Protein AF-A0A395MZP5-F1 (afdb_monomer)

Mean predicted aligned error: 13.39 Å

Solvent-accessible surface area (backbone atoms only — not comparable to full-atom values): 29348 Å² total; per-residue (Å²): 134,84,88,87,83,84,89,89,80,88,79,83,89,80,89,84,84,89,87,86,85,85,82,85,90,83,86,82,88,82,94,79,85,78,81,79,85,79,78,83,83,76,86,78,83,79,83,77,91,77,88,78,84,91,83,86,83,80,81,81,80,80,82,82,82,85,80,83,83,78,87,79,92,83,88,83,79,94,76,93,81,82,88,76,82,87,74,82,82,78,84,84,75,79,80,68,86,82,68,91,78,80,88,74,83,79,63,72,38,36,80,49,95,63,84,80,79,55,23,48,43,59,51,50,49,50,42,53,50,40,28,37,55,47,52,63,55,52,74,66,58,50,52,50,52,53,49,53,51,53,61,78,30,61,95,56,20,80,42,67,57,62,90,62,75,83,36,82,44,82,83,26,87,39,40,18,44,39,34,38,34,42,35,39,21,63,87,76,69,48,59,45,68,34,40,37,37,47,75,83,34,60,90,41,64,68,42,33,44,53,43,50,53,51,49,57,63,52,49,54,77,48,93,63,75,44,28,60,53,61,56,65,61,38,40,76,81,58,62,54,98,80,60,66,38,90,55,48,56,37,38,36,41,50,85,82,44,39,30,42,33,33,36,32,25,22,77,32,70,92,37,11,65,59,47,48,45,51,41,30,46,64,69,66,37,54,74,55,39,58,61,50,51,50,45,33,74,76,54,78,28,44,54,64,32,39,34,35,34,32,29,56,81,80,75,28,36,41,29,42,28,28,36,38,69,56,36,25,40,48,57,50,20,41,67,72,18,74,78,78,45,72,92,81,52,89,67,75,32,42,69,47,43,37,50,46,49,28,49,58,52,71,47,92,58,53,76,46,51,37,55,60,64,41,39,34,41,34,42,36,35,33,62,42,97,85,66,45,70,46,81,40,51,34,41,35,40,56,41,45,66,46,39,44,22,36,43,60,50,52,53,32,52,48,52,54,51,64,64,39,65,90,82,39,54,71,70,45,37,52,53,48,50,52,46,50,54,42,30,48,62,38,62,53,90,62,68,40,73,78,15,16,48,47,48,49,35,44,30,48,30,57,34,97,88,70,41,51,30,41,32,47,27,34,37,63,46,73,44,14,37,31,58,57,42,95,60,71,77,69,78,63,79,116

Foldseek 3Di:
DDDDDDDDDDDDDDDDDDDDDDDDDDDDDDDDDDDDDDDDDDPPPDDDDDDDDDDDDDDDDDDDDDDDDDDDDDDDDDDDDDDDDDDDDPPPDDDDPDPPPDDPPLQAFDFDPDDPPFFQLVLVLQLVLLLCVLLVHDPVLNVLVNVVSCLLCPPGRRDDQDLDDQEQDPPASNSFQKKKKWKAQLAPRHIFIKMKGQDDAHHDQLRSLVRVVVSVVRVVPDPLQFACVLCVLLVDLQRDPQFDFPHAWMWMCGVSWIKIKGALCRVHQVRSLVSVCVSCVSLLNNVVSVLVVVCCVPQVWTFGIWMWTRHDSQWIKIKTKTFRAFAQQLVCLCSQDDPPHDPPDPCSHSVNSLVLCCLLLVHDDSRDTPLFGTKMKMWIWHADPVSHTDTWIKIKDFRQLRAQWQVSNLVSVLVSLCVCVVPDPPVSSVSVNSSVVSSCVSQDPDPRNQAHRQWGIWMWTADPVRGTMIMTMGRSCSNHHRGGDPDSPDPSPD

Sequence (494 aa):
MEDFGDNNTPHPPENRETDLMFFGPEDSGDNDVPDPPQKPERDLITFGPEDIDDNDTPAPPAPPEEDLIIFGPEDFGDNDTPNPPQKPEPDLIFFGPVEEGISNLTIAPSPSPEPKEGTFIKFVQKGISDLASAAGLTKSEKQSLDHAISVCMEGWGHEEIPETPKWQTQLGRNNSPFEYSVSFGLKTGKKQIRFAFELPAENTIQAMQQSALKLNENIKDTDLDVLLWGFGMIRYIFFLPNPIGKFTAWYGYDDPIWKIYLDPQAQGQDNAGRLISQALHHLDMTKAWHVIDDTMQFGSGLPIRLGIDLVDEKVARVEVVVDFWGHPIKNFAYFATDRYYPRNNKIVTEDEVVRLCKILLDVEDDDTAMNGEPPLVSYSFTRTENRDVELEMTLHIPVWPYMHDDAQFQERVEEWMGGLSHVLSQQQIDNLVEGYGDCLKAVARRPLEDGSGLHSWFSLRDSKKHGDMVTVHFSTEMYGALPVRESVSEEVNE

Structure (mmCIF, N/CA/C/O backbone):
data_AF-A0A395MZP5-F1
#
_entry.id   AF-A0A395MZP5-F1
#
loop_
_atom_site.group_PDB
_atom_site.id
_atom_site.type_symbol
_atom_site.label_atom_id
_atom_site.label_alt_id
_atom_site.label_comp_id
_atom_site.label_asym_id
_atom_site.label_entity_id
_atom_site.label_seq_id
_atom_site.pdbx_PDB_ins_code
_atom_site.Cartn_x
_atom_site.Cartn_y
_atom_site.Cartn_z
_atom_site.occupancy
_atom_site.B_iso_or_equiv
_atom_site.auth_seq_id
_atom_site.auth_comp_id
_atom_site.auth_asym_id
_atom_site.auth_atom_id
_atom_site.pdbx_PDB_model_num
ATOM 1 N N . MET A 1 1 ? -41.743 54.475 26.838 1.00 35.19 1 MET A N 1
ATOM 2 C CA . MET A 1 1 ? -41.146 55.429 25.885 1.00 35.19 1 MET A CA 1
ATOM 3 C C . MET A 1 1 ? -40.304 54.578 24.955 1.00 35.19 1 MET A C 1
ATOM 5 O O . MET A 1 1 ? -39.385 53.970 25.481 1.00 35.19 1 MET A O 1
ATOM 9 N N . GLU A 1 2 ? -40.728 54.502 23.682 1.00 37.97 2 GLU A N 1
ATOM 10 C CA . GLU A 1 2 ? -40.103 53.841 22.501 1.00 37.97 2 GLU A CA 1
ATOM 11 C C . GLU A 1 2 ? -39.988 52.302 22.604 1.00 37.97 2 GLU A C 1
ATOM 13 O O . GLU A 1 2 ? -39.335 51.805 23.511 1.00 37.97 2 GLU A O 1
ATOM 18 N N . ASP A 1 3 ? -40.688 51.427 21.868 1.00 45.97 3 ASP A N 1
ATOM 19 C CA . ASP A 1 3 ? -41.278 51.339 20.506 1.00 45.97 3 ASP A CA 1
ATOM 20 C C . ASP A 1 3 ? -40.282 51.162 19.337 1.00 45.97 3 ASP A C 1
ATOM 22 O O . ASP A 1 3 ? -39.217 51.769 19.348 1.00 45.97 3 ASP A O 1
ATOM 26 N N . PHE A 1 4 ? -40.703 50.354 18.344 1.00 43.62 4 PHE A N 1
ATOM 27 C CA . PHE A 1 4 ? -40.030 49.753 17.164 1.00 43.62 4 PHE A CA 1
ATOM 28 C C . PHE A 1 4 ? -39.338 48.390 17.403 1.00 43.62 4 PHE A C 1
ATOM 30 O O . PHE A 1 4 ? -38.541 48.244 18.318 1.00 43.62 4 PHE A O 1
ATOM 37 N N . GLY A 1 5 ? -39.535 47.337 16.600 1.00 35.72 5 GLY A N 1
ATOM 38 C CA . GLY A 1 5 ? -40.246 47.186 15.330 1.00 35.72 5 GLY A CA 1
ATOM 39 C C . GLY A 1 5 ? -39.976 45.797 14.715 1.00 35.72 5 GLY A C 1
ATOM 40 O O . GLY A 1 5 ? -39.022 45.117 15.081 1.00 35.72 5 GLY A O 1
ATOM 41 N N . ASP A 1 6 ? -40.872 45.409 13.812 1.00 42.44 6 ASP A N 1
ATOM 42 C CA . ASP A 1 6 ? -41.169 44.085 13.250 1.00 42.44 6 ASP A CA 1
ATOM 43 C C . ASP A 1 6 ? -40.148 43.432 12.284 1.00 42.44 6 ASP A C 1
ATOM 45 O O . ASP A 1 6 ? -39.398 44.103 11.580 1.00 42.44 6 ASP A O 1
ATOM 49 N N . ASN A 1 7 ? -40.285 42.097 12.203 1.00 38.62 7 ASN A N 1
ATOM 50 C CA . ASN A 1 7 ? -40.277 41.179 11.044 1.00 38.62 7 ASN A CA 1
ATOM 51 C C . ASN A 1 7 ? -39.239 41.305 9.911 1.00 38.62 7 ASN A C 1
ATOM 53 O O . ASN A 1 7 ? -39.254 42.248 9.126 1.00 38.62 7 ASN A O 1
ATOM 57 N N . ASN A 1 8 ? -38.515 40.199 9.672 1.00 41.16 8 ASN A N 1
ATOM 58 C CA . ASN A 1 8 ? -38.583 39.465 8.394 1.00 41.16 8 ASN A CA 1
ATOM 59 C C . ASN A 1 8 ? -37.837 38.119 8.469 1.00 41.16 8 ASN A C 1
ATOM 61 O O . ASN A 1 8 ? -36.610 38.069 8.523 1.00 41.16 8 ASN A O 1
ATOM 65 N N . THR A 1 9 ? -38.590 37.021 8.406 1.00 43.12 9 THR A N 1
ATOM 66 C CA . THR A 1 9 ? -38.092 35.656 8.178 1.00 43.12 9 THR A CA 1
ATOM 67 C C . THR A 1 9 ? -38.696 35.160 6.860 1.00 43.12 9 THR A C 1
ATOM 69 O O . THR A 1 9 ? -39.917 35.238 6.716 1.00 43.12 9 THR A O 1
ATOM 72 N N . PRO A 1 10 ? -37.916 34.663 5.884 1.00 52.00 10 PRO A N 1
ATOM 73 C CA . PRO A 1 10 ? -38.487 34.059 4.687 1.00 52.00 10 PRO A CA 1
ATOM 74 C C . PRO A 1 10 ? -38.855 32.587 4.923 1.00 52.00 10 PRO A C 1
ATOM 76 O O . PRO A 1 10 ? -38.021 31.779 5.329 1.00 52.00 10 PRO A O 1
ATOM 79 N N . HIS A 1 11 ? -40.113 32.255 4.629 1.00 47.03 11 HIS A N 1
ATOM 80 C CA . HIS A 1 11 ? -40.623 30.892 4.460 1.00 47.03 11 HIS A CA 1
ATOM 81 C C . HIS A 1 11 ? -40.201 30.288 3.101 1.00 47.03 11 HIS A C 1
ATOM 83 O O . HIS A 1 11 ? -39.966 31.037 2.149 1.00 47.03 11 HIS A O 1
ATOM 89 N N . PRO A 1 12 ? -40.139 28.945 2.985 1.00 43.81 12 PRO A N 1
ATOM 90 C CA . PRO A 1 12 ? -39.842 28.239 1.738 1.00 43.81 12 PRO A CA 1
ATOM 91 C C . PRO A 1 12 ? -41.081 28.153 0.821 1.00 43.81 12 PRO A C 1
ATOM 93 O O . PRO A 1 12 ? -42.205 28.184 1.326 1.00 43.81 12 PRO A O 1
ATOM 96 N N . PRO A 1 13 ? -40.921 28.018 -0.510 1.00 53.59 13 PRO A N 1
ATOM 97 C CA . PRO A 1 13 ? -42.057 27.825 -1.403 1.00 53.59 13 PRO A CA 1
ATOM 98 C C . PRO A 1 13 ? -42.546 26.368 -1.429 1.00 53.59 13 PRO A C 1
ATOM 100 O O . PRO A 1 13 ? -41.767 25.429 -1.588 1.00 53.59 13 PRO A O 1
ATOM 103 N N . GLU A 1 14 ? -43.867 26.226 -1.303 1.00 40.56 14 GLU A N 1
ATOM 104 C CA . GLU A 1 14 ? -44.654 25.010 -1.511 1.00 40.56 14 GLU A CA 1
ATOM 105 C C . GLU A 1 14 ? -44.835 24.641 -2.997 1.00 40.56 14 GLU A C 1
ATOM 107 O O . GLU A 1 14 ? -44.747 25.466 -3.909 1.00 40.56 14 GLU A O 1
ATOM 112 N N . ASN A 1 15 ? -45.149 23.356 -3.169 1.00 35.78 15 ASN A N 1
ATOM 113 C CA . ASN A 1 15 ? -45.467 22.586 -4.368 1.00 35.78 15 ASN A CA 1
ATOM 114 C C . ASN A 1 15 ? -46.438 23.235 -5.374 1.00 35.78 15 ASN A C 1
ATOM 116 O O . ASN A 1 15 ? -47.427 23.873 -5.012 1.00 35.78 15 ASN A O 1
ATOM 120 N N . ARG A 1 16 ? -46.248 22.886 -6.655 1.00 36.28 16 ARG A N 1
ATOM 121 C CA . ARG A 1 16 ? -47.325 22.803 -7.653 1.00 36.28 16 ARG A CA 1
ATOM 122 C C . ARG A 1 16 ? -47.301 21.438 -8.342 1.00 36.28 16 ARG A C 1
ATOM 124 O O . ARG A 1 16 ? -46.282 21.036 -8.893 1.00 36.28 16 ARG A O 1
ATOM 131 N N . GLU A 1 17 ? -48.443 20.763 -8.267 1.00 35.53 17 GLU A N 1
ATOM 132 C CA . GLU A 1 17 ? -48.816 19.545 -8.988 1.00 35.53 17 GLU A CA 1
ATOM 133 C C . GLU A 1 17 ? -49.221 19.828 -10.450 1.00 35.53 17 GLU A C 1
ATOM 135 O O . GLU A 1 17 ? -49.468 20.979 -10.815 1.00 35.53 17 GLU A O 1
ATOM 140 N N . THR A 1 18 ? -49.420 18.727 -11.197 1.00 33.16 18 THR A N 1
ATOM 141 C CA . THR A 1 18 ? -50.029 18.535 -12.541 1.00 33.16 18 THR A CA 1
ATOM 142 C C . THR A 1 18 ? -49.045 18.734 -13.708 1.00 33.16 18 THR A C 1
ATOM 144 O O . THR A 1 18 ? -48.390 19.761 -13.791 1.00 33.16 18 THR A O 1
ATOM 147 N N . ASP A 1 19 ? -48.747 17.748 -14.567 1.00 30.25 19 ASP A N 1
ATOM 148 C CA . ASP A 1 19 ? -49.654 16.846 -15.286 1.00 30.25 19 ASP A CA 1
ATOM 149 C C . ASP A 1 19 ? -49.167 15.384 -15.395 1.00 30.25 19 ASP A C 1
ATOM 151 O O . ASP A 1 19 ? -48.027 15.090 -15.753 1.00 30.25 19 ASP A O 1
ATOM 155 N N . LEU A 1 20 ? -50.105 14.465 -15.150 1.00 32.34 20 LEU A N 1
ATOM 156 C CA . LEU A 1 20 ? -50.046 13.036 -15.458 1.00 32.34 20 LEU A CA 1
ATOM 157 C C . LEU A 1 20 ? -50.666 12.808 -16.845 1.00 32.34 20 LEU A C 1
ATOM 159 O O . LEU A 1 20 ? -51.868 13.013 -17.013 1.00 32.34 20 LEU A O 1
ATOM 163 N N . MET A 1 21 ? -49.888 12.329 -17.820 1.00 31.98 21 MET A N 1
ATOM 164 C CA . MET A 1 21 ? -50.445 11.741 -19.043 1.00 31.98 21 MET A CA 1
ATOM 165 C C . MET A 1 21 ? -50.514 10.220 -18.914 1.00 31.98 21 MET A C 1
ATOM 167 O O . MET A 1 21 ? -49.502 9.527 -18.844 1.00 31.98 21 MET A O 1
ATOM 171 N N . PHE A 1 22 ? -51.751 9.728 -18.892 1.00 31.31 22 PHE A N 1
ATOM 172 C CA . PHE A 1 22 ? -52.131 8.340 -19.118 1.00 31.31 22 PHE A CA 1
ATOM 173 C C . PHE A 1 22 ? -52.003 7.994 -20.608 1.00 31.31 22 PHE A C 1
ATOM 175 O O . PHE A 1 22 ? -52.534 8.719 -21.447 1.00 31.31 22 PHE A O 1
ATOM 182 N N . PHE A 1 23 ? -51.431 6.832 -20.925 1.00 34.00 23 PHE A N 1
ATOM 183 C CA . PHE A 1 23 ? -51.725 6.115 -22.166 1.00 34.00 23 PHE A CA 1
ATOM 184 C C . PHE A 1 23 ? -52.184 4.700 -21.815 1.00 34.00 23 PHE A C 1
ATOM 186 O O . PHE A 1 23 ? -51.450 3.928 -21.199 1.00 34.00 23 PHE A O 1
ATOM 193 N N . GLY A 1 24 ? -53.439 4.403 -22.155 1.00 30.84 24 GLY A N 1
ATOM 194 C CA . GLY A 1 24 ? -53.993 3.053 -22.155 1.00 30.84 24 GLY A CA 1
ATOM 195 C C . GLY A 1 24 ? -53.682 2.314 -23.466 1.00 30.84 24 GLY A C 1
ATOM 196 O O . GLY A 1 24 ? -53.224 2.942 -24.423 1.00 30.84 24 GLY A O 1
ATOM 197 N N . PRO A 1 25 ? -53.923 0.993 -23.514 1.00 47.34 25 PRO A N 1
ATOM 198 C CA . PRO A 1 25 ? -53.632 0.149 -24.667 1.00 47.34 25 PRO A CA 1
ATOM 199 C C . PRO A 1 25 ? -54.868 -0.007 -25.564 1.00 47.34 25 PRO A C 1
ATOM 201 O O . PRO A 1 25 ? -55.963 -0.160 -25.036 1.00 47.34 25 PRO A O 1
ATOM 204 N N . GLU A 1 26 ? -54.689 -0.017 -26.889 1.00 33.97 26 GLU A N 1
ATOM 205 C CA . GLU A 1 26 ? -55.437 -0.874 -27.827 1.00 33.97 26 GLU A CA 1
ATOM 206 C C . GLU A 1 26 ? -54.922 -0.727 -29.278 1.00 33.97 26 GLU A C 1
ATOM 208 O O . GLU A 1 26 ? -54.925 0.350 -29.864 1.00 33.97 26 GLU A O 1
ATOM 213 N N . ASP A 1 27 ? -54.475 -1.873 -29.794 1.00 34.41 27 ASP A N 1
ATOM 214 C CA . ASP A 1 27 ? -54.877 -2.520 -31.049 1.00 34.41 27 ASP A CA 1
ATOM 215 C C . ASP A 1 27 ? -54.336 -2.131 -32.449 1.00 34.41 27 ASP A C 1
ATOM 217 O O . ASP A 1 27 ? -54.461 -1.020 -32.955 1.00 34.41 27 ASP A O 1
ATOM 221 N N . SER A 1 28 ? -53.915 -3.211 -33.125 1.00 36.66 28 SER A N 1
ATOM 222 C CA . SER A 1 28 ? -53.948 -3.511 -34.567 1.00 36.66 28 SER A CA 1
ATOM 223 C C . SER A 1 28 ? -53.003 -2.826 -35.580 1.00 36.66 28 SER A C 1
ATOM 225 O O . SER A 1 28 ? -53.154 -1.665 -35.931 1.00 36.66 28 SER A O 1
ATOM 227 N N . GLY A 1 29 ? -52.121 -3.666 -36.151 1.00 34.44 29 GLY A N 1
ATOM 228 C CA . GLY A 1 29 ? -51.883 -3.817 -37.599 1.00 34.44 29 GLY A CA 1
ATOM 229 C C . GLY A 1 29 ? -51.108 -2.721 -38.338 1.00 34.44 29 GLY A C 1
ATOM 230 O O . GLY A 1 29 ? -51.647 -1.665 -38.621 1.00 34.44 29 GLY A O 1
ATOM 231 N N . ASP A 1 30 ? -49.881 -3.001 -38.780 1.00 37.19 30 ASP A N 1
ATOM 232 C CA . ASP A 1 30 ? -49.633 -3.555 -40.120 1.00 37.19 30 ASP A CA 1
ATOM 233 C C . ASP A 1 30 ? -48.133 -3.803 -40.344 1.00 37.19 30 ASP A C 1
ATOM 235 O O . ASP A 1 30 ? -47.265 -3.224 -39.692 1.00 37.19 30 ASP A O 1
ATOM 239 N N . ASN A 1 31 ? -47.858 -4.751 -41.235 1.00 47.12 31 ASN A N 1
ATOM 240 C CA . ASN A 1 31 ? -46.536 -5.239 -41.605 1.00 47.12 31 ASN A CA 1
ATOM 241 C C . ASN A 1 31 ? -45.700 -4.171 -42.321 1.00 47.12 31 ASN A C 1
ATOM 243 O O . ASN A 1 31 ? -46.175 -3.613 -43.299 1.00 47.12 31 ASN A O 1
ATOM 247 N N . ASP A 1 32 ? -44.437 -4.011 -41.919 1.00 38.97 32 ASP A N 1
ATOM 248 C CA . ASP A 1 32 ? -43.314 -3.798 -42.842 1.00 38.97 32 ASP A CA 1
ATOM 249 C C . ASP A 1 32 ? -41.997 -4.080 -42.103 1.00 38.97 32 ASP A C 1
ATOM 251 O O . ASP A 1 32 ? -41.566 -3.343 -41.216 1.00 38.97 32 ASP A O 1
ATOM 255 N N . VAL A 1 33 ? -41.376 -5.209 -42.445 1.00 47.78 33 VAL A N 1
ATOM 256 C CA . VAL A 1 33 ? -40.033 -5.590 -41.995 1.00 47.78 33 VAL A CA 1
ATOM 257 C C . VAL A 1 33 ? -39.028 -4.880 -42.906 1.00 47.78 33 VAL A C 1
ATOM 259 O O . VAL A 1 33 ? -39.047 -5.142 -44.108 1.00 47.78 33 VAL A O 1
ATOM 262 N N . PRO A 1 34 ? -38.126 -4.023 -42.397 1.00 46.75 34 PRO A N 1
ATOM 263 C CA . PRO A 1 34 ? -36.961 -3.615 -43.162 1.00 46.75 34 PRO A CA 1
ATOM 264 C C . PRO A 1 34 ? -35.917 -4.738 -43.124 1.00 46.75 34 PRO A C 1
ATOM 266 O O . PRO A 1 34 ? -35.575 -5.242 -42.051 1.00 46.75 34 PRO A O 1
ATOM 269 N N . ASP A 1 35 ? -35.417 -5.121 -44.299 1.00 50.66 35 ASP A N 1
ATOM 270 C CA . ASP A 1 35 ? -34.311 -6.069 -44.452 1.00 50.66 35 ASP A CA 1
ATOM 271 C C . ASP A 1 35 ? -33.097 -5.672 -43.585 1.00 50.66 35 ASP A C 1
ATOM 273 O O . ASP A 1 35 ? -32.756 -4.486 -43.491 1.00 50.66 35 ASP A O 1
ATOM 277 N N . PRO A 1 36 ? -32.395 -6.642 -42.970 1.00 57.69 36 PRO A N 1
ATOM 278 C CA . PRO A 1 36 ? -31.171 -6.358 -42.238 1.00 57.69 36 PRO A CA 1
ATOM 279 C C . PRO A 1 36 ? -30.050 -5.906 -43.194 1.00 57.69 36 PRO A C 1
ATOM 281 O O . PRO A 1 36 ? -29.946 -6.409 -44.317 1.00 57.69 36 PRO A O 1
ATOM 284 N N . PRO A 1 37 ? -29.165 -4.990 -42.757 1.00 50.19 37 PRO A N 1
ATOM 285 C CA . PRO A 1 37 ? -28.074 -4.494 -43.585 1.00 50.19 37 PRO A CA 1
ATOM 286 C C . PRO A 1 37 ? -27.120 -5.628 -43.985 1.00 50.19 37 PRO A C 1
ATOM 288 O O . PRO A 1 37 ? -26.664 -6.417 -43.153 1.00 50.19 37 PRO A O 1
ATOM 291 N N . GLN A 1 38 ? -26.814 -5.689 -45.283 1.00 46.00 38 GLN A N 1
ATOM 292 C CA . GLN A 1 38 ? -25.844 -6.612 -45.865 1.00 46.00 38 GLN A CA 1
ATOM 293 C C . GLN A 1 38 ? -24.459 -6.418 -45.227 1.00 46.00 38 GLN A C 1
ATOM 295 O O . GLN A 1 38 ? -23.957 -5.300 -45.106 1.00 46.00 38 GLN A O 1
ATOM 300 N N . LYS A 1 39 ? -23.837 -7.534 -44.828 1.00 44.59 39 LYS A N 1
ATOM 301 C CA . LYS A 1 39 ? -22.432 -7.590 -44.402 1.00 44.59 39 LYS A CA 1
ATOM 302 C C . LYS A 1 39 ? -21.520 -7.126 -45.548 1.00 44.59 39 LYS A C 1
ATOM 304 O O . LYS A 1 39 ? -21.740 -7.568 -46.674 1.00 44.59 39 LYS A O 1
ATOM 309 N N . PRO A 1 40 ? -20.466 -6.336 -45.282 1.00 44.25 40 PRO A N 1
ATOM 310 C CA . PRO A 1 40 ? -19.456 -6.053 -46.291 1.00 44.25 40 PRO A CA 1
ATOM 311 C C . PRO A 1 40 ? -18.669 -7.330 -46.622 1.00 44.25 40 PRO A C 1
ATOM 313 O O . PRO A 1 40 ? -18.149 -8.009 -45.729 1.00 44.25 40 PRO A O 1
ATOM 316 N N . GLU A 1 41 ? -18.613 -7.650 -47.915 1.00 36.00 41 GLU A N 1
ATOM 317 C CA . GLU A 1 41 ? -17.743 -8.669 -48.495 1.00 36.00 41 GLU A CA 1
ATOM 318 C C . GLU A 1 41 ? -16.283 -8.332 -48.170 1.00 36.00 41 GLU A C 1
ATOM 320 O O . GLU A 1 41 ? -15.811 -7.217 -48.388 1.00 36.00 41 GLU A O 1
ATOM 325 N N . ARG A 1 42 ? -15.568 -9.297 -47.585 1.00 37.34 42 ARG A N 1
ATOM 326 C CA . ARG A 1 42 ? -14.117 -9.229 -47.430 1.00 37.34 42 ARG A CA 1
ATOM 327 C C . ARG A 1 42 ? -13.497 -9.796 -48.698 1.00 37.34 42 ARG A C 1
ATOM 329 O O . ARG A 1 42 ? -13.593 -11.001 -48.926 1.00 37.34 42 ARG A O 1
ATOM 336 N N . ASP A 1 43 ? -12.837 -8.939 -49.467 1.00 34.19 43 ASP A N 1
ATOM 337 C CA . ASP A 1 43 ? -11.922 -9.353 -50.525 1.00 34.19 43 ASP A CA 1
ATOM 338 C C . ASP A 1 43 ? -10.768 -10.155 -49.906 1.00 34.19 43 ASP A C 1
ATOM 340 O O . ASP A 1 43 ? -9.863 -9.626 -49.258 1.00 34.19 43 ASP A O 1
ATOM 344 N N . LEU A 1 44 ? -10.838 -11.474 -50.074 1.00 32.44 44 LEU A N 1
ATOM 345 C CA . LEU A 1 44 ? -9.744 -12.401 -49.821 1.00 32.44 44 LEU A CA 1
ATOM 346 C C . LEU A 1 44 ? -8.726 -12.254 -50.955 1.00 32.44 44 LEU A C 1
ATOM 348 O O . LEU A 1 44 ? -8.873 -12.845 -52.023 1.00 32.44 44 LEU A O 1
ATOM 352 N N . ILE A 1 45 ? -7.675 -11.474 -50.711 1.00 35.03 45 ILE A N 1
ATOM 353 C CA . ILE A 1 45 ? -6.468 -11.496 -51.537 1.00 35.03 45 ILE A CA 1
ATOM 354 C C . ILE A 1 45 ? -5.715 -12.789 -51.207 1.00 35.03 45 ILE A C 1
ATOM 356 O O . ILE A 1 45 ? -5.039 -12.899 -50.185 1.00 35.03 45 ILE A O 1
ATOM 360 N N . THR A 1 46 ? -5.863 -13.794 -52.064 1.00 33.91 46 THR A N 1
ATOM 361 C CA . THR A 1 46 ? -5.017 -14.990 -52.084 1.00 33.91 46 THR A CA 1
ATOM 362 C C . THR A 1 46 ? -3.717 -14.685 -52.820 1.00 33.91 46 THR A C 1
ATOM 364 O O . THR A 1 46 ? -3.747 -14.412 -54.019 1.00 33.91 46 THR A O 1
ATOM 367 N N . PHE A 1 47 ? -2.581 -14.789 -52.132 1.00 36.34 47 PHE A N 1
ATOM 368 C CA . PHE A 1 47 ? -1.271 -14.901 -52.772 1.00 36.34 47 PHE A CA 1
ATOM 369 C C . PHE A 1 47 ? -0.959 -16.387 -52.984 1.00 36.34 47 PHE A C 1
ATOM 371 O O . PHE A 1 47 ? -0.906 -17.159 -52.026 1.00 36.34 47 PHE A O 1
ATOM 378 N N . GLY A 1 48 ? -0.825 -16.792 -54.248 1.00 34.91 48 GLY A N 1
ATOM 379 C CA . GLY A 1 48 ? -0.273 -18.094 -54.625 1.00 34.91 48 GLY A CA 1
ATOM 380 C C . GLY A 1 48 ? 1.258 -18.097 -54.514 1.00 34.91 48 GLY A C 1
ATOM 381 O O . GLY A 1 48 ? 1.858 -17.023 -54.466 1.00 34.91 48 GLY A O 1
ATOM 382 N N . PRO A 1 49 ? 1.896 -19.278 -54.453 1.00 36.09 49 PRO A N 1
ATOM 383 C CA . PRO A 1 49 ? 3.344 -19.379 -54.366 1.00 36.09 49 PRO A CA 1
ATOM 384 C C . PRO A 1 49 ? 3.954 -19.121 -55.749 1.00 36.09 49 PRO A C 1
ATOM 386 O O . PRO A 1 49 ? 3.660 -19.850 -56.695 1.00 36.09 49 PRO A O 1
ATOM 389 N N . GLU A 1 50 ? 4.778 -18.083 -55.868 1.00 38.50 50 GLU A N 1
ATOM 390 C CA . GLU A 1 50 ? 5.688 -17.924 -57.002 1.00 38.50 50 GLU A CA 1
ATOM 391 C C . GLU A 1 50 ? 7.015 -18.616 -56.681 1.00 38.50 50 GLU A C 1
ATOM 393 O O . GLU A 1 50 ? 7.593 -18.434 -55.607 1.00 38.50 50 GLU A O 1
ATOM 398 N N . ASP A 1 51 ? 7.449 -19.441 -57.631 1.00 40.69 51 ASP A N 1
ATOM 399 C CA . ASP A 1 51 ? 8.741 -20.110 -57.681 1.00 40.69 51 ASP A CA 1
ATOM 400 C C . ASP A 1 51 ? 9.878 -19.074 -57.660 1.00 40.69 51 ASP A C 1
ATOM 402 O O . ASP A 1 51 ? 9.958 -18.207 -58.533 1.00 40.69 51 ASP A O 1
ATOM 406 N N . ILE A 1 52 ? 10.772 -19.175 -56.674 1.00 41.53 52 ILE A N 1
ATOM 407 C CA . ILE A 1 52 ? 12.029 -18.421 -56.643 1.00 41.53 52 ILE A CA 1
ATOM 408 C C . ILE A 1 52 ? 13.155 -19.385 -57.011 1.00 41.53 52 ILE A C 1
ATOM 410 O O . ILE A 1 52 ? 13.427 -20.346 -56.293 1.00 41.53 52 ILE A O 1
ATOM 414 N N . ASP A 1 53 ? 13.775 -19.104 -58.155 1.00 40.22 53 ASP A N 1
ATOM 415 C CA . ASP A 1 53 ? 15.006 -19.718 -58.643 1.00 40.22 53 ASP A CA 1
ATOM 416 C C . ASP A 1 53 ? 16.169 -19.441 -57.671 1.00 40.22 53 ASP A C 1
ATOM 418 O O . ASP A 1 53 ? 16.552 -18.293 -57.430 1.00 40.22 53 ASP A O 1
ATOM 422 N N . ASP A 1 54 ? 16.759 -20.518 -57.154 1.00 46.62 54 ASP A N 1
ATOM 423 C CA . ASP A 1 54 ? 18.060 -20.533 -56.489 1.00 46.62 54 ASP A CA 1
ATOM 424 C C . ASP A 1 54 ? 19.168 -20.367 -57.541 1.00 46.62 54 ASP A C 1
ATOM 426 O O . ASP A 1 54 ? 19.514 -21.329 -58.230 1.00 46.62 54 ASP A O 1
ATOM 430 N N . ASN A 1 55 ? 19.728 -19.161 -57.673 1.00 45.06 55 ASN A N 1
ATOM 431 C CA . ASN A 1 55 ? 21.139 -18.907 -58.013 1.00 45.06 55 ASN A CA 1
ATOM 432 C C . ASN A 1 55 ? 21.388 -17.400 -58.154 1.00 45.06 55 ASN A C 1
ATOM 434 O O . ASN A 1 55 ? 21.168 -16.842 -59.222 1.00 45.06 55 ASN A O 1
ATOM 438 N N . ASP A 1 56 ? 21.849 -16.761 -57.077 1.00 42.16 56 ASP A N 1
ATOM 439 C CA . ASP A 1 56 ? 22.905 -15.732 -57.092 1.00 42.16 56 ASP A CA 1
ATOM 440 C C . ASP A 1 56 ? 22.978 -15.071 -55.708 1.00 42.16 56 ASP A C 1
ATOM 442 O O . ASP A 1 56 ? 22.294 -14.090 -55.417 1.00 42.16 56 ASP A O 1
ATOM 446 N N . THR A 1 57 ? 23.837 -15.603 -54.836 1.00 44.38 57 THR A N 1
ATOM 447 C CA . THR A 1 57 ? 24.177 -14.959 -53.560 1.00 44.38 57 THR A CA 1
ATOM 448 C C . THR A 1 57 ? 25.524 -14.245 -53.708 1.00 44.38 57 THR A C 1
ATOM 450 O O . THR A 1 57 ? 26.552 -14.921 -53.821 1.00 44.38 57 THR A O 1
ATOM 453 N N . PRO A 1 58 ? 25.586 -12.901 -53.686 1.00 44.50 58 PRO A N 1
ATOM 454 C CA . PRO A 1 58 ? 26.847 -12.183 -53.568 1.00 44.50 58 PRO A CA 1
ATOM 455 C C . PRO A 1 58 ? 27.377 -12.292 -52.133 1.00 44.50 58 PRO A C 1
ATOM 457 O O . PRO A 1 58 ? 26.614 -12.246 -51.168 1.00 44.50 58 PRO A O 1
ATOM 460 N N . ALA A 1 59 ? 28.697 -12.416 -51.991 1.00 53.78 59 ALA A N 1
ATOM 461 C CA . ALA A 1 59 ? 29.374 -12.415 -50.697 1.00 53.78 59 ALA A CA 1
ATOM 462 C C . ALA A 1 59 ? 29.097 -11.117 -49.901 1.00 53.78 59 ALA A C 1
ATOM 464 O O . ALA A 1 59 ? 28.979 -10.047 -50.506 1.00 53.78 59 ALA A O 1
ATOM 465 N N . PRO A 1 60 ? 29.022 -11.183 -48.557 1.00 55.06 60 PRO A N 1
ATOM 466 C CA . PRO A 1 60 ? 28.766 -10.011 -47.728 1.00 55.06 60 PRO A CA 1
ATOM 467 C C . PRO A 1 60 ? 29.948 -9.022 -47.767 1.00 55.06 60 PRO A C 1
ATOM 469 O O . PRO A 1 60 ? 31.106 -9.452 -47.815 1.00 55.06 60 PRO A O 1
ATOM 472 N N . PRO A 1 61 ? 29.685 -7.703 -47.730 1.00 50.81 61 PRO A N 1
ATOM 473 C CA . PRO A 1 61 ? 30.734 -6.696 -47.653 1.00 50.81 61 PRO A CA 1
ATOM 474 C C . PRO A 1 61 ? 31.434 -6.729 -46.286 1.00 50.81 61 PRO A C 1
ATOM 476 O O . PRO A 1 61 ? 30.826 -7.037 -45.260 1.00 50.81 61 PRO A O 1
ATOM 479 N N . ALA A 1 62 ? 32.728 -6.406 -46.294 1.00 52.03 62 ALA A N 1
ATOM 480 C CA . ALA A 1 62 ? 33.545 -6.249 -45.095 1.00 52.03 62 ALA A CA 1
ATOM 481 C C . ALA A 1 62 ? 32.995 -5.132 -44.177 1.00 52.03 62 ALA A C 1
ATOM 483 O O . ALA A 1 62 ? 32.412 -4.169 -44.685 1.00 52.03 62 ALA A O 1
ATOM 484 N N . PRO A 1 63 ? 33.175 -5.239 -42.847 1.00 51.38 63 PRO A N 1
ATOM 485 C CA . PRO A 1 63 ? 32.730 -4.209 -41.912 1.00 51.38 63 PRO A CA 1
ATOM 486 C C . PRO A 1 63 ? 33.506 -2.894 -42.123 1.00 51.38 63 PRO A C 1
ATOM 488 O O . PRO A 1 63 ? 34.691 -2.944 -42.462 1.00 51.38 63 PRO A O 1
ATOM 491 N N . PRO A 1 64 ? 32.861 -1.727 -41.944 1.00 46.53 64 PRO A N 1
ATOM 492 C CA . PRO A 1 64 ? 33.522 -0.434 -42.081 1.00 46.53 64 PRO A CA 1
ATOM 493 C C . PRO A 1 64 ? 34.505 -0.184 -40.929 1.00 46.53 64 PRO A C 1
ATOM 495 O O . PRO A 1 64 ? 34.243 -0.554 -39.785 1.00 46.53 64 PRO A O 1
ATOM 498 N N . GLU A 1 65 ? 35.634 0.446 -41.258 1.00 42.00 65 GLU A N 1
ATOM 499 C CA . GLU A 1 65 ? 36.636 0.933 -40.308 1.00 42.00 65 GLU A CA 1
ATOM 500 C C . GLU A 1 65 ? 36.030 2.011 -39.392 1.00 42.00 65 GLU A C 1
ATOM 502 O O . GLU A 1 65 ? 35.334 2.921 -39.848 1.00 42.00 65 GLU A O 1
ATOM 507 N N . GLU A 1 66 ? 36.273 1.886 -38.086 1.00 37.06 66 GLU A N 1
ATOM 508 C CA . GLU A 1 66 ? 35.859 2.849 -37.066 1.00 37.06 66 GLU A CA 1
ATOM 509 C C . GLU A 1 66 ? 36.766 4.089 -37.105 1.00 37.06 66 GLU A C 1
ATOM 511 O O . GLU A 1 66 ? 37.876 4.081 -36.571 1.00 37.06 66 GLU A O 1
ATOM 516 N N . ASP A 1 67 ? 36.279 5.179 -37.700 1.00 33.28 67 ASP A N 1
ATOM 517 C CA . ASP A 1 67 ? 36.862 6.508 -37.510 1.00 33.28 67 ASP A CA 1
ATOM 518 C C . ASP A 1 67 ? 36.397 7.085 -36.161 1.00 33.28 67 ASP A C 1
ATOM 520 O O . ASP A 1 67 ? 35.275 7.570 -35.994 1.00 33.28 67 ASP A O 1
ATOM 524 N N . LEU A 1 68 ? 37.297 7.024 -35.178 1.00 30.30 68 LEU A N 1
ATOM 525 C CA . LEU A 1 68 ? 37.200 7.708 -33.889 1.00 30.30 68 LEU A CA 1
ATOM 526 C C . LEU A 1 68 ? 37.204 9.233 -34.093 1.00 30.30 68 LEU A C 1
ATOM 528 O O . LEU A 1 68 ? 38.252 9.858 -34.262 1.00 30.30 68 LEU A O 1
ATOM 532 N N . ILE A 1 69 ? 36.025 9.853 -34.025 1.00 31.45 69 ILE A N 1
ATOM 533 C CA . ILE A 1 69 ? 35.879 11.310 -33.936 1.00 31.45 69 ILE A CA 1
ATOM 534 C C . ILE A 1 69 ? 36.076 11.728 -32.473 1.00 31.45 69 ILE A C 1
ATOM 536 O O . ILE A 1 69 ? 35.192 11.572 -31.632 1.00 31.45 69 ILE A O 1
ATOM 540 N N . ILE A 1 70 ? 37.259 12.265 -32.175 1.00 33.28 70 ILE A N 1
ATOM 541 C CA . ILE A 1 70 ? 37.587 12.922 -30.906 1.00 33.28 70 ILE A CA 1
ATOM 542 C C . ILE A 1 70 ? 37.104 14.376 -30.987 1.00 33.28 70 ILE A C 1
ATOM 544 O O . ILE A 1 70 ? 37.621 15.158 -31.785 1.00 33.28 70 ILE A O 1
ATOM 548 N N . PHE A 1 71 ? 36.141 14.760 -30.148 1.00 31.70 71 PHE A N 1
ATOM 549 C CA . PHE A 1 71 ? 35.813 16.168 -29.916 1.00 31.70 71 PHE A CA 1
ATOM 550 C C . PHE A 1 71 ? 36.804 16.758 -28.905 1.00 31.70 71 PHE A C 1
ATOM 552 O O . PHE A 1 71 ? 36.754 16.443 -27.717 1.00 31.70 71 PHE A O 1
ATOM 559 N N . GLY A 1 72 ? 37.718 17.602 -29.386 1.00 30.98 72 GLY A N 1
ATOM 560 C CA . GLY A 1 72 ? 38.513 18.503 -28.550 1.00 30.98 72 GLY A CA 1
ATOM 561 C C . GLY A 1 72 ? 37.759 19.819 -28.304 1.00 30.98 72 GLY A C 1
ATOM 562 O O . GLY A 1 72 ? 37.041 20.266 -29.201 1.00 30.98 72 GLY A O 1
ATOM 563 N N . PRO A 1 73 ? 37.889 20.452 -27.125 1.00 33.03 73 PRO A N 1
ATOM 564 C CA . PRO A 1 73 ? 37.334 21.774 -26.889 1.00 33.03 73 PRO A CA 1
ATOM 565 C C . PRO A 1 73 ? 38.387 22.843 -27.212 1.00 33.03 73 PRO A C 1
ATOM 567 O O . PRO A 1 73 ? 39.417 22.907 -26.546 1.00 33.03 73 PRO A O 1
ATOM 570 N N . GLU A 1 74 ? 38.114 23.711 -28.185 1.00 33.22 74 GLU A N 1
ATOM 571 C CA . GLU A 1 74 ? 38.778 25.014 -28.282 1.00 33.22 74 GLU A CA 1
ATOM 572 C C . GLU A 1 74 ? 37.750 26.145 -28.445 1.00 33.22 74 GLU A C 1
ATOM 574 O O . GLU A 1 74 ? 36.719 25.997 -29.102 1.00 33.22 74 GLU A O 1
ATOM 579 N N . ASP A 1 75 ? 38.116 27.265 -27.820 1.00 33.06 75 ASP A N 1
ATOM 580 C CA . ASP A 1 75 ? 37.696 28.648 -28.041 1.00 33.06 75 ASP A CA 1
ATOM 581 C C . ASP A 1 75 ? 36.391 29.185 -27.436 1.00 33.06 75 ASP A C 1
ATOM 583 O O . ASP A 1 75 ? 35.372 29.360 -28.100 1.00 33.06 75 ASP A O 1
ATOM 587 N N . PHE A 1 76 ? 36.523 29.681 -26.198 1.00 35.22 76 PHE A N 1
ATOM 588 C CA . PHE A 1 76 ? 35.946 30.972 -25.809 1.00 35.22 76 PHE A CA 1
ATOM 589 C C . PHE A 1 76 ? 36.954 31.821 -25.008 1.00 35.22 76 PHE A C 1
ATOM 591 O O . PHE A 1 76 ? 37.185 31.573 -23.831 1.00 35.22 76 PHE A O 1
ATOM 598 N N . GLY A 1 77 ? 37.486 32.856 -25.667 1.00 31.81 77 GLY A N 1
ATOM 599 C CA . GLY A 1 77 ? 37.526 34.242 -25.177 1.00 31.81 77 GLY A CA 1
ATOM 600 C C . GLY A 1 77 ? 38.462 34.621 -24.022 1.00 31.81 77 GLY A C 1
ATOM 601 O O . GLY A 1 77 ? 38.167 34.368 -22.858 1.00 31.81 77 GLY A O 1
ATOM 602 N N . ASP A 1 78 ? 39.495 35.397 -24.363 1.00 35.84 78 ASP A N 1
ATOM 603 C CA . ASP A 1 78 ? 40.284 36.243 -23.461 1.00 35.84 78 ASP A CA 1
ATOM 604 C C . ASP A 1 78 ? 39.413 37.149 -22.569 1.00 35.84 78 ASP A C 1
ATOM 606 O O . ASP A 1 78 ? 38.566 37.902 -23.058 1.00 35.84 78 ASP A O 1
ATOM 610 N N . ASN A 1 79 ? 39.698 37.155 -21.263 1.00 34.28 79 ASN A N 1
ATOM 611 C CA . ASN A 1 79 ? 39.472 38.313 -20.397 1.00 34.28 79 ASN A CA 1
ATOM 612 C C . ASN A 1 79 ? 40.465 38.308 -19.222 1.00 34.28 79 ASN A C 1
ATOM 614 O O . ASN A 1 79 ? 40.438 37.437 -18.354 1.00 34.28 79 ASN A O 1
ATOM 618 N N . ASP A 1 80 ? 41.320 39.329 -19.199 1.00 38.81 80 ASP A N 1
ATOM 619 C CA . ASP A 1 80 ? 42.215 39.697 -18.103 1.00 38.81 80 ASP A CA 1
ATOM 620 C C . ASP A 1 80 ? 41.438 40.061 -16.825 1.00 38.81 80 ASP A C 1
ATOM 622 O O . ASP A 1 80 ? 40.646 41.005 -16.851 1.00 38.81 80 ASP A O 1
ATOM 626 N N . THR A 1 81 ? 41.697 39.394 -15.686 1.00 36.88 81 THR A N 1
ATOM 627 C CA . THR A 1 81 ? 41.721 39.963 -14.305 1.00 36.88 81 THR A CA 1
ATOM 628 C C . THR A 1 81 ? 42.126 38.902 -13.244 1.00 36.88 81 THR A C 1
ATOM 630 O O . THR A 1 81 ? 42.129 37.713 -13.545 1.00 36.88 81 THR A O 1
ATOM 633 N N . PRO A 1 82 ? 42.585 39.300 -12.030 1.00 39.19 82 PRO A N 1
ATOM 634 C CA . PRO A 1 82 ? 43.669 38.622 -11.309 1.00 39.19 82 PRO A CA 1
ATOM 635 C C . PRO A 1 82 ? 43.250 37.452 -10.402 1.00 39.19 82 PRO A C 1
ATOM 637 O O . PRO A 1 82 ? 42.148 37.412 -9.862 1.00 39.19 82 PRO A O 1
ATOM 640 N N . ASN A 1 83 ? 44.220 36.555 -10.181 1.00 37.53 83 ASN A N 1
ATOM 641 C CA . ASN A 1 83 ? 44.169 35.354 -9.336 1.00 37.53 83 ASN A CA 1
ATOM 642 C C . ASN A 1 83 ? 43.433 35.529 -7.987 1.00 37.53 83 ASN A C 1
ATOM 644 O O . ASN A 1 83 ? 43.860 36.351 -7.168 1.00 37.53 83 ASN A O 1
ATOM 648 N N . PRO A 1 84 ? 42.430 34.681 -7.682 1.00 37.50 84 PRO A N 1
ATOM 649 C CA . PRO A 1 84 ? 41.950 34.461 -6.322 1.00 37.50 84 PRO A CA 1
ATOM 650 C C . PRO A 1 84 ? 42.828 33.425 -5.579 1.00 37.50 84 PRO A C 1
ATOM 652 O O . PRO A 1 84 ? 43.585 32.680 -6.208 1.00 37.50 84 PRO A O 1
ATOM 655 N N . PRO A 1 85 ? 42.770 33.377 -4.234 1.00 35.44 85 PRO A N 1
ATOM 656 C CA . PRO A 1 85 ? 43.637 32.523 -3.426 1.00 35.44 85 PRO A CA 1
ATOM 657 C C . PRO A 1 85 ? 43.313 31.034 -3.609 1.00 35.44 85 PRO A C 1
ATOM 659 O O . PRO A 1 85 ? 42.154 30.650 -3.766 1.00 35.44 85 PRO A O 1
ATOM 662 N N . GLN A 1 86 ? 44.359 30.205 -3.549 1.00 37.62 86 GLN A N 1
ATOM 663 C CA . GLN A 1 86 ? 44.288 28.742 -3.578 1.00 37.62 86 GLN A CA 1
ATOM 664 C C . GLN A 1 86 ? 43.283 28.217 -2.539 1.00 37.62 86 GLN A C 1
ATOM 666 O O . GLN A 1 86 ? 43.457 28.418 -1.336 1.00 37.62 86 GLN A O 1
ATOM 671 N N . LYS A 1 87 ? 42.240 27.527 -3.016 1.00 32.75 87 LYS A N 1
ATOM 672 C CA . LYS A 1 87 ? 41.416 26.625 -2.203 1.00 32.75 87 LYS A CA 1
ATOM 673 C C . LYS A 1 87 ? 42.207 25.335 -1.934 1.00 32.75 87 LYS A C 1
ATOM 675 O O . LYS A 1 87 ? 42.907 24.887 -2.841 1.00 32.75 87 LYS A O 1
ATOM 680 N N . PRO A 1 88 ? 42.094 24.734 -0.738 1.00 32.72 88 PRO A N 1
ATOM 681 C CA . PRO A 1 88 ? 42.653 23.413 -0.483 1.00 32.72 88 PRO A CA 1
ATOM 682 C C . PRO A 1 88 ? 41.905 22.367 -1.320 1.00 32.72 88 PRO A C 1
ATOM 684 O O . PRO A 1 88 ? 40.685 22.450 -1.481 1.00 32.72 88 PRO A O 1
ATOM 687 N N . GLU A 1 89 ? 42.660 21.422 -1.876 1.00 29.89 89 GLU A N 1
ATOM 688 C CA . GLU A 1 89 ? 42.145 20.232 -2.555 1.00 29.89 89 GLU A CA 1
ATOM 689 C C . GLU A 1 89 ? 41.202 19.462 -1.614 1.00 29.89 89 GLU A C 1
ATOM 691 O O . GLU A 1 89 ? 41.526 19.313 -0.433 1.00 29.89 89 GLU A O 1
ATOM 696 N N . PRO A 1 90 ? 40.035 18.984 -2.081 1.00 29.00 90 PRO A N 1
ATOM 697 C CA . PRO A 1 90 ? 39.263 18.027 -1.313 1.00 29.00 90 PRO A CA 1
ATOM 698 C C . PRO A 1 90 ? 39.947 16.662 -1.404 1.00 29.00 90 PRO A C 1
ATOM 700 O O . PRO A 1 90 ? 40.256 16.183 -2.497 1.00 29.00 90 PRO A O 1
ATOM 703 N N . ASP A 1 91 ? 40.160 16.040 -0.248 1.00 25.19 91 ASP A N 1
ATOM 704 C CA . ASP A 1 91 ? 40.555 14.642 -0.148 1.00 25.19 91 ASP A CA 1
ATOM 705 C C . ASP A 1 91 ? 39.556 13.778 -0.934 1.00 25.19 91 ASP A C 1
ATOM 707 O O . ASP A 1 91 ? 38.379 13.656 -0.588 1.00 25.19 91 ASP A O 1
ATOM 711 N N . LEU A 1 92 ? 40.041 13.192 -2.029 1.00 23.61 92 LEU A N 1
ATOM 712 C CA . LEU A 1 92 ? 39.365 12.151 -2.793 1.00 23.61 92 LEU A CA 1
ATOM 713 C C . LEU A 1 92 ? 39.310 10.884 -1.931 1.00 23.61 92 LEU A C 1
ATOM 715 O O . LEU A 1 92 ? 40.188 10.023 -1.993 1.00 23.61 92 LEU A O 1
ATOM 719 N N . ILE A 1 93 ? 38.271 10.778 -1.104 1.00 25.59 93 ILE A N 1
ATOM 720 C CA . ILE A 1 93 ? 37.890 9.521 -0.464 1.00 25.59 93 ILE A CA 1
ATOM 721 C C . ILE A 1 93 ? 37.213 8.669 -1.538 1.00 25.59 93 ILE A C 1
ATOM 723 O O . ILE A 1 93 ? 36.083 8.923 -1.951 1.00 25.59 93 ILE A O 1
ATOM 727 N N . PHE A 1 94 ? 37.944 7.666 -2.021 1.00 22.55 94 PHE A N 1
ATOM 728 C CA . PHE A 1 94 ? 37.390 6.563 -2.798 1.00 22.55 94 PHE A CA 1
ATOM 729 C C . PHE A 1 94 ? 36.355 5.830 -1.933 1.00 22.55 94 PHE A C 1
ATOM 731 O O . PHE A 1 94 ? 36.725 5.119 -0.998 1.00 22.55 94 PHE A O 1
ATOM 738 N N . PHE A 1 95 ? 35.069 5.976 -2.248 1.00 24.12 95 PHE A N 1
ATOM 739 C CA . PHE A 1 95 ? 34.064 5.009 -1.818 1.00 24.12 95 PHE A CA 1
ATOM 740 C C . PHE A 1 95 ? 34.219 3.778 -2.717 1.00 24.12 95 PHE A C 1
ATOM 742 O O . PHE A 1 95 ? 34.042 3.855 -3.933 1.00 24.12 95 PHE A O 1
ATOM 749 N N . GLY A 1 96 ? 34.650 2.663 -2.124 1.00 22.97 96 GLY A N 1
ATOM 750 C CA . GLY A 1 96 ? 34.588 1.349 -2.761 1.00 22.97 96 GLY A CA 1
ATOM 751 C C . GLY A 1 96 ? 33.137 0.948 -3.063 1.00 22.97 96 GLY A C 1
ATOM 752 O O . GLY A 1 96 ? 32.217 1.671 -2.677 1.00 22.97 96 GLY A O 1
ATOM 753 N N . PRO A 1 97 ? 32.913 -0.177 -3.766 1.00 23.08 97 PRO A N 1
ATOM 754 C CA . PRO A 1 97 ? 31.565 -0.646 -4.067 1.00 23.08 97 PRO A CA 1
ATOM 755 C C . PRO A 1 97 ? 30.757 -0.741 -2.770 1.00 23.08 97 PRO A C 1
ATOM 757 O O . PRO A 1 97 ? 31.213 -1.345 -1.800 1.00 23.08 97 PRO A O 1
ATOM 760 N N . VAL A 1 98 ? 29.591 -0.094 -2.757 1.00 26.28 98 VAL A N 1
ATOM 761 C CA . VAL A 1 98 ? 28.604 -0.219 -1.685 1.00 26.28 98 VAL A CA 1
ATOM 762 C C . VAL A 1 98 ? 28.160 -1.678 -1.702 1.00 26.28 98 VAL A C 1
ATOM 764 O O . VAL A 1 98 ? 27.471 -2.105 -2.627 1.00 26.28 98 VAL A O 1
ATOM 767 N N . GLU A 1 99 ? 28.653 -2.466 -0.748 1.00 26.52 99 GLU A N 1
ATOM 768 C CA . GLU A 1 99 ? 28.155 -3.819 -0.520 1.00 26.52 99 GLU A CA 1
ATOM 769 C C . GLU A 1 99 ? 26.650 -3.745 -0.237 1.00 26.52 99 GLU A C 1
ATOM 771 O O . GLU A 1 99 ? 26.176 -2.795 0.386 1.00 26.52 99 GLU A O 1
ATOM 776 N N . GLU A 1 100 ? 25.911 -4.731 -0.750 1.00 35.62 100 GLU A N 1
ATOM 777 C CA . GLU A 1 100 ? 24.469 -4.925 -0.588 1.00 35.62 100 GLU A CA 1
ATOM 778 C C . GLU A 1 100 ? 24.083 -4.943 0.904 1.00 35.62 100 GLU A C 1
ATOM 780 O O . GLU A 1 100 ? 23.990 -5.990 1.545 1.00 35.62 100 GLU A O 1
ATOM 785 N N . GLY A 1 101 ? 23.889 -3.758 1.477 1.00 25.38 101 GLY A N 1
ATOM 786 C CA . GLY A 1 101 ? 23.560 -3.563 2.880 1.00 25.38 101 GLY A CA 1
ATOM 787 C C . GLY A 1 101 ? 22.084 -3.838 3.139 1.00 25.38 101 GLY A C 1
ATOM 788 O O . GLY A 1 101 ? 21.234 -3.001 2.864 1.00 25.38 101 GLY A O 1
ATOM 789 N N . ILE A 1 102 ? 21.813 -5.021 3.693 1.00 31.91 102 ILE A N 1
ATOM 790 C CA . ILE A 1 102 ? 20.685 -5.315 4.589 1.00 31.91 102 ILE A CA 1
ATOM 791 C C . ILE A 1 102 ? 19.289 -5.199 3.941 1.00 31.91 102 ILE A C 1
ATOM 793 O O . ILE A 1 102 ? 18.493 -4.310 4.220 1.00 31.91 102 ILE A O 1
ATOM 797 N N . SER A 1 103 ? 18.910 -6.191 3.128 1.00 33.59 103 SER A N 1
ATOM 798 C CA . SER A 1 103 ? 17.478 -6.484 2.897 1.00 33.59 103 SER A CA 1
ATOM 799 C C . SER A 1 103 ? 17.105 -7.969 2.999 1.00 33.59 103 SER A C 1
ATOM 801 O O . SER A 1 103 ? 16.003 -8.349 2.617 1.00 33.59 103 SER A O 1
ATOM 803 N N . ASN A 1 104 ? 17.979 -8.800 3.586 1.00 32.34 104 ASN A N 1
ATOM 804 C CA . ASN A 1 104 ? 17.801 -10.258 3.685 1.00 32.34 104 ASN A CA 1
ATOM 805 C C . ASN A 1 104 ? 17.707 -10.802 5.125 1.00 32.34 104 ASN A C 1
ATOM 807 O O . ASN A 1 104 ? 17.964 -11.987 5.350 1.00 32.34 104 ASN A O 1
ATOM 811 N N . LEU A 1 105 ? 17.298 -9.995 6.111 1.00 33.22 105 LEU A N 1
ATOM 812 C CA . LEU A 1 105 ? 16.874 -10.547 7.404 1.00 33.22 105 LEU A CA 1
ATOM 813 C C . LEU A 1 105 ? 15.513 -11.231 7.223 1.00 33.22 105 LEU A C 1
ATOM 815 O O . LEU A 1 105 ? 14.454 -10.618 7.342 1.00 33.22 105 LEU A O 1
ATOM 819 N N . THR A 1 106 ? 15.547 -12.525 6.898 1.00 40.97 106 THR A N 1
ATOM 820 C CA . THR A 1 106 ? 14.369 -13.395 6.979 1.00 40.97 106 THR A CA 1
ATOM 821 C C . THR A 1 106 ? 14.083 -13.632 8.458 1.00 40.97 106 THR A C 1
ATOM 823 O O . THR A 1 106 ? 14.547 -14.610 9.042 1.00 40.97 106 THR A O 1
ATOM 826 N N . ILE A 1 107 ? 13.361 -12.708 9.089 1.00 47.97 107 ILE A N 1
ATOM 827 C CA . ILE A 1 107 ? 12.840 -12.922 10.437 1.00 47.97 107 ILE A CA 1
ATOM 828 C C . ILE A 1 107 ? 11.746 -13.980 10.303 1.00 47.97 107 ILE A C 1
ATOM 830 O O . ILE A 1 107 ? 10.706 -13.747 9.686 1.00 47.97 107 ILE A O 1
ATOM 834 N N . ALA A 1 108 ? 12.007 -15.181 10.821 1.00 48.19 108 ALA A N 1
ATOM 835 C CA . ALA A 1 108 ? 10.987 -16.215 10.873 1.00 48.19 108 ALA A CA 1
ATOM 836 C C . ALA A 1 108 ? 9.823 -15.692 11.734 1.00 48.19 108 ALA A C 1
ATOM 838 O O . ALA A 1 108 ? 10.076 -15.200 12.838 1.00 48.19 108 ALA A O 1
ATOM 839 N N . PRO A 1 109 ? 8.569 -15.761 11.255 1.00 54.75 109 PRO A N 1
ATOM 840 C CA . PRO A 1 109 ? 7.434 -15.340 12.059 1.00 54.75 109 PRO A CA 1
ATOM 841 C C . PRO A 1 109 ? 7.406 -16.147 13.358 1.00 54.75 109 PRO A C 1
ATOM 843 O O . PRO A 1 109 ? 7.712 -17.345 13.375 1.00 54.75 109 PRO A O 1
ATOM 846 N N . SER A 1 110 ? 7.047 -15.483 14.453 1.00 49.25 110 SER A N 1
ATOM 847 C CA . SER A 1 110 ? 6.789 -16.178 15.707 1.00 49.25 110 SER A CA 1
ATOM 848 C C . SER A 1 110 ? 5.583 -17.097 15.506 1.00 49.25 110 SER A C 1
ATOM 850 O O . SER A 1 110 ? 4.602 -16.687 14.875 1.00 49.25 110 SER A O 1
ATOM 852 N N . PRO A 1 111 ? 5.626 -18.346 16.004 1.00 46.97 111 PRO A N 1
ATOM 853 C CA . PRO A 1 111 ? 4.498 -19.251 15.873 1.00 46.97 111 PRO A CA 1
ATOM 854 C C . PRO A 1 111 ? 3.262 -18.607 16.506 1.00 46.97 111 PRO A C 1
ATOM 856 O O . PRO A 1 111 ? 3.264 -18.275 17.691 1.00 46.97 111 PRO A O 1
ATOM 859 N N . SER A 1 112 ? 2.214 -18.416 15.700 1.00 47.66 112 SER A N 1
ATOM 860 C CA . SER A 1 112 ? 0.914 -17.976 16.206 1.00 47.66 112 SER A CA 1
ATOM 861 C C . SER A 1 112 ? 0.416 -18.983 17.254 1.00 47.66 112 SER A C 1
ATOM 863 O O . SER A 1 112 ? 0.525 -20.191 17.019 1.00 47.66 112 SER A O 1
ATOM 865 N N . PRO A 1 113 ? -0.127 -18.531 18.399 1.00 41.94 113 PRO A N 1
ATOM 866 C CA . PRO A 1 113 ? -0.633 -19.432 19.431 1.00 41.94 113 PRO A CA 1
ATOM 867 C C . PRO A 1 113 ? -1.908 -20.186 19.014 1.00 41.94 113 PRO A C 1
ATOM 869 O O . PRO A 1 113 ? -2.269 -21.155 19.684 1.00 41.94 113 PRO A O 1
ATOM 872 N N . GLU A 1 114 ? -2.572 -19.801 17.915 1.00 50.09 114 GLU A N 1
ATOM 873 C CA . GLU A 1 114 ? -3.766 -20.488 17.414 1.00 50.09 114 GLU A CA 1
ATOM 874 C C . GLU A 1 114 ? -3.509 -21.240 16.091 1.00 50.09 114 GLU A C 1
ATOM 876 O O . GLU A 1 114 ? -2.901 -20.691 15.165 1.00 50.09 114 GLU A O 1
ATOM 881 N N . PRO A 1 115 ? -3.982 -22.497 15.955 1.00 49.06 115 PRO A N 1
ATOM 882 C CA . PRO A 1 115 ? -3.919 -23.229 14.696 1.00 49.06 115 PRO A CA 1
ATOM 883 C C . PRO A 1 115 ? -4.679 -22.487 13.595 1.00 49.06 115 PRO A C 1
ATOM 885 O O . PRO A 1 115 ? -5.820 -22.062 13.777 1.00 49.06 115 PRO A O 1
ATOM 888 N N . LYS A 1 116 ? -4.074 -22.393 12.410 1.00 64.88 116 LYS A N 1
ATOM 889 C CA . LYS A 1 116 ? -4.754 -21.894 11.213 1.00 64.88 116 LYS A CA 1
ATOM 890 C C . LYS A 1 116 ? -5.785 -22.925 10.783 1.00 64.88 116 LYS A C 1
ATOM 892 O O . LYS A 1 116 ? -5.456 -23.907 10.123 1.00 64.88 116 LYS A O 1
ATOM 897 N N . GLU A 1 117 ? -7.036 -22.727 11.160 1.00 68.31 117 GLU A N 1
ATOM 898 C CA . GLU A 1 117 ? -8.088 -23.619 10.695 1.00 68.31 117 GLU A CA 1
ATOM 899 C C . GLU A 1 117 ? -8.570 -23.206 9.301 1.00 68.31 117 GLU A C 1
ATOM 901 O O . GLU A 1 117 ? -9.126 -22.127 9.088 1.00 68.31 117 GLU A O 1
ATOM 906 N N . GLY A 1 118 ? -8.396 -24.115 8.342 1.00 89.00 118 GLY A N 1
ATOM 907 C CA . GLY A 1 118 ? -9.078 -24.073 7.057 1.00 89.00 118 GLY A CA 1
ATOM 908 C C . GLY A 1 118 ? -8.195 -23.741 5.859 1.00 89.00 118 GLY A C 1
ATOM 909 O O . GLY A 1 118 ? -6.996 -24.010 5.817 1.00 89.00 118 GLY A O 1
ATOM 910 N N . THR A 1 119 ? -8.853 -23.229 4.825 1.00 95.06 119 THR A N 1
ATOM 911 C CA . THR A 1 119 ? -8.270 -23.000 3.502 1.00 95.06 119 THR A CA 1
ATOM 912 C C . THR A 1 119 ? -7.947 -21.521 3.305 1.00 95.06 119 THR A C 1
ATOM 914 O O . THR A 1 119 ? -8.553 -20.673 3.969 1.00 95.06 119 THR A O 1
ATOM 917 N N . PHE A 1 120 ? -7.054 -21.193 2.365 1.00 95.19 120 PHE A N 1
ATOM 918 C CA . PHE A 1 120 ? -6.693 -19.800 2.046 1.00 95.19 120 PHE A CA 1
ATOM 919 C C . PHE A 1 120 ? -7.926 -18.903 1.853 1.00 95.19 120 PHE A C 1
ATOM 921 O O . PHE A 1 120 ? -8.027 -17.841 2.469 1.00 95.19 120 PHE A O 1
ATOM 928 N N . ILE A 1 121 ? -8.912 -19.368 1.078 1.00 96.19 121 ILE A N 1
ATOM 929 C CA . ILE A 1 121 ? -10.121 -18.594 0.773 1.00 96.19 121 ILE A CA 1
ATOM 930 C C . ILE A 1 121 ? -10.985 -18.334 1.996 1.00 96.19 121 ILE A C 1
ATOM 932 O O . ILE A 1 121 ? -11.407 -17.203 2.204 1.00 96.19 121 ILE A O 1
ATOM 936 N N . LYS A 1 122 ? -11.185 -19.327 2.867 1.00 95.56 122 LYS A N 1
ATOM 937 C CA . LYS A 1 122 ? -11.979 -19.137 4.088 1.00 95.56 122 LYS A CA 1
ATOM 938 C C . LYS A 1 122 ? -11.309 -18.150 5.036 1.00 95.56 122 LYS A C 1
ATOM 940 O O . LYS A 1 122 ? -11.988 -17.319 5.632 1.00 95.56 122 LYS A O 1
ATOM 945 N N . PHE A 1 123 ? -9.987 -18.238 5.163 1.00 95.38 123 PHE A N 1
ATOM 946 C CA . PHE A 1 123 ? -9.203 -17.357 6.021 1.00 95.38 123 PHE A CA 1
ATOM 947 C C . PHE A 1 123 ? -9.289 -15.896 5.567 1.00 95.38 123 PHE A C 1
ATOM 949 O O . PHE A 1 123 ? -9.511 -15.007 6.393 1.00 95.38 123 PHE A O 1
ATOM 956 N N . VAL A 1 124 ? -9.128 -15.651 4.263 1.00 95.88 124 VAL A N 1
ATOM 957 C CA . VAL A 1 124 ? -9.151 -14.296 3.700 1.00 95.88 124 VAL A CA 1
ATOM 958 C C . VAL A 1 124 ? -10.575 -13.740 3.637 1.00 95.88 124 VAL A C 1
ATOM 960 O O . VAL A 1 124 ? -10.796 -12.617 4.079 1.00 95.88 124 VAL A O 1
ATOM 963 N N . GLN A 1 125 ? -11.565 -14.536 3.213 1.00 95.75 125 GLN A N 1
ATOM 964 C CA . GLN A 1 125 ? -12.978 -14.125 3.212 1.00 95.75 125 GLN A CA 1
ATOM 965 C C . GLN A 1 125 ? -13.471 -13.756 4.612 1.00 95.75 125 GLN A C 1
ATOM 967 O O . GLN A 1 125 ? -14.139 -12.741 4.784 1.00 95.75 125 GLN A O 1
ATOM 972 N N . LYS A 1 126 ? -13.109 -14.536 5.641 1.00 95.56 126 LYS A N 1
ATOM 973 C CA . LYS A 1 126 ? -13.454 -14.184 7.022 1.00 95.56 126 LYS A CA 1
ATOM 974 C C . LYS A 1 126 ? -12.844 -12.834 7.409 1.00 95.56 126 LYS A C 1
ATOM 976 O O . LYS A 1 126 ? -13.566 -11.959 7.875 1.00 95.56 126 LYS A O 1
ATOM 981 N N . GLY A 1 127 ? -11.539 -12.660 7.185 1.00 95.38 127 GLY A N 1
ATOM 982 C CA . GLY A 1 127 ? -10.833 -11.427 7.539 1.00 95.38 127 GLY A CA 1
ATOM 983 C C . GLY A 1 127 ? -11.400 -10.192 6.837 1.00 95.38 127 GLY A C 1
ATOM 984 O O . GLY A 1 127 ? -11.681 -9.196 7.500 1.00 95.38 127 GLY A O 1
ATOM 985 N N . ILE A 1 128 ? -11.636 -10.265 5.522 1.00 96.31 128 ILE A N 1
ATOM 986 C CA . ILE A 1 128 ? -12.213 -9.137 4.784 1.00 96.31 128 ILE A CA 1
ATOM 987 C C . ILE A 1 128 ? -13.654 -8.854 5.219 1.00 96.31 128 ILE A C 1
ATOM 989 O O . ILE A 1 128 ? -14.042 -7.694 5.296 1.00 96.31 128 ILE A O 1
ATOM 993 N N . SER A 1 129 ? -14.455 -9.887 5.507 1.00 96.69 129 SER A N 1
ATOM 994 C CA . SER A 1 129 ? -15.862 -9.735 5.892 1.00 96.69 129 SER A CA 1
ATOM 995 C C . SER A 1 129 ? -15.991 -9.071 7.261 1.00 96.69 129 SER A C 1
ATOM 997 O O . SER A 1 129 ? -16.834 -8.184 7.453 1.00 96.69 129 SER A O 1
ATOM 999 N N . ASP A 1 130 ? -15.147 -9.479 8.211 1.00 97.44 130 ASP A N 1
ATOM 1000 C CA . ASP A 1 130 ? -15.077 -8.880 9.542 1.00 97.44 130 ASP A CA 1
ATOM 1001 C C . ASP A 1 130 ? -14.642 -7.412 9.429 1.00 97.44 130 ASP A C 1
ATOM 1003 O O . ASP A 1 130 ? -15.334 -6.520 9.931 1.00 97.44 130 ASP A O 1
ATOM 1007 N N . LEU A 1 131 ? -13.580 -7.141 8.661 1.00 98.06 131 LEU A N 1
ATOM 1008 C CA . LEU A 1 131 ? -13.088 -5.787 8.414 1.00 98.06 131 LEU A CA 1
ATOM 1009 C C . LEU A 1 131 ? -14.131 -4.905 7.709 1.00 98.06 131 LEU A C 1
ATOM 1011 O O . LEU A 1 131 ? -14.382 -3.778 8.130 1.00 98.06 131 LEU A O 1
ATOM 1015 N N . ALA A 1 132 ? -14.806 -5.419 6.680 1.00 97.88 132 ALA A N 1
ATOM 1016 C CA . ALA A 1 132 ? -15.864 -4.711 5.962 1.00 97.88 132 ALA A CA 1
ATOM 1017 C C . ALA A 1 132 ? -17.081 -4.421 6.832 1.00 97.88 132 ALA A C 1
ATOM 1019 O O . ALA A 1 132 ? -17.769 -3.416 6.642 1.00 97.88 132 ALA A O 1
ATOM 1020 N N . SER A 1 133 ? -17.354 -5.281 7.807 1.00 97.94 133 SER A N 1
ATOM 1021 C CA . SER A 1 133 ? -18.399 -5.034 8.790 1.00 97.94 133 SER A CA 1
ATOM 1022 C C . SER A 1 133 ? -18.003 -3.939 9.776 1.00 97.94 133 SER A C 1
ATOM 1024 O O . SER A 1 133 ? -18.805 -3.030 9.980 1.00 97.94 133 SER A O 1
ATOM 1026 N N . ALA A 1 134 ? -16.775 -3.959 10.296 1.00 98.12 134 ALA A N 1
ATOM 1027 C CA . ALA A 1 134 ? -16.247 -2.913 11.177 1.00 98.12 134 ALA A CA 1
ATOM 1028 C C . ALA A 1 134 ? -16.129 -1.543 10.484 1.00 98.12 134 ALA A C 1
ATOM 1030 O O . ALA A 1 134 ? -16.446 -0.500 11.055 1.00 98.12 134 ALA A O 1
ATOM 1031 N N . ALA A 1 135 ? -15.757 -1.531 9.205 1.00 97.44 135 ALA A N 1
ATOM 1032 C CA . ALA A 1 135 ? -15.712 -0.314 8.405 1.00 97.44 135 ALA A CA 1
ATOM 1033 C C . ALA A 1 135 ? -17.104 0.177 7.951 1.00 97.44 135 ALA A C 1
ATOM 1035 O O . ALA A 1 135 ? -17.210 1.246 7.352 1.00 97.44 135 ALA A O 1
ATOM 1036 N N . GLY A 1 136 ? -18.179 -0.559 8.252 1.00 97.12 136 GLY A N 1
ATOM 1037 C CA . GLY A 1 136 ? -19.547 -0.142 7.943 1.00 97.12 136 GLY A CA 1
ATOM 1038 C C . GLY A 1 136 ? -19.881 -0.153 6.450 1.00 97.12 136 GLY A C 1
ATOM 1039 O O . GLY A 1 136 ? -20.732 0.625 6.018 1.00 97.12 136 GLY A O 1
ATOM 1040 N N . LEU A 1 137 ? -19.229 -1.015 5.661 1.00 97.00 137 LEU A N 1
ATOM 1041 C CA . LEU A 1 137 ? -19.507 -1.140 4.229 1.00 97.00 137 LEU A CA 1
ATOM 1042 C C . LEU A 1 137 ? -20.939 -1.631 3.994 1.00 97.00 137 LEU A C 1
ATOM 1044 O O . LEU A 1 137 ? -21.512 -2.414 4.764 1.00 97.00 137 LEU A O 1
ATOM 1048 N N . THR A 1 138 ? -21.511 -1.194 2.880 1.00 96.31 138 THR A N 1
ATOM 1049 C CA . THR A 1 138 ? -22.813 -1.649 2.405 1.00 96.31 138 THR A CA 1
ATOM 1050 C C . THR A 1 138 ? -22.773 -3.124 2.007 1.00 96.31 138 THR A C 1
ATOM 1052 O O . THR A 1 138 ? -21.722 -3.719 1.766 1.00 96.31 138 THR A O 1
ATOM 1055 N N . LYS A 1 139 ? -23.954 -3.738 1.882 1.00 96.06 139 LYS A N 1
ATOM 1056 C CA . LYS A 1 139 ? -24.068 -5.122 1.403 1.00 96.06 139 LYS A CA 1
ATOM 1057 C C . LYS A 1 139 ? -23.442 -5.310 0.014 1.00 96.06 139 LYS A C 1
ATOM 1059 O O . LYS A 1 139 ? -22.825 -6.341 -0.217 1.00 96.06 139 LYS A O 1
ATOM 1064 N N . SER A 1 140 ? -23.601 -4.330 -0.878 1.00 95.19 140 SER A N 1
ATOM 1065 C CA . SER A 1 140 ? -23.062 -4.398 -2.241 1.00 95.19 140 SER A CA 1
ATOM 1066 C C . SER A 1 140 ? -21.535 -4.360 -2.246 1.00 95.19 140 SER A C 1
ATOM 1068 O O . SER A 1 140 ? -20.919 -5.180 -2.912 1.00 95.19 140 SER A O 1
ATOM 1070 N N . GLU A 1 141 ? -20.928 -3.463 -1.463 1.00 95.44 141 GLU A N 1
ATOM 1071 C CA . GLU A 1 141 ? -19.463 -3.363 -1.345 1.00 95.44 141 GLU A CA 1
ATOM 1072 C C . GLU A 1 141 ? -18.868 -4.654 -0.749 1.00 95.44 141 GLU A C 1
ATOM 1074 O O . GLU A 1 141 ? -17.867 -5.166 -1.239 1.00 95.44 141 GLU A O 1
ATOM 1079 N N . LYS A 1 142 ? -19.529 -5.256 0.253 1.00 96.00 142 LYS A N 1
ATOM 1080 C CA . LYS A 1 142 ? -19.119 -6.562 0.808 1.00 96.00 142 LYS A CA 1
ATOM 1081 C C . LYS A 1 142 ? -19.167 -7.684 -0.230 1.00 96.00 142 LYS A C 1
ATOM 1083 O O . LYS A 1 142 ? -18.219 -8.447 -0.351 1.00 96.00 142 LYS A O 1
ATOM 1088 N N . GLN A 1 143 ? -20.258 -7.762 -0.994 1.00 94.88 143 GLN A N 1
ATOM 1089 C CA . GLN A 1 143 ? -20.408 -8.761 -2.056 1.00 94.88 143 GLN A CA 1
ATOM 1090 C C . GLN A 1 143 ? -19.355 -8.590 -3.156 1.00 94.88 143 GLN A C 1
ATOM 1092 O O . GLN A 1 143 ? -18.854 -9.588 -3.663 1.00 94.88 143 GLN A O 1
ATOM 1097 N N . SER A 1 144 ? -19.005 -7.345 -3.485 1.00 94.88 144 SER A N 1
ATOM 1098 C CA . SER A 1 144 ? -17.936 -7.025 -4.432 1.00 94.88 144 SER A CA 1
ATOM 1099 C C . SER A 1 144 ? -16.577 -7.553 -3.949 1.00 94.88 144 SER A C 1
ATOM 1101 O O . SER A 1 144 ? -15.892 -8.263 -4.682 1.00 94.88 144 SER A O 1
ATOM 1103 N N . LEU A 1 145 ? -16.222 -7.301 -2.681 1.00 96.06 145 LEU A N 1
ATOM 1104 C CA . LEU A 1 145 ? -14.986 -7.809 -2.067 1.00 96.06 145 LEU A CA 1
ATOM 1105 C C . LEU A 1 145 ? -14.931 -9.346 -2.032 1.00 96.06 145 LEU A C 1
ATOM 1107 O O . LEU A 1 145 ? -13.921 -9.935 -2.419 1.00 96.06 145 LEU A O 1
ATOM 1111 N N . ASP A 1 146 ? -16.014 -9.999 -1.603 1.00 95.12 146 ASP A N 1
ATOM 1112 C CA . ASP A 1 146 ? -16.095 -11.465 -1.538 1.00 95.12 146 ASP A CA 1
ATOM 1113 C C . ASP A 1 146 ? -15.964 -12.112 -2.924 1.00 95.12 146 ASP A C 1
ATOM 1115 O O . ASP A 1 146 ? -15.322 -13.161 -3.082 1.00 95.12 146 ASP A O 1
ATOM 1119 N N . HIS A 1 147 ? -16.564 -11.484 -3.939 1.00 94.62 147 HIS A N 1
ATOM 1120 C CA . HIS A 1 147 ? -16.469 -11.926 -5.326 1.00 94.62 147 HIS A CA 1
ATOM 1121 C C . HIS A 1 14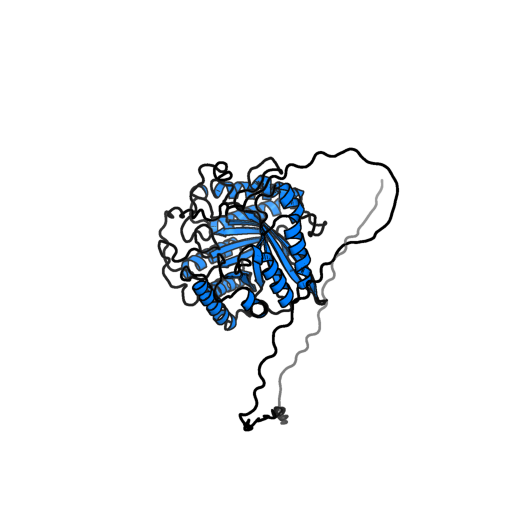7 ? -15.047 -11.766 -5.866 1.00 94.62 147 HIS A C 1
ATOM 1123 O O . HIS A 1 147 ? -14.480 -12.727 -6.386 1.00 94.62 147 HIS A O 1
ATOM 1129 N N . ALA A 1 148 ? -14.416 -10.610 -5.642 1.00 95.31 148 ALA A N 1
ATOM 1130 C CA . ALA A 1 148 ? -13.034 -10.369 -6.047 1.00 95.31 148 ALA A CA 1
ATOM 1131 C C . ALA A 1 148 ? -12.050 -11.371 -5.412 1.00 95.31 148 ALA A C 1
ATOM 1133 O O . ALA A 1 148 ? -11.162 -11.878 -6.100 1.00 95.31 148 ALA A O 1
ATOM 1134 N N . ILE A 1 149 ? -12.240 -11.730 -4.135 1.00 95.81 149 ILE A N 1
ATOM 1135 C CA . ILE A 1 149 ? -11.443 -12.779 -3.474 1.00 95.81 149 ILE A CA 1
ATOM 1136 C C . ILE A 1 149 ? -11.668 -14.146 -4.119 1.00 95.81 149 ILE A C 1
ATOM 1138 O O . ILE A 1 149 ? -10.723 -14.908 -4.316 1.00 95.81 149 ILE A O 1
ATOM 1142 N N . SER A 1 150 ? -12.917 -14.467 -4.457 1.00 94.31 150 SER A N 1
ATOM 1143 C CA . SER A 1 150 ? -13.243 -15.739 -5.107 1.00 94.31 150 SER A CA 1
ATOM 1144 C C . SER A 1 150 ? -12.553 -15.863 -6.467 1.00 94.31 150 SER A C 1
ATOM 1146 O O . SER A 1 150 ? -12.021 -16.925 -6.783 1.00 94.31 150 SER A O 1
ATOM 1148 N N . VAL A 1 151 ? -12.496 -14.764 -7.225 1.00 93.38 151 VAL A N 1
ATOM 1149 C CA . VAL A 1 151 ? -11.794 -14.686 -8.510 1.00 93.38 151 VAL A CA 1
ATOM 1150 C C . VAL A 1 151 ? -10.276 -14.803 -8.340 1.00 93.38 151 VAL A C 1
ATOM 1152 O O . VAL A 1 151 ? -9.659 -15.635 -9.001 1.00 93.38 151 VAL A O 1
ATOM 1155 N N . CYS A 1 152 ? -9.640 -14.031 -7.447 1.00 92.56 152 CYS A N 1
ATOM 1156 C CA . CYS A 1 152 ? -8.175 -14.089 -7.323 1.00 92.56 152 CYS A CA 1
ATOM 1157 C C . CYS A 1 152 ? -7.653 -15.425 -6.789 1.00 92.56 152 CYS A C 1
ATOM 1159 O O . CYS A 1 152 ? -6.509 -15.809 -7.055 1.00 92.56 152 CYS A O 1
ATOM 1161 N N . MET A 1 153 ? -8.494 -16.135 -6.040 1.00 94.12 153 MET A N 1
ATOM 1162 C CA . MET A 1 153 ? -8.171 -17.425 -5.455 1.00 94.12 153 MET A CA 1
ATOM 1163 C C . MET A 1 153 ? -8.641 -18.623 -6.283 1.00 94.12 153 MET A C 1
ATOM 1165 O O . MET A 1 153 ? -8.527 -19.769 -5.830 1.00 94.12 153 MET A O 1
ATOM 1169 N N . GLU A 1 154 ? -9.164 -18.395 -7.488 1.00 91.25 154 GLU A N 1
ATOM 1170 C CA . GLU A 1 154 ? -9.667 -19.471 -8.328 1.00 91.25 154 GLU A CA 1
ATOM 1171 C C . GLU A 1 154 ? -8.571 -20.513 -8.607 1.00 91.25 154 GLU A C 1
ATOM 1173 O O . GLU A 1 154 ? -7.468 -20.218 -9.074 1.00 91.25 154 GLU A O 1
ATOM 1178 N N . GLY A 1 155 ? -8.879 -21.773 -8.295 1.00 89.31 155 GLY A N 1
ATOM 1179 C CA . GLY A 1 155 ? -7.989 -22.911 -8.521 1.00 89.31 155 GLY A CA 1
ATOM 1180 C C . GLY A 1 155 ? -6.978 -23.208 -7.410 1.00 89.31 155 GLY A C 1
ATOM 1181 O O . GLY A 1 155 ? -6.355 -24.263 -7.479 1.00 89.31 155 GLY A O 1
ATOM 1182 N N . TRP A 1 156 ? -6.835 -22.357 -6.386 1.00 91.31 156 TRP A N 1
ATOM 1183 C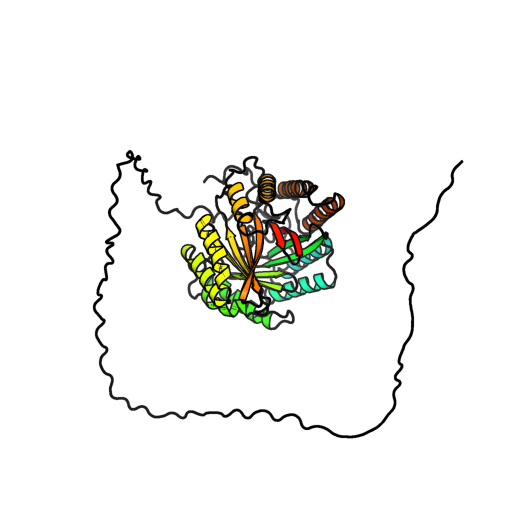 CA . TRP A 1 156 ? -5.872 -22.586 -5.291 1.00 91.31 156 TRP A CA 1
ATOM 1184 C C . TRP A 1 156 ? -6.391 -22.219 -3.892 1.00 91.31 156 TRP A C 1
ATOM 1186 O O . TRP A 1 156 ? -5.926 -22.764 -2.895 1.00 91.31 156 TRP A O 1
ATOM 1196 N N . GLY A 1 157 ? -7.411 -21.365 -3.782 1.00 94.06 157 GLY A N 1
ATOM 1197 C CA . GLY A 1 157 ? -7.954 -20.903 -2.500 1.00 94.06 157 GLY A CA 1
ATOM 1198 C C . GLY A 1 157 ? -8.521 -21.998 -1.594 1.00 94.06 157 GLY A C 1
ATOM 1199 O O . GLY A 1 157 ? -8.651 -21.803 -0.385 1.00 94.06 157 GLY A O 1
ATOM 1200 N N . HIS A 1 158 ? -8.880 -23.149 -2.165 1.00 94.94 158 HIS A N 1
ATOM 1201 C CA . HIS A 1 158 ? -9.393 -24.306 -1.428 1.00 94.94 158 HIS A CA 1
ATOM 1202 C C . HIS A 1 158 ? -8.295 -25.191 -0.832 1.00 94.94 158 HIS A C 1
ATOM 1204 O O . HIS A 1 158 ? -8.616 -26.128 -0.105 1.00 94.94 158 HIS A O 1
ATOM 1210 N N . GLU A 1 159 ? -7.023 -24.913 -1.116 1.00 93.69 159 GLU A N 1
ATOM 1211 C CA . GLU A 1 159 ? -5.920 -25.586 -0.441 1.00 93.69 159 GLU A CA 1
ATOM 1212 C C . GLU A 1 159 ? -5.897 -25.224 1.047 1.00 93.69 159 GLU A C 1
ATOM 1214 O O . GLU A 1 159 ? -6.179 -24.084 1.434 1.00 93.69 159 GLU A O 1
ATOM 1219 N N . GLU A 1 160 ? -5.553 -26.203 1.883 1.00 94.06 160 GLU A N 1
ATOM 1220 C CA . GLU A 1 160 ? -5.272 -25.967 3.298 1.00 94.06 160 GLU A CA 1
ATOM 1221 C C . GLU A 1 160 ? -4.054 -25.057 3.445 1.00 94.06 160 GLU A C 1
ATOM 1223 O O . GLU A 1 160 ? -3.077 -25.171 2.694 1.00 94.06 160 GLU A O 1
ATOM 1228 N N . ILE A 1 161 ? -4.118 -24.149 4.419 1.00 92.88 161 ILE A N 1
ATOM 1229 C CA . ILE A 1 161 ? -2.993 -23.265 4.707 1.00 92.88 161 ILE A CA 1
ATOM 1230 C C . ILE A 1 161 ? -1.898 -24.109 5.370 1.00 92.88 161 ILE A C 1
ATOM 1232 O O . ILE A 1 161 ? -2.126 -24.659 6.448 1.00 92.88 161 ILE A O 1
ATOM 1236 N N . PRO A 1 162 ? -0.710 -24.225 4.759 1.00 91.31 162 PRO A N 1
ATOM 1237 C CA . PRO A 1 162 ? 0.378 -24.994 5.340 1.00 91.31 162 PRO A CA 1
ATOM 1238 C C . PRO A 1 162 ? 0.899 -24.330 6.625 1.00 91.31 162 PRO A C 1
ATOM 1240 O O . PRO A 1 162 ? 0.770 -23.116 6.833 1.00 91.31 162 PRO A O 1
ATOM 1243 N N . GLU A 1 163 ? 1.528 -25.130 7.490 1.00 88.06 163 GLU A N 1
ATOM 1244 C CA . GLU A 1 163 ? 2.176 -24.620 8.706 1.00 88.06 163 GLU A CA 1
ATOM 1245 C C . GLU A 1 163 ? 3.220 -23.551 8.353 1.00 88.06 163 GLU A C 1
ATOM 1247 O O . GLU A 1 163 ? 3.202 -22.450 8.911 1.00 88.06 163 GLU A O 1
ATOM 1252 N N . THR A 1 164 ? 4.049 -23.835 7.344 1.00 88.38 164 THR A N 1
ATOM 1253 C CA . THR A 1 164 ? 5.069 -22.930 6.805 1.00 88.38 164 THR A CA 1
ATOM 1254 C C . THR A 1 164 ? 4.710 -22.436 5.399 1.00 88.38 164 THR A C 1
ATOM 1256 O O . THR A 1 164 ? 4.087 -23.173 4.630 1.00 88.38 164 THR A O 1
ATOM 1259 N N . PRO A 1 165 ? 5.094 -21.201 5.022 1.00 89.44 165 PRO A N 1
ATOM 1260 C CA . PRO A 1 165 ? 4.855 -20.687 3.677 1.00 89.44 165 PRO A CA 1
ATOM 1261 C C . PRO A 1 165 ? 5.497 -21.577 2.610 1.00 89.44 165 PRO A C 1
ATOM 1263 O O . PRO A 1 165 ? 6.672 -21.933 2.708 1.00 89.44 165 PRO A O 1
ATOM 1266 N N . LYS A 1 166 ? 4.735 -21.906 1.560 1.00 85.12 166 LYS A N 1
ATOM 1267 C CA . LYS A 1 166 ? 5.263 -22.621 0.383 1.00 85.12 166 LYS A CA 1
ATOM 1268 C C . LYS A 1 166 ? 6.194 -21.734 -0.453 1.00 85.12 166 LYS A C 1
ATOM 1270 O O . LYS A 1 166 ? 7.068 -22.259 -1.138 1.00 85.12 166 LYS A O 1
ATOM 1275 N N . TRP A 1 167 ? 6.011 -20.415 -0.385 1.00 87.44 167 TRP A N 1
ATOM 1276 C CA . TRP A 1 167 ? 6.844 -19.435 -1.069 1.00 87.44 167 TRP A CA 1
ATOM 1277 C C . TRP A 1 167 ? 7.141 -18.222 -0.197 1.00 87.44 167 TRP A C 1
ATOM 1279 O O . TRP A 1 167 ? 6.404 -17.924 0.745 1.00 87.44 167 TRP A O 1
ATOM 1289 N N . GLN A 1 168 ? 8.234 -17.539 -0.523 1.00 87.56 168 GLN A N 1
ATOM 1290 C CA . GLN A 1 168 ? 8.638 -16.292 0.117 1.00 87.56 168 GLN A CA 1
ATOM 1291 C C . GLN A 1 168 ? 8.038 -15.118 -0.650 1.00 87.56 168 GLN A C 1
ATOM 1293 O O . GLN A 1 168 ? 8.610 -14.633 -1.625 1.00 87.56 168 GLN A O 1
ATOM 1298 N N . THR A 1 169 ? 6.850 -14.695 -0.228 1.00 90.62 169 THR A N 1
ATOM 1299 C CA . THR A 1 169 ? 6.216 -13.494 -0.776 1.00 90.62 169 THR A CA 1
ATOM 1300 C C . THR A 1 169 ? 7.001 -12.246 -0.388 1.00 90.62 169 THR A C 1
ATOM 1302 O O . THR A 1 169 ? 7.536 -12.150 0.715 1.00 90.62 169 THR A O 1
ATOM 1305 N N . GLN A 1 170 ? 7.039 -11.278 -1.298 1.00 89.62 170 GLN A N 1
ATOM 1306 C CA . GLN A 1 170 ? 7.608 -9.955 -1.039 1.00 89.62 170 GLN A CA 1
ATOM 1307 C C . GLN A 1 170 ? 6.543 -8.940 -0.586 1.00 89.62 170 GLN A C 1
ATOM 1309 O O . GLN A 1 170 ? 6.881 -7.795 -0.296 1.00 89.62 170 GLN A O 1
ATOM 1314 N N . LEU A 1 171 ? 5.264 -9.339 -0.533 1.00 91.19 171 LEU A N 1
ATOM 1315 C CA . LEU A 1 171 ? 4.155 -8.461 -0.162 1.00 91.19 171 LEU A CA 1
ATOM 1316 C C . LEU A 1 171 ? 4.150 -8.150 1.339 1.00 91.19 171 LEU A C 1
ATOM 1318 O O . LEU A 1 171 ? 4.142 -6.989 1.732 1.00 91.19 171 LEU A O 1
ATOM 1322 N N . GLY A 1 172 ? 4.137 -9.194 2.173 1.00 86.12 172 GLY A N 1
ATOM 1323 C CA . GLY A 1 172 ? 4.060 -9.084 3.628 1.00 86.12 172 GLY A CA 1
ATOM 1324 C C . GLY A 1 172 ? 5.303 -9.647 4.312 1.00 86.12 172 GLY A C 1
ATOM 1325 O O . GLY A 1 172 ? 5.768 -10.736 3.980 1.00 86.12 172 GLY A O 1
ATOM 1326 N N . ARG A 1 173 ? 5.807 -8.946 5.334 1.00 87.94 173 ARG A N 1
ATOM 1327 C CA . ARG A 1 173 ? 7.043 -9.308 6.059 1.00 87.94 173 ARG A CA 1
ATOM 1328 C C . ARG A 1 173 ? 6.981 -10.660 6.777 1.00 87.94 173 ARG A C 1
ATOM 1330 O O . ARG A 1 173 ? 7.989 -11.342 6.902 1.00 87.94 173 ARG A O 1
ATOM 1337 N N . ASN A 1 174 ? 5.796 -11.081 7.203 1.00 88.69 174 ASN A N 1
ATOM 1338 C CA . ASN A 1 174 ? 5.554 -12.389 7.820 1.00 88.69 174 ASN A CA 1
ATOM 1339 C C . ASN A 1 174 ? 5.198 -13.485 6.800 1.00 88.69 174 ASN A C 1
ATOM 1341 O O . ASN A 1 174 ? 4.604 -14.496 7.165 1.00 88.69 174 ASN A O 1
ATOM 1345 N N . ASN A 1 175 ? 5.536 -13.295 5.522 1.00 91.00 175 ASN A N 1
ATOM 1346 C CA . ASN A 1 175 ? 5.208 -14.191 4.411 1.00 91.00 175 ASN A CA 1
ATOM 1347 C C . ASN A 1 175 ? 3.702 -14.385 4.157 1.00 91.00 175 ASN A C 1
ATOM 1349 O O . ASN A 1 175 ? 3.299 -15.341 3.491 1.00 91.00 175 ASN A O 1
ATOM 1353 N N . SER A 1 176 ? 2.848 -13.501 4.674 1.00 92.50 176 SER A N 1
ATOM 1354 C CA . SER A 1 176 ? 1.428 -13.520 4.331 1.00 92.50 176 SER A CA 1
ATOM 1355 C C . SER A 1 176 ? 1.229 -13.036 2.892 1.00 92.50 176 SER A C 1
ATOM 1357 O O . SER A 1 176 ? 1.580 -11.895 2.596 1.00 92.50 176 SER A O 1
ATOM 1359 N N . PRO A 1 177 ? 0.628 -13.837 1.994 1.00 94.00 177 PRO A N 1
ATOM 1360 C CA . PRO A 1 177 ? 0.454 -13.460 0.594 1.00 94.00 177 PRO A CA 1
ATOM 1361 C C . PRO A 1 177 ? -0.737 -12.529 0.370 1.00 94.00 177 PRO A C 1
ATOM 1363 O O . PRO A 1 177 ? -1.138 -12.330 -0.769 1.00 94.00 177 PRO A O 1
ATOM 1366 N N . PHE A 1 178 ? -1.324 -12.001 1.446 1.00 95.38 178 PHE A N 1
ATOM 1367 C CA . PHE A 1 178 ? -2.390 -11.010 1.434 1.00 95.38 178 PHE A CA 1
ATOM 1368 C C . PHE A 1 178 ? -2.076 -9.907 2.435 1.00 95.38 178 PHE A C 1
ATOM 1370 O O . PHE A 1 178 ? -1.633 -10.184 3.556 1.00 95.38 178 PHE A O 1
ATOM 1377 N N . GLU A 1 179 ? -2.412 -8.687 2.039 1.00 97.25 179 GLU A N 1
ATOM 1378 C CA . GLU A 1 179 ? -2.428 -7.485 2.866 1.00 97.25 179 GLU A CA 1
ATOM 1379 C C . GLU A 1 179 ? -3.787 -6.794 2.687 1.00 97.25 179 GLU A C 1
ATOM 1381 O O . GLU A 1 179 ? -4.304 -6.705 1.571 1.00 97.25 179 GLU A O 1
ATOM 1386 N N . TYR A 1 180 ? -4.378 -6.309 3.775 1.00 97.88 180 TYR A N 1
ATOM 1387 C CA . TYR A 1 180 ? -5.560 -5.451 3.737 1.00 97.88 180 TYR A CA 1
ATOM 1388 C C . TYR A 1 180 ? -5.148 -3.995 3.898 1.00 97.88 180 TYR A C 1
ATOM 1390 O O . TYR A 1 180 ? -4.156 -3.693 4.551 1.00 97.88 180 TYR A O 1
ATOM 1398 N N . SER A 1 181 ? -5.942 -3.062 3.389 1.00 97.94 181 SER A N 1
ATOM 1399 C CA . SER A 1 181 ? -5.817 -1.668 3.808 1.00 97.94 181 SER A CA 1
ATOM 1400 C C . SER A 1 181 ? -7.170 -1.000 3.970 1.00 97.94 181 SER A C 1
ATOM 1402 O O . SER A 1 181 ? -8.134 -1.326 3.272 1.00 97.94 181 SER A O 1
ATOM 1404 N N . VAL A 1 182 ? -7.238 -0.068 4.920 1.00 98.25 182 VAL A N 1
ATOM 1405 C CA . VAL A 1 182 ? -8.420 0.756 5.173 1.00 98.25 182 VAL A CA 1
ATOM 1406 C C . VAL A 1 182 ? -8.043 2.212 5.009 1.00 98.25 182 VAL A C 1
ATOM 1408 O O . VAL A 1 182 ? -7.202 2.718 5.751 1.00 98.25 182 VAL A O 1
ATOM 1411 N N . SER A 1 183 ? -8.682 2.894 4.063 1.00 97.31 183 SER A N 1
ATOM 1412 C CA . SER A 1 183 ? -8.588 4.346 3.948 1.00 97.31 183 SER A CA 1
ATOM 1413 C C . SER A 1 183 ? -9.740 5.024 4.670 1.00 97.31 183 SER A C 1
ATOM 1415 O O . SER A 1 183 ? -10.899 4.681 4.452 1.00 97.31 183 SER A O 1
ATOM 1417 N N . PHE A 1 184 ? -9.418 6.039 5.459 1.00 96.62 184 PHE A N 1
ATOM 1418 C CA . PHE A 1 184 ? -10.329 6.872 6.225 1.00 96.62 184 PHE A CA 1
ATOM 1419 C C . PHE A 1 184 ? -10.332 8.282 5.637 1.00 96.62 184 PHE A C 1
ATOM 1421 O O . PHE A 1 184 ? -9.306 8.966 5.634 1.00 96.62 184 PHE A O 1
ATOM 1428 N N . GLY A 1 185 ? -11.483 8.727 5.136 1.00 95.00 185 GLY A N 1
ATOM 1429 C CA . GLY A 1 185 ? -11.658 10.102 4.679 1.00 95.00 185 GLY A CA 1
ATOM 1430 C C . GLY A 1 185 ? -11.766 11.051 5.858 1.00 95.00 185 GLY A C 1
ATOM 1431 O O . GLY A 1 185 ? -12.769 11.036 6.569 1.00 95.00 185 GLY A O 1
ATOM 1432 N N . LEU A 1 186 ? -10.766 11.912 6.042 1.00 92.19 186 LEU A N 1
ATOM 1433 C CA . LEU A 1 186 ? -10.619 12.718 7.258 1.00 92.19 186 LEU A CA 1
ATOM 1434 C C . LEU A 1 186 ? -11.808 13.652 7.508 1.00 92.19 186 LEU A C 1
ATOM 1436 O O . LEU A 1 186 ? -12.249 13.838 8.638 1.00 92.19 186 LEU A O 1
ATOM 1440 N N . LYS A 1 187 ? -12.373 14.217 6.438 1.00 89.38 187 LYS A N 1
ATOM 1441 C CA . LYS A 1 187 ? -13.520 15.132 6.531 1.00 89.38 187 LYS A CA 1
ATOM 1442 C C . LYS A 1 187 ? -14.866 14.417 6.469 1.00 89.38 187 LYS A C 1
ATOM 1444 O O . LYS A 1 187 ? -15.820 14.876 7.093 1.00 89.38 187 LYS A O 1
ATOM 1449 N N . THR A 1 188 ? -14.953 13.339 5.691 1.00 91.00 188 THR A N 1
ATOM 1450 C CA . THR A 1 188 ? -16.219 12.662 5.367 1.00 91.00 188 THR A CA 1
ATOM 1451 C C . THR A 1 188 ? -16.542 11.508 6.309 1.00 91.00 188 THR A C 1
ATOM 1453 O O . THR A 1 188 ? -17.694 11.093 6.373 1.00 91.00 188 THR A O 1
ATOM 1456 N N . GLY A 1 189 ? -15.539 10.954 6.994 1.00 91.12 189 GLY A N 1
ATOM 1457 C CA . GLY A 1 189 ? -15.648 9.709 7.753 1.00 91.12 189 GLY A CA 1
ATOM 1458 C C . GLY A 1 189 ? -15.858 8.466 6.880 1.00 91.12 189 GLY A C 1
ATOM 1459 O O . GLY A 1 189 ? -16.026 7.373 7.420 1.00 91.12 189 GLY A O 1
ATOM 1460 N N . LYS A 1 190 ? -15.866 8.597 5.542 1.00 93.69 190 LYS A N 1
ATOM 1461 C CA . LYS A 1 190 ? -16.058 7.456 4.639 1.00 93.69 190 LYS A CA 1
ATOM 1462 C C . LYS A 1 190 ? -14.839 6.541 4.718 1.00 93.69 190 LYS A C 1
ATOM 1464 O O . LYS A 1 190 ? -13.709 7.006 4.577 1.00 93.69 190 LYS A O 1
ATOM 1469 N N . LYS A 1 191 ? -15.090 5.245 4.892 1.00 95.81 191 LYS A N 1
ATOM 1470 C CA . LYS A 1 191 ? -14.069 4.199 4.899 1.00 95.81 191 LYS A CA 1
ATOM 1471 C C . LYS A 1 191 ? -14.064 3.468 3.558 1.00 95.81 191 LYS A C 1
ATOM 1473 O O . LYS A 1 191 ? -15.115 3.303 2.939 1.00 95.81 191 LYS A O 1
ATOM 1478 N N . GLN A 1 192 ? -12.890 3.059 3.102 1.00 96.00 192 GLN A N 1
ATOM 1479 C CA . GLN A 1 192 ? -12.707 2.225 1.914 1.00 96.00 192 GLN A CA 1
ATOM 1480 C C . GLN A 1 192 ? -11.781 1.075 2.270 1.00 96.00 192 GLN A C 1
ATOM 1482 O O . GLN A 1 192 ? -10.768 1.305 2.925 1.00 96.00 192 GLN A O 1
ATOM 1487 N N . ILE A 1 193 ? -12.119 -0.132 1.829 1.00 97.62 193 ILE A N 1
ATOM 1488 C CA . ILE A 1 193 ? -11.289 -1.317 2.032 1.00 97.62 193 ILE A CA 1
ATOM 1489 C C . ILE A 1 193 ? -10.685 -1.734 0.706 1.00 97.62 193 ILE A C 1
ATOM 1491 O O . ILE A 1 193 ? -11.374 -1.764 -0.312 1.00 97.62 193 ILE A O 1
ATOM 1495 N N . ARG A 1 194 ? -9.408 -2.097 0.761 1.00 97.50 194 ARG A N 1
ATOM 1496 C CA . ARG A 1 194 ? -8.668 -2.711 -0.335 1.00 97.50 194 ARG A CA 1
ATOM 1497 C C . ARG A 1 194 ? -7.967 -3.957 0.166 1.00 97.50 194 ARG A C 1
ATOM 1499 O O . ARG A 1 194 ? -7.738 -4.117 1.367 1.00 97.50 194 ARG A O 1
ATOM 1506 N N . PHE A 1 195 ? -7.560 -4.799 -0.767 1.00 97.88 195 PHE A N 1
ATOM 1507 C CA . PHE A 1 195 ? -6.580 -5.835 -0.486 1.00 97.88 195 PHE A CA 1
ATOM 1508 C C . PHE A 1 195 ? -5.554 -5.913 -1.608 1.00 97.88 195 PHE A C 1
ATOM 1510 O O . PHE A 1 195 ? -5.863 -5.626 -2.765 1.00 97.88 195 PHE A O 1
ATOM 1517 N N . ALA A 1 196 ? -4.338 -6.299 -1.250 1.00 97.75 196 ALA A N 1
ATOM 1518 C CA . ALA A 1 196 ? -3.290 -6.689 -2.175 1.00 97.75 196 ALA A CA 1
ATOM 1519 C C . ALA A 1 196 ? -2.913 -8.148 -1.925 1.00 97.75 196 ALA A C 1
ATOM 1521 O O . ALA A 1 196 ? -3.084 -8.652 -0.813 1.00 97.75 196 ALA A O 1
ATOM 1522 N N . PHE A 1 197 ? -2.430 -8.836 -2.955 1.00 96.94 197 PHE A N 1
ATOM 1523 C CA . PHE A 1 197 ? -2.022 -10.226 -2.847 1.00 96.94 197 PHE A CA 1
ATOM 1524 C C . PHE A 1 197 ? -0.919 -10.607 -3.832 1.00 96.94 197 PHE A C 1
ATOM 1526 O O . PHE A 1 197 ? -0.762 -10.009 -4.899 1.00 96.94 197 PHE A O 1
ATOM 1533 N N . GLU A 1 198 ? -0.182 -11.652 -3.473 1.00 95.38 198 GLU A N 1
ATOM 1534 C CA . GLU A 1 198 ? 0.774 -12.330 -4.339 1.00 95.38 198 GLU A CA 1
ATOM 1535 C C . GLU A 1 198 ? 0.315 -13.770 -4.569 1.00 95.38 198 GLU A C 1
ATOM 1537 O O . GLU A 1 198 ? -0.132 -14.461 -3.651 1.00 95.38 198 GLU A O 1
ATOM 1542 N N . LEU A 1 199 ? 0.396 -14.223 -5.818 1.00 92.19 199 LEU A N 1
ATOM 1543 C CA . LEU A 1 199 ? -0.050 -15.561 -6.180 1.00 92.19 199 LEU A CA 1
ATOM 1544 C C . LEU A 1 199 ? 0.897 -16.634 -5.631 1.00 92.19 199 LEU A C 1
ATOM 1546 O O . LEU A 1 199 ? 2.113 -16.434 -5.635 1.00 92.19 199 LEU A O 1
ATOM 1550 N N . PRO A 1 200 ? 0.368 -17.810 -5.247 1.00 86.06 200 PRO A N 1
ATOM 1551 C CA . PRO A 1 200 ? 1.205 -18.962 -4.970 1.00 86.06 200 PRO A CA 1
ATOM 1552 C C . PRO A 1 200 ? 2.005 -19.341 -6.216 1.00 86.06 200 PRO A C 1
ATOM 1554 O O . PRO A 1 200 ? 1.476 -19.465 -7.327 1.00 86.06 200 PRO A O 1
ATOM 1557 N N . ALA A 1 201 ? 3.294 -19.562 -6.013 1.00 83.38 201 ALA A N 1
ATOM 1558 C CA . ALA A 1 201 ? 4.201 -20.067 -7.026 1.00 83.38 201 ALA A CA 1
ATOM 1559 C C . ALA A 1 201 ? 5.301 -20.895 -6.357 1.00 83.38 201 ALA A C 1
ATOM 1561 O O . ALA A 1 201 ? 5.501 -20.830 -5.146 1.00 83.38 201 ALA A O 1
ATOM 1562 N N . GLU A 1 202 ? 6.035 -21.674 -7.147 1.00 80.81 202 GLU A N 1
ATOM 1563 C CA . GLU A 1 202 ? 7.345 -22.148 -6.698 1.00 80.81 202 GLU A CA 1
ATOM 1564 C C . GLU A 1 202 ? 8.268 -20.937 -6.463 1.00 80.81 202 GLU A C 1
ATOM 1566 O O . GLU A 1 202 ? 8.062 -19.884 -7.067 1.00 80.81 202 GLU A O 1
ATOM 1571 N N . ASN A 1 203 ? 9.304 -21.080 -5.627 1.00 81.12 203 ASN A N 1
ATOM 1572 C CA . ASN A 1 203 ? 10.288 -20.022 -5.329 1.00 81.12 203 ASN A CA 1
ATOM 1573 C C . ASN A 1 203 ? 11.239 -19.739 -6.513 1.00 81.12 203 ASN A C 1
ATOM 1575 O O . ASN A 1 203 ? 12.459 -19.727 -6.369 1.00 81.12 203 ASN A O 1
ATOM 1579 N N . THR A 1 204 ? 10.681 -19.553 -7.708 1.00 87.94 204 THR A N 1
ATOM 1580 C CA . THR A 1 204 ? 11.378 -19.093 -8.906 1.00 87.94 204 THR A CA 1
ATOM 1581 C C . THR A 1 204 ? 10.570 -17.969 -9.540 1.00 87.94 204 THR A C 1
ATOM 1583 O O . THR A 1 204 ? 9.344 -18.045 -9.651 1.00 87.94 204 THR A O 1
ATOM 1586 N N . ILE A 1 205 ? 11.258 -16.931 -10.012 1.00 89.75 205 ILE A N 1
ATOM 1587 C CA . ILE A 1 205 ? 10.608 -15.790 -10.665 1.00 89.75 205 ILE A CA 1
ATOM 1588 C C . ILE A 1 205 ? 9.864 -16.244 -11.935 1.00 89.75 205 ILE A C 1
ATOM 1590 O O . ILE A 1 205 ? 8.793 -15.740 -12.259 1.00 89.75 205 ILE A O 1
ATOM 1594 N N . GLN A 1 206 ? 10.361 -17.271 -12.632 1.00 91.31 206 GLN A N 1
ATOM 1595 C CA . GLN A 1 206 ? 9.680 -17.853 -13.788 1.00 91.31 206 GLN A CA 1
ATOM 1596 C C . GLN A 1 206 ? 8.327 -18.466 -13.414 1.00 91.31 206 GLN A C 1
ATOM 1598 O O . GLN A 1 206 ? 7.355 -18.244 -14.136 1.00 91.31 206 GLN A O 1
ATOM 1603 N N . ALA A 1 207 ? 8.237 -19.207 -12.304 1.00 91.19 207 ALA A N 1
ATOM 1604 C CA . ALA A 1 207 ? 6.965 -19.751 -11.836 1.00 91.19 207 ALA A CA 1
ATOM 1605 C C . ALA A 1 207 ? 5.992 -18.631 -11.438 1.00 91.19 207 ALA A C 1
ATOM 1607 O O . ALA A 1 207 ? 4.825 -18.682 -11.823 1.00 91.19 207 ALA A O 1
ATOM 1608 N N . MET A 1 208 ? 6.479 -17.582 -10.765 1.00 92.81 208 MET A N 1
ATOM 1609 C CA . MET A 1 208 ? 5.682 -16.395 -10.428 1.00 92.81 208 MET A CA 1
ATOM 1610 C C . MET A 1 208 ? 5.128 -15.699 -11.684 1.00 92.81 208 MET A C 1
ATOM 1612 O O . MET A 1 208 ? 3.940 -15.378 -11.733 1.00 92.81 208 MET A O 1
ATOM 1616 N N . GLN A 1 209 ? 5.938 -15.550 -12.741 1.00 94.62 209 GLN A N 1
ATOM 1617 C CA . GLN A 1 209 ? 5.482 -15.055 -14.047 1.00 94.62 209 GLN A CA 1
ATOM 1618 C C . GLN A 1 209 ? 4.381 -15.923 -14.654 1.00 94.62 209 GLN A C 1
ATOM 1620 O O . GLN A 1 209 ? 3.389 -15.383 -15.141 1.00 94.62 209 GLN A O 1
ATOM 1625 N N . GLN A 1 210 ? 4.519 -17.250 -14.630 1.00 93.56 210 GLN A N 1
ATOM 1626 C CA . GLN A 1 210 ? 3.478 -18.131 -15.168 1.00 93.56 210 GLN A CA 1
ATOM 1627 C C . GLN A 1 210 ? 2.174 -18.023 -14.369 1.00 93.56 210 GLN A C 1
ATOM 1629 O O . GLN A 1 210 ? 1.104 -17.927 -14.971 1.00 93.56 210 GLN A O 1
ATOM 1634 N N . SER A 1 211 ? 2.251 -17.967 -13.035 1.00 93.12 211 SER A N 1
ATOM 1635 C CA . SER A 1 211 ? 1.078 -17.759 -12.178 1.00 93.12 211 SER A CA 1
ATOM 1636 C C . SER A 1 211 ? 0.380 -16.430 -12.488 1.00 93.12 211 SER A C 1
ATOM 1638 O O . SER A 1 211 ? -0.834 -16.411 -12.685 1.00 93.12 211 SER A O 1
ATOM 1640 N N . ALA A 1 212 ? 1.134 -15.334 -12.610 1.00 94.88 212 ALA A N 1
ATOM 1641 C CA . ALA A 1 212 ? 0.588 -14.018 -12.940 1.00 94.88 212 ALA A CA 1
ATOM 1642 C C . ALA A 1 212 ? -0.063 -13.977 -14.335 1.00 94.88 212 ALA A C 1
ATOM 1644 O O . ALA A 1 212 ? -1.171 -13.468 -14.497 1.00 94.88 212 ALA A O 1
ATOM 1645 N N . LEU A 1 213 ? 0.573 -14.572 -15.353 1.00 94.69 213 LEU A N 1
ATOM 1646 C CA . LEU A 1 213 ? -0.018 -14.675 -16.693 1.00 94.69 213 LEU A CA 1
ATOM 1647 C C . LEU A 1 213 ? -1.334 -15.457 -16.675 1.00 94.69 213 LEU A C 1
ATOM 1649 O O . LEU A 1 213 ? -2.305 -15.013 -17.284 1.00 94.69 213 LEU A O 1
ATOM 1653 N N . LYS A 1 214 ? -1.383 -16.570 -15.938 1.00 93.19 214 LYS A N 1
ATOM 1654 C CA . LYS A 1 214 ? -2.598 -17.373 -15.790 1.00 93.19 214 LYS A CA 1
ATOM 1655 C C . LYS A 1 214 ? -3.720 -16.589 -15.110 1.00 93.19 214 LYS A C 1
ATOM 1657 O O . LYS A 1 214 ? -4.851 -16.637 -15.577 1.00 93.19 214 LYS A O 1
ATOM 1662 N N . LEU A 1 215 ? -3.426 -15.840 -14.043 1.00 93.62 215 LEU A N 1
ATOM 1663 C CA . LEU A 1 215 ? -4.442 -14.993 -13.415 1.00 93.62 215 LEU A CA 1
ATOM 1664 C C . LEU A 1 215 ? -4.948 -13.929 -14.393 1.00 93.62 215 LEU A C 1
ATOM 1666 O O . LEU A 1 215 ? -6.152 -13.765 -14.525 1.00 93.62 215 LEU A O 1
ATOM 1670 N N . ASN A 1 216 ? -4.056 -13.251 -15.116 1.00 93.75 216 ASN A N 1
ATOM 1671 C CA . ASN A 1 216 ? -4.454 -12.255 -16.113 1.00 93.75 216 ASN A CA 1
ATOM 1672 C C . ASN A 1 216 ? -5.401 -12.850 -17.171 1.00 93.75 216 ASN A C 1
ATOM 1674 O O . ASN A 1 216 ? -6.375 -12.210 -17.561 1.00 93.75 216 ASN A O 1
ATOM 1678 N N . GLU A 1 217 ? -5.147 -14.081 -17.616 1.00 90.31 217 GLU A N 1
ATOM 1679 C CA . GLU A 1 217 ? -6.045 -14.803 -18.521 1.00 90.31 217 GLU A CA 1
ATOM 1680 C C . GLU A 1 217 ? -7.380 -15.181 -17.875 1.00 90.31 217 GLU A C 1
ATOM 1682 O O . GLU A 1 217 ? -8.394 -15.156 -18.559 1.00 90.31 217 GLU A O 1
ATOM 1687 N N . ASN A 1 218 ? -7.416 -15.479 -16.580 1.00 89.62 218 ASN A N 1
ATOM 1688 C CA . ASN A 1 218 ? -8.666 -15.808 -15.903 1.00 89.62 218 ASN A CA 1
ATOM 1689 C C . ASN A 1 218 ? -9.522 -14.560 -15.640 1.00 89.62 218 ASN A C 1
ATOM 1691 O O . ASN A 1 218 ? -10.712 -14.558 -15.938 1.00 89.62 218 ASN A O 1
ATOM 1695 N N . ILE A 1 219 ? -8.933 -13.473 -15.121 1.00 89.94 219 ILE A N 1
ATOM 1696 C CA . ILE A 1 219 ? -9.709 -12.298 -14.681 1.00 89.94 219 ILE A CA 1
ATOM 1697 C C . ILE A 1 219 ? -10.385 -11.558 -15.839 1.00 89.94 219 ILE A C 1
ATOM 1699 O O . ILE A 1 219 ? -11.457 -10.991 -15.644 1.00 89.94 219 ILE A O 1
ATOM 1703 N N . LYS A 1 220 ? -9.807 -11.594 -17.049 1.00 87.00 220 LYS A N 1
ATOM 1704 C CA . LYS A 1 220 ? -10.409 -10.984 -18.253 1.00 87.00 220 LYS A CA 1
ATOM 1705 C C . LYS A 1 220 ? -11.728 -11.647 -18.673 1.00 87.00 220 LYS A C 1
ATOM 1707 O O . LYS A 1 220 ? -12.507 -11.026 -19.384 1.00 87.00 220 LYS A O 1
ATOM 1712 N N . ASP A 1 221 ? -11.946 -12.899 -18.264 1.00 85.81 221 ASP A N 1
ATOM 1713 C CA . ASP A 1 221 ? -13.110 -13.704 -18.645 1.00 85.81 221 ASP A CA 1
ATOM 1714 C C . ASP A 1 221 ? -14.188 -13.688 -17.537 1.00 85.81 221 ASP A C 1
ATOM 1716 O O . ASP A 1 221 ? -15.175 -14.423 -17.603 1.00 85.81 221 ASP A O 1
ATOM 1720 N N . THR A 1 222 ? -14.011 -12.833 -16.521 1.00 86.94 222 THR A N 1
ATOM 1721 C CA . THR A 1 222 ? -14.975 -12.604 -15.436 1.00 86.94 222 THR A CA 1
ATOM 1722 C C . THR A 1 222 ? -15.911 -11.432 -15.740 1.00 86.94 222 THR A C 1
ATOM 1724 O O . THR A 1 222 ? -15.729 -10.686 -16.698 1.00 86.94 222 THR A O 1
ATOM 1727 N N . ASP A 1 223 ? -16.921 -11.246 -14.897 1.00 84.94 223 ASP A N 1
ATOM 1728 C CA . ASP A 1 223 ? -17.866 -10.125 -14.919 1.00 84.94 223 ASP A CA 1
ATOM 1729 C C . ASP A 1 223 ? -17.341 -8.854 -14.218 1.00 84.94 223 ASP A C 1
ATOM 1731 O O . ASP A 1 223 ? -18.107 -7.923 -13.983 1.00 84.94 223 ASP A O 1
ATOM 1735 N N . LEU A 1 224 ? -16.045 -8.795 -13.889 1.00 83.44 224 LEU A N 1
ATOM 1736 C CA . LEU A 1 224 ? -15.414 -7.693 -13.147 1.00 83.44 224 LEU A CA 1
ATOM 1737 C C . LEU A 1 224 ? -14.878 -6.549 -14.033 1.00 83.44 224 LEU A C 1
ATOM 1739 O O . LEU A 1 224 ? -14.076 -5.747 -13.562 1.00 83.44 224 LEU A O 1
ATOM 1743 N N . ASP A 1 225 ? -15.287 -6.478 -15.306 1.00 87.31 225 ASP A N 1
ATOM 1744 C CA . ASP A 1 225 ? -14.897 -5.433 -16.275 1.00 87.31 225 ASP A CA 1
ATOM 1745 C C . ASP A 1 225 ? -13.374 -5.149 -16.336 1.00 87.31 225 ASP A C 1
ATOM 1747 O O . ASP A 1 225 ? -12.931 -4.019 -16.563 1.00 87.31 225 ASP A O 1
ATOM 1751 N N . VAL A 1 226 ? -12.543 -6.180 -16.142 1.00 91.56 226 VAL A N 1
ATOM 1752 C CA . VAL A 1 226 ? -11.080 -6.035 -16.115 1.00 91.56 226 VAL A CA 1
ATOM 1753 C C . VAL A 1 226 ? -10.514 -5.902 -17.526 1.00 91.56 226 VAL A C 1
ATOM 1755 O O . VAL A 1 226 ? -10.698 -6.775 -18.376 1.00 91.56 226 VAL A O 1
ATOM 1758 N N . LEU A 1 227 ? -9.734 -4.844 -17.760 1.00 94.19 227 LEU A N 1
ATOM 1759 C CA . LEU A 1 227 ? -9.068 -4.590 -19.036 1.00 94.19 227 LEU A CA 1
ATOM 1760 C C . LEU A 1 227 ? -7.549 -4.562 -18.865 1.00 94.19 227 LEU A C 1
ATOM 1762 O O . LEU A 1 227 ? -6.977 -3.734 -18.164 1.00 94.19 227 LEU A O 1
ATOM 1766 N N . LEU A 1 228 ? -6.858 -5.448 -19.579 1.00 94.06 228 LEU A N 1
ATOM 1767 C CA . LEU A 1 228 ? -5.400 -5.592 -19.499 1.00 94.06 228 LEU A CA 1
ATOM 1768 C C . LEU A 1 228 ? -4.640 -4.648 -20.441 1.00 94.06 228 LEU A C 1
ATOM 1770 O O . LEU A 1 228 ? -3.528 -4.976 -20.851 1.00 94.06 228 LEU A O 1
ATOM 1774 N N . TRP A 1 229 ? -5.222 -3.507 -20.824 1.00 93.88 229 TRP A N 1
ATOM 1775 C CA . TRP A 1 229 ? -4.618 -2.602 -21.808 1.00 93.88 229 TRP A CA 1
ATOM 1776 C C . TRP A 1 229 ? -3.215 -2.155 -21.376 1.00 93.88 229 TRP A C 1
ATOM 1778 O O . TRP A 1 229 ? -2.236 -2.446 -22.065 1.00 93.88 229 TRP A O 1
ATOM 1788 N N . GLY A 1 230 ? -3.105 -1.519 -20.205 1.00 95.19 230 GLY A N 1
ATOM 1789 C CA . GLY A 1 230 ? -1.839 -0.950 -19.740 1.00 95.19 230 GLY A CA 1
ATOM 1790 C C . GLY A 1 230 ? -0.786 -2.029 -19.498 1.00 95.19 230 GLY A C 1
ATOM 1791 O O . GLY A 1 230 ? 0.343 -1.915 -19.971 1.00 95.19 230 GLY A O 1
ATOM 1792 N N . PHE A 1 231 ? -1.176 -3.135 -18.857 1.00 97.00 231 PHE A N 1
ATOM 1793 C CA . PHE A 1 231 ? -0.294 -4.288 -18.683 1.00 97.00 231 PHE A CA 1
ATOM 1794 C C . PHE A 1 231 ? 0.182 -4.856 -20.026 1.00 97.00 231 PHE A C 1
ATOM 1796 O O . PHE A 1 231 ? 1.374 -5.099 -20.199 1.00 97.00 231 PHE A O 1
ATOM 1803 N N . GLY A 1 232 ? -0.717 -5.029 -20.999 1.00 96.94 232 GLY A N 1
ATOM 1804 C CA . GLY A 1 232 ? -0.390 -5.549 -22.325 1.00 96.94 232 GLY A CA 1
ATOM 1805 C C . GLY A 1 232 ? 0.670 -4.718 -23.050 1.00 96.94 232 GLY A C 1
ATOM 1806 O O . GLY A 1 232 ? 1.560 -5.292 -23.677 1.00 96.94 232 GLY A O 1
ATOM 1807 N N . MET A 1 233 ? 0.625 -3.390 -22.898 1.00 97.25 233 MET A N 1
ATOM 1808 C CA . MET A 1 233 ? 1.584 -2.461 -23.510 1.00 97.25 233 MET A CA 1
ATOM 1809 C C . MET A 1 233 ? 3.002 -2.592 -22.954 1.00 97.25 233 MET A C 1
ATOM 1811 O O . MET A 1 233 ? 3.961 -2.375 -23.691 1.00 97.25 233 MET A O 1
ATOM 1815 N N . ILE A 1 234 ? 3.153 -2.952 -21.678 1.00 97.88 234 ILE A N 1
ATOM 1816 C CA . ILE A 1 234 ? 4.463 -2.965 -21.008 1.00 97.88 234 ILE A CA 1
ATOM 1817 C C . ILE A 1 234 ? 4.924 -4.353 -20.571 1.00 97.88 234 ILE A C 1
ATOM 1819 O O . ILE A 1 234 ? 6.029 -4.495 -20.055 1.00 97.88 234 ILE A O 1
ATOM 1823 N N . ARG A 1 235 ? 4.110 -5.394 -20.776 1.00 97.12 235 ARG A N 1
ATOM 1824 C CA . ARG A 1 235 ? 4.371 -6.755 -20.287 1.00 97.12 235 ARG A CA 1
ATOM 1825 C C . ARG A 1 235 ? 5.784 -7.230 -20.599 1.00 97.12 235 ARG A C 1
ATOM 1827 O O . ARG A 1 235 ? 6.451 -7.763 -19.724 1.00 97.12 235 ARG A O 1
ATOM 1834 N N . TYR A 1 236 ? 6.245 -7.038 -21.833 1.00 97.00 236 TYR A N 1
ATOM 1835 C CA . TYR A 1 236 ? 7.549 -7.529 -22.291 1.00 97.00 236 TYR A CA 1
ATOM 1836 C C . TYR A 1 236 ? 8.748 -6.834 -21.625 1.00 97.00 236 TYR A C 1
ATOM 1838 O O . TYR A 1 236 ? 9.867 -7.321 -21.748 1.00 97.00 236 TYR A O 1
ATOM 1846 N N . ILE A 1 237 ? 8.532 -5.705 -20.941 1.00 97.44 237 ILE A N 1
ATOM 1847 C CA . ILE A 1 237 ? 9.572 -4.991 -20.193 1.00 97.44 237 ILE A CA 1
ATOM 1848 C C . ILE A 1 237 ? 9.868 -5.726 -18.874 1.00 97.44 237 ILE A C 1
ATOM 1850 O O . ILE A 1 237 ? 11.030 -5.832 -18.478 1.00 97.44 237 ILE A O 1
ATOM 1854 N N . PHE A 1 238 ? 8.823 -6.264 -18.233 1.00 97.00 238 PHE A N 1
ATOM 1855 C CA . PHE A 1 238 ? 8.874 -6.829 -16.878 1.00 97.00 238 PHE A CA 1
ATOM 1856 C C . PHE A 1 238 ? 8.799 -8.362 -16.850 1.00 97.00 238 PHE A C 1
ATOM 1858 O O . PHE A 1 238 ? 9.344 -8.979 -15.943 1.00 97.00 238 PHE A O 1
ATOM 1865 N N . PHE A 1 239 ? 8.158 -8.990 -17.842 1.00 96.19 239 PHE A N 1
ATOM 1866 C CA . PHE A 1 239 ? 8.038 -10.447 -17.954 1.00 96.19 239 PHE A CA 1
ATOM 1867 C C . PHE A 1 239 ? 9.093 -10.968 -18.928 1.00 96.19 239 PHE A C 1
ATOM 1869 O O . PHE A 1 239 ? 8.888 -10.985 -20.145 1.00 96.19 239 PHE A O 1
ATOM 1876 N N . LEU A 1 240 ? 10.236 -11.374 -18.379 1.00 93.75 240 LEU A N 1
ATOM 1877 C CA . LEU A 1 240 ? 11.446 -11.702 -19.128 1.00 93.75 240 LEU A CA 1
ATOM 1878 C C . LEU A 1 240 ? 11.738 -13.208 -19.087 1.00 93.75 240 LEU A C 1
ATOM 1880 O O . LEU A 1 240 ? 11.277 -13.909 -18.187 1.00 93.75 240 LEU A O 1
ATOM 1884 N N . PRO A 1 241 ? 12.541 -13.742 -20.022 1.00 91.00 241 PRO A N 1
ATOM 1885 C CA . PRO A 1 241 ? 12.989 -15.133 -19.943 1.00 91.00 241 PRO A CA 1
ATOM 1886 C C . PRO A 1 241 ? 13.889 -15.418 -18.725 1.00 91.00 241 PRO A C 1
ATOM 1888 O O . PRO A 1 241 ? 13.779 -16.478 -18.112 1.00 91.00 241 PRO A O 1
ATOM 1891 N N . ASN A 1 242 ? 14.755 -14.463 -18.361 1.00 89.69 242 ASN A N 1
ATOM 1892 C CA . ASN A 1 242 ? 15.730 -14.582 -17.268 1.00 89.69 242 ASN A CA 1
ATOM 1893 C C . ASN A 1 242 ? 15.660 -13.358 -16.329 1.00 89.69 242 ASN A C 1
ATOM 1895 O O . ASN A 1 242 ? 16.571 -12.530 -16.349 1.00 89.69 242 ASN A O 1
ATOM 1899 N N . PRO A 1 243 ? 14.566 -13.185 -15.572 1.00 89.06 243 PRO A N 1
ATOM 1900 C CA . PRO A 1 243 ? 14.419 -12.070 -14.641 1.00 89.06 243 PRO A CA 1
ATOM 1901 C C . PRO A 1 243 ? 15.308 -12.265 -13.401 1.00 89.06 243 PRO A C 1
ATOM 1903 O O . PRO A 1 243 ? 15.523 -13.395 -12.961 1.00 89.06 243 PRO A O 1
ATOM 1906 N N . ILE A 1 244 ? 15.806 -11.160 -12.841 1.00 89.00 244 ILE A N 1
ATOM 1907 C CA . ILE A 1 244 ? 16.692 -11.135 -11.657 1.00 89.00 244 ILE A CA 1
ATOM 1908 C C . ILE A 1 244 ? 16.104 -10.347 -10.470 1.00 89.00 244 ILE A C 1
ATOM 1910 O O . ILE A 1 244 ? 16.815 -10.049 -9.517 1.00 89.00 244 ILE A O 1
ATOM 1914 N N . GLY A 1 245 ? 14.813 -10.008 -10.541 1.00 86.06 245 GLY A N 1
ATOM 1915 C CA . GLY A 1 245 ? 14.088 -9.259 -9.511 1.00 86.06 245 GLY A CA 1
ATOM 1916 C C . GLY A 1 245 ? 13.711 -10.082 -8.274 1.00 86.06 245 GLY A C 1
ATOM 1917 O O . GLY A 1 245 ? 13.925 -11.295 -8.221 1.00 86.06 245 GLY A O 1
ATOM 1918 N N . LYS A 1 246 ? 13.120 -9.407 -7.283 1.00 86.00 246 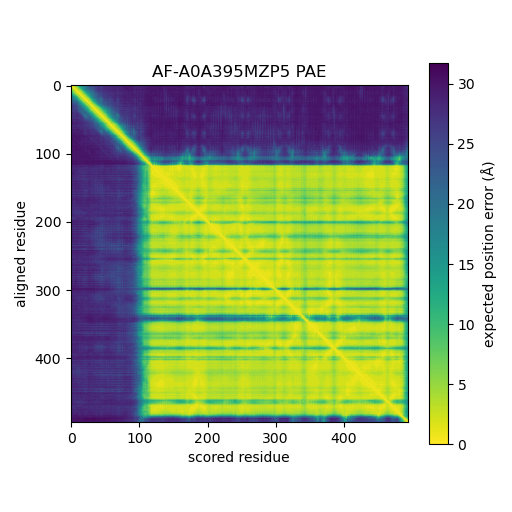LYS A N 1
ATOM 1919 C CA . LYS A 1 246 ? 12.684 -10.012 -6.009 1.00 86.00 246 LYS A CA 1
ATOM 1920 C C . LYS A 1 246 ? 11.281 -10.609 -6.099 1.00 86.00 246 LYS A C 1
ATOM 1922 O O . LYS A 1 246 ? 10.972 -11.565 -5.395 1.00 86.00 246 LYS A O 1
ATOM 1927 N N . PHE A 1 247 ? 10.436 -10.048 -6.959 1.00 92.38 247 PHE A N 1
ATOM 1928 C CA . PHE A 1 247 ? 9.093 -10.546 -7.244 1.00 92.38 247 PHE A CA 1
ATOM 1929 C C . PHE A 1 247 ? 8.759 -10.327 -8.721 1.00 92.38 247 PHE A C 1
ATOM 1931 O O . PHE A 1 247 ? 9.519 -9.712 -9.464 1.00 92.38 247 PHE A O 1
ATOM 1938 N N . THR A 1 248 ? 7.624 -10.858 -9.174 1.00 93.81 248 THR A N 1
ATOM 1939 C CA . THR A 1 248 ? 7.135 -10.582 -10.536 1.00 93.81 248 THR A CA 1
ATOM 1940 C C . THR A 1 248 ? 5.966 -9.616 -10.532 1.00 93.81 248 THR A C 1
ATOM 1942 O O . THR A 1 248 ? 6.009 -8.571 -11.180 1.00 93.81 248 THR A O 1
ATOM 1945 N N . ALA A 1 249 ? 4.886 -10.026 -9.869 1.00 96.19 249 ALA A N 1
ATOM 1946 C CA . ALA A 1 249 ? 3.636 -9.306 -9.892 1.00 96.19 249 ALA A CA 1
ATOM 1947 C C . ALA A 1 249 ? 2.889 -9.490 -8.577 1.00 96.19 249 ALA A C 1
ATOM 1949 O O . ALA A 1 249 ? 2.701 -10.618 -8.119 1.00 96.19 249 ALA A O 1
ATOM 1950 N N . TRP A 1 250 ? 2.411 -8.382 -8.024 1.00 97.25 250 TRP A N 1
ATOM 1951 C CA . TRP A 1 250 ? 1.323 -8.397 -7.054 1.00 97.25 250 TRP A CA 1
ATOM 1952 C C . TRP A 1 250 ? 0.068 -7.857 -7.706 1.00 97.25 250 TRP A C 1
ATOM 1954 O O . TRP A 1 250 ? 0.114 -7.162 -8.722 1.00 97.25 250 TRP A O 1
ATOM 1964 N N . TYR A 1 251 ? -1.056 -8.145 -7.084 1.00 97.75 251 TYR A N 1
ATOM 1965 C CA . TYR A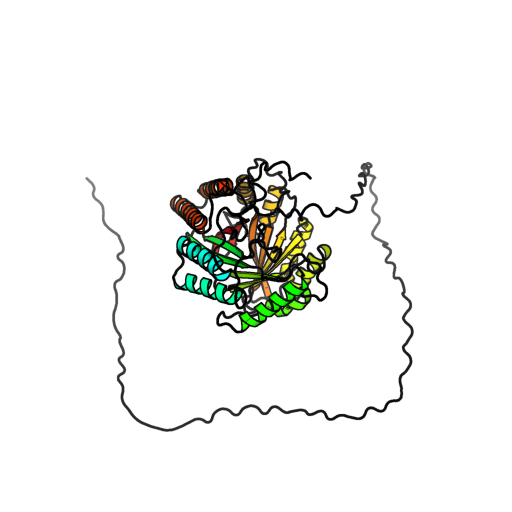 1 251 ? -2.354 -7.684 -7.528 1.00 97.75 251 TYR A CA 1
ATOM 1966 C C . TYR A 1 251 ? -3.032 -6.936 -6.397 1.00 97.75 251 TYR A C 1
ATOM 1968 O O . TYR A 1 251 ? -2.838 -7.263 -5.232 1.00 97.75 251 TYR A O 1
ATOM 1976 N N . GLY A 1 252 ? -3.812 -5.923 -6.742 1.00 97.12 252 GLY A N 1
ATOM 1977 C CA . GLY A 1 252 ? -4.610 -5.149 -5.805 1.00 97.12 252 GLY A CA 1
ATOM 1978 C C . GLY A 1 252 ? -6.053 -5.050 -6.264 1.00 97.12 252 GLY A C 1
ATOM 1979 O O . GLY A 1 252 ? -6.331 -5.100 -7.463 1.00 97.12 252 GLY A O 1
ATOM 1980 N N . TYR A 1 253 ? -6.954 -4.874 -5.306 1.00 96.62 253 TYR A N 1
ATOM 1981 C CA . TYR A 1 253 ? -8.357 -4.579 -5.552 1.00 96.62 253 TYR A CA 1
ATOM 1982 C C . TYR A 1 253 ? -8.800 -3.354 -4.747 1.00 96.62 253 TYR A C 1
ATOM 1984 O O . TYR A 1 253 ? -8.666 -3.323 -3.523 1.00 96.62 253 TYR A O 1
ATOM 1992 N N . ASP A 1 254 ? -9.317 -2.351 -5.454 1.00 91.31 254 ASP A N 1
ATOM 1993 C CA . ASP A 1 254 ? -9.856 -1.082 -4.956 1.00 91.31 254 ASP A CA 1
ATOM 1994 C C . ASP A 1 254 ? -11.236 -0.856 -5.583 1.00 91.31 254 ASP A C 1
ATOM 1996 O O . ASP A 1 254 ? -11.358 -0.143 -6.578 1.00 91.31 254 ASP A O 1
ATOM 2000 N N . ASP A 1 255 ? -12.242 -1.550 -5.039 1.00 85.38 255 ASP A N 1
ATOM 2001 C CA . ASP A 1 255 ? -13.601 -1.712 -5.582 1.00 85.38 255 ASP A CA 1
ATOM 2002 C C . ASP A 1 255 ? -14.095 -0.541 -6.469 1.00 85.38 255 ASP A C 1
ATOM 2004 O O . ASP A 1 255 ? -14.245 0.585 -5.970 1.00 85.38 255 ASP A O 1
ATOM 2008 N N . PRO A 1 256 ? -14.381 -0.771 -7.771 1.00 87.88 256 PRO A N 1
ATOM 2009 C CA . PRO A 1 256 ? -14.291 -2.039 -8.520 1.00 87.88 256 PRO A CA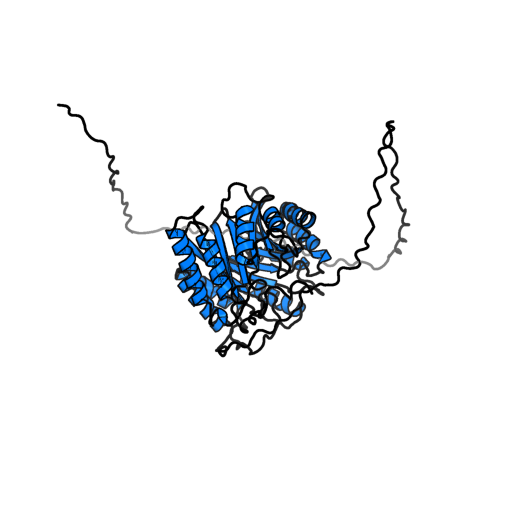 1
ATOM 2010 C C . PRO A 1 256 ? -12.958 -2.242 -9.275 1.00 87.88 256 PRO A C 1
ATOM 2012 O O . PRO A 1 256 ? -12.867 -3.073 -10.175 1.00 87.88 256 PRO A O 1
ATOM 2015 N N . ILE A 1 257 ? -11.926 -1.445 -8.992 1.00 93.38 257 ILE A N 1
ATOM 2016 C CA . ILE A 1 257 ? -10.713 -1.374 -9.814 1.00 93.38 257 ILE A CA 1
ATOM 2017 C C . ILE A 1 257 ? -9.707 -2.449 -9.401 1.00 93.38 257 ILE A C 1
ATOM 2019 O O . ILE A 1 257 ? -9.264 -2.509 -8.255 1.00 93.38 257 ILE A O 1
ATOM 2023 N N . TRP A 1 258 ? -9.272 -3.249 -10.371 1.00 96.56 258 TRP A N 1
ATOM 2024 C CA . TRP A 1 258 ? -8.119 -4.133 -10.223 1.00 96.56 258 TRP A CA 1
ATOM 2025 C C . TRP A 1 258 ? -6.824 -3.401 -10.546 1.00 96.56 258 TRP A C 1
ATOM 2027 O O . TRP A 1 258 ? -6.795 -2.531 -11.412 1.00 96.56 258 TRP A O 1
ATOM 2037 N N . LYS A 1 259 ? -5.734 -3.785 -9.889 1.00 97.44 259 LYS A N 1
ATOM 2038 C CA . LYS A 1 259 ? -4.401 -3.222 -10.110 1.00 97.44 259 LYS A CA 1
ATOM 2039 C C . LYS A 1 259 ? -3.372 -4.339 -10.210 1.00 97.44 259 LYS A C 1
ATOM 2041 O O . LYS A 1 259 ? -3.485 -5.333 -9.499 1.00 97.44 259 LYS A O 1
ATOM 2046 N N . ILE A 1 260 ? -2.363 -4.171 -11.059 1.00 98.12 260 ILE A N 1
ATOM 2047 C CA . ILE A 1 260 ? -1.158 -5.010 -11.066 1.00 98.12 260 ILE A CA 1
ATOM 2048 C C . ILE A 1 260 ? 0.040 -4.168 -10.643 1.00 98.12 260 ILE A C 1
ATOM 2050 O O . ILE A 1 260 ? 0.173 -3.034 -11.090 1.00 98.12 260 ILE A O 1
ATOM 2054 N N . TYR A 1 261 ? 0.907 -4.717 -9.803 1.00 98.38 261 TYR A N 1
ATOM 2055 C CA . TYR A 1 261 ? 2.162 -4.113 -9.372 1.00 98.38 261 TYR A CA 1
ATOM 2056 C C . TYR A 1 261 ? 3.326 -4.941 -9.893 1.00 98.38 261 TYR A C 1
ATOM 2058 O O . TYR A 1 261 ? 3.336 -6.147 -9.690 1.00 98.38 261 TYR A O 1
ATOM 2066 N N . LEU A 1 262 ? 4.297 -4.307 -10.537 1.00 98.19 262 LEU A N 1
ATOM 2067 C CA . LEU A 1 262 ? 5.442 -4.936 -11.191 1.00 98.19 262 LEU A CA 1
ATOM 2068 C C . LEU A 1 262 ? 6.747 -4.503 -10.524 1.00 98.19 262 LEU A C 1
ATOM 2070 O O . LEU A 1 262 ? 6.812 -3.399 -9.978 1.00 98.19 262 LEU A O 1
ATOM 2074 N N . ASP A 1 263 ? 7.769 -5.355 -10.616 1.00 97.00 263 ASP A N 1
ATOM 2075 C CA . ASP A 1 263 ? 9.116 -5.107 -10.091 1.00 97.00 263 ASP A CA 1
ATOM 2076 C C . ASP A 1 263 ? 9.979 -4.315 -11.100 1.00 97.00 263 ASP A C 1
ATOM 2078 O O . ASP A 1 263 ? 10.409 -4.876 -12.115 1.00 97.00 263 ASP A O 1
ATOM 2082 N N . PRO A 1 264 ? 10.295 -3.027 -10.855 1.00 96.75 264 PRO A N 1
ATOM 2083 C CA . PRO A 1 264 ? 11.200 -2.255 -11.707 1.00 96.75 264 PRO A CA 1
ATOM 2084 C C . PRO A 1 264 ? 12.623 -2.813 -11.747 1.00 96.75 264 PRO A C 1
ATOM 2086 O O . PRO A 1 264 ? 13.370 -2.515 -12.674 1.00 96.75 264 PRO A O 1
ATOM 2089 N N . GLN A 1 265 ? 12.990 -3.664 -10.793 1.00 94.94 265 GLN A N 1
ATOM 2090 C CA . GLN A 1 265 ? 14.299 -4.294 -10.686 1.00 94.94 265 GLN A CA 1
ATOM 2091 C C . GLN A 1 265 ? 14.346 -5.661 -11.386 1.00 94.94 265 GLN A C 1
ATOM 2093 O O . GLN A 1 265 ? 15.308 -6.408 -11.218 1.00 94.94 265 GLN A O 1
ATOM 2098 N N . ALA A 1 266 ? 13.367 -5.993 -12.241 1.00 95.06 266 ALA A N 1
ATOM 2099 C CA . ALA A 1 266 ? 13.349 -7.240 -13.015 1.00 95.06 266 ALA A CA 1
ATOM 2100 C C . ALA A 1 266 ? 14.622 -7.475 -13.865 1.00 95.06 266 ALA A C 1
ATOM 2102 O O . ALA A 1 266 ? 14.936 -8.619 -14.203 1.00 95.06 266 ALA A O 1
ATOM 2103 N N . GLN A 1 267 ? 15.364 -6.406 -14.191 1.00 95.31 267 GLN A N 1
ATOM 2104 C CA . GLN A 1 267 ? 16.669 -6.425 -14.877 1.00 95.31 267 GLN A CA 1
ATOM 2105 C C . GLN A 1 267 ? 17.808 -5.878 -13.996 1.00 95.31 267 GLN A C 1
ATOM 2107 O O . GLN A 1 267 ? 18.823 -5.410 -14.512 1.00 95.31 267 GLN A O 1
ATOM 2112 N N . GLY A 1 268 ? 17.647 -5.921 -12.675 1.00 94.19 268 GLY A N 1
ATOM 2113 C CA . GLY A 1 268 ? 18.588 -5.392 -11.694 1.00 94.19 268 GLY A CA 1
ATOM 2114 C C . GLY A 1 268 ? 18.289 -3.943 -11.316 1.00 94.19 268 GLY A C 1
ATOM 2115 O O . GLY A 1 268 ? 17.686 -3.190 -12.084 1.00 94.19 268 GLY A O 1
ATOM 2116 N N . GLN A 1 269 ? 18.735 -3.562 -10.121 1.00 93.44 269 GLN A N 1
ATOM 2117 C CA . GLN A 1 269 ? 18.484 -2.256 -9.511 1.00 93.44 269 GLN A CA 1
ATOM 2118 C C . GLN A 1 269 ? 18.925 -1.081 -10.400 1.00 93.44 269 GLN A C 1
ATOM 2120 O O . GLN A 1 269 ? 18.148 -0.151 -10.610 1.00 93.44 269 GLN A O 1
ATOM 2125 N N . ASP A 1 270 ? 20.108 -1.166 -11.015 1.00 93.31 270 ASP A N 1
ATOM 2126 C CA . ASP A 1 270 ? 20.654 -0.116 -11.893 1.00 93.31 270 ASP A CA 1
ATOM 2127 C C . ASP A 1 270 ? 19.785 0.161 -13.132 1.00 93.31 270 ASP A C 1
ATOM 2129 O O . ASP A 1 270 ? 19.871 1.222 -13.751 1.00 93.31 270 ASP A O 1
ATOM 2133 N N . ASN A 1 271 ? 18.924 -0.788 -13.512 1.00 95.44 271 ASN A N 1
ATOM 2134 C CA . ASN A 1 271 ? 18.020 -0.647 -14.648 1.00 95.44 271 ASN A CA 1
ATOM 2135 C C . ASN A 1 271 ? 16.641 -0.090 -14.269 1.00 95.44 271 ASN A C 1
ATOM 2137 O O . ASN A 1 271 ? 15.872 0.226 -15.179 1.00 95.44 271 ASN A O 1
ATOM 2141 N N . ALA A 1 272 ? 16.321 0.068 -12.980 1.00 95.31 272 ALA A N 1
ATOM 2142 C CA . ALA A 1 272 ? 14.975 0.413 -12.521 1.00 95.31 272 ALA A CA 1
ATOM 2143 C C . ALA A 1 272 ? 14.435 1.701 -13.159 1.00 95.31 272 ALA A C 1
ATOM 2145 O O . ALA A 1 272 ? 13.372 1.687 -13.783 1.00 95.31 272 ALA A O 1
ATOM 2146 N N . GLY A 1 273 ? 15.202 2.796 -13.104 1.00 95.94 273 GLY A N 1
ATOM 2147 C CA . GLY A 1 273 ? 14.810 4.068 -13.725 1.00 95.94 273 GLY A CA 1
ATOM 2148 C C . GLY A 1 273 ? 14.583 3.944 -15.236 1.00 95.94 273 GLY A C 1
ATOM 2149 O O . GLY A 1 273 ? 13.578 4.419 -15.764 1.00 95.94 273 GLY A O 1
ATOM 2150 N N . ARG A 1 274 ? 15.461 3.214 -15.938 1.00 96.94 274 ARG A N 1
ATOM 2151 C CA . ARG A 1 274 ? 15.320 2.962 -17.381 1.00 96.94 274 ARG A CA 1
ATOM 2152 C C . ARG A 1 274 ? 14.035 2.193 -17.697 1.00 96.94 274 ARG A C 1
ATOM 2154 O O . ARG A 1 274 ? 13.354 2.551 -18.658 1.00 96.94 274 ARG A O 1
ATOM 2161 N N . LEU A 1 275 ? 13.697 1.156 -16.924 1.00 97.62 275 LEU A N 1
ATOM 2162 C CA . LEU A 1 275 ? 12.476 0.372 -17.151 1.00 97.62 275 LEU A CA 1
ATOM 2163 C C . LEU A 1 275 ? 11.213 1.197 -16.884 1.00 97.62 275 LEU A C 1
ATOM 2165 O O . LEU A 1 275 ? 10.271 1.118 -17.671 1.00 97.62 275 LEU A O 1
ATOM 2169 N N . ILE A 1 276 ? 11.209 2.037 -15.843 1.00 98.12 276 ILE A N 1
ATOM 2170 C CA . ILE A 1 276 ? 10.109 2.976 -15.577 1.00 98.12 276 ILE A CA 1
ATOM 2171 C C . ILE A 1 276 ? 9.947 3.970 -16.730 1.00 98.12 276 ILE A C 1
ATOM 2173 O O . ILE A 1 276 ? 8.839 4.142 -17.235 1.00 98.12 276 ILE A O 1
ATOM 2177 N N . SER A 1 277 ? 11.039 4.582 -17.195 1.00 97.94 277 SER A N 1
ATOM 2178 C CA . SER A 1 277 ? 11.015 5.519 -18.325 1.00 97.94 277 SER A CA 1
ATOM 2179 C C . SER A 1 277 ? 10.439 4.872 -19.592 1.00 97.94 277 SER A C 1
ATOM 2181 O O . SER A 1 277 ? 9.548 5.433 -20.236 1.00 97.94 277 SER A O 1
ATOM 2183 N N . GLN A 1 278 ? 10.871 3.644 -19.909 1.00 98.38 278 GLN A N 1
ATOM 2184 C CA . GLN A 1 278 ? 10.335 2.868 -21.031 1.00 98.38 278 GLN A CA 1
ATOM 2185 C C . GLN A 1 278 ? 8.843 2.566 -20.851 1.00 98.38 278 GLN A C 1
ATOM 2187 O O . GLN A 1 278 ? 8.060 2.794 -21.772 1.00 98.38 278 GLN A O 1
ATOM 2192 N N . ALA A 1 279 ? 8.424 2.102 -19.673 1.00 98.25 279 ALA A N 1
ATOM 2193 C CA . ALA A 1 279 ? 7.023 1.801 -19.397 1.00 98.25 279 ALA A CA 1
ATOM 2194 C C . ALA A 1 279 ? 6.129 3.042 -19.561 1.00 98.25 279 ALA A C 1
ATOM 2196 O O . ALA A 1 279 ? 5.132 2.993 -20.279 1.00 98.25 279 ALA A O 1
ATOM 2197 N N . LEU A 1 280 ? 6.523 4.177 -18.974 1.00 97.75 280 LEU A N 1
ATOM 2198 C CA . LEU A 1 280 ? 5.799 5.445 -19.099 1.00 97.75 280 LEU A CA 1
ATOM 2199 C C . LEU A 1 280 ? 5.754 5.946 -20.547 1.00 97.75 280 LEU A C 1
ATOM 2201 O O . LEU A 1 280 ? 4.754 6.530 -20.960 1.00 97.75 280 LEU A O 1
ATOM 2205 N N . HIS A 1 281 ? 6.795 5.699 -21.345 1.00 96.88 281 HIS A N 1
ATOM 2206 C CA . HIS A 1 281 ? 6.767 5.985 -22.778 1.00 96.88 281 HIS A CA 1
ATOM 2207 C C . HIS A 1 281 ? 5.727 5.132 -23.521 1.00 96.88 281 HIS A C 1
ATOM 2209 O O . HIS A 1 281 ? 4.908 5.677 -24.258 1.00 96.88 281 HIS A O 1
ATOM 2215 N N . HIS A 1 282 ? 5.700 3.817 -23.285 1.00 96.88 282 HIS A N 1
ATOM 2216 C CA . HIS A 1 282 ? 4.740 2.906 -23.922 1.00 96.88 282 HIS A CA 1
ATOM 2217 C C . HIS A 1 282 ? 3.283 3.144 -23.502 1.00 96.88 282 HIS A C 1
ATOM 2219 O O . HIS A 1 282 ? 2.371 2.798 -24.249 1.00 96.88 282 HIS A O 1
ATOM 2225 N N . LEU A 1 283 ? 3.068 3.770 -22.344 1.00 95.62 283 LEU A N 1
ATOM 2226 C CA . LEU A 1 283 ? 1.752 4.159 -21.833 1.00 95.62 283 LEU A CA 1
ATOM 2227 C C . LEU A 1 283 ? 1.330 5.581 -22.257 1.00 95.62 283 LEU A C 1
ATOM 2229 O O . LEU A 1 283 ? 0.308 6.073 -21.786 1.00 95.62 283 LEU A O 1
ATOM 2233 N N . ASP A 1 284 ? 2.094 6.248 -23.136 1.00 94.19 284 ASP A N 1
ATOM 2234 C CA . ASP A 1 284 ? 1.872 7.644 -23.567 1.00 94.19 284 ASP A CA 1
ATOM 2235 C C . ASP A 1 284 ? 1.830 8.635 -22.381 1.00 94.19 284 ASP A C 1
ATOM 2237 O O . ASP A 1 284 ? 1.063 9.596 -22.354 1.00 94.19 284 ASP A O 1
ATOM 2241 N N . MET A 1 285 ? 2.668 8.384 -21.370 1.00 94.94 285 MET A N 1
ATOM 2242 C CA . MET A 1 285 ? 2.819 9.179 -20.145 1.00 94.94 285 MET A CA 1
ATOM 2243 C C . MET A 1 285 ? 4.254 9.702 -19.981 1.00 94.94 285 MET A C 1
ATOM 2245 O O . MET A 1 285 ? 4.744 9.862 -18.867 1.00 94.94 285 MET A O 1
ATOM 2249 N N . THR A 1 286 ? 4.960 10.006 -21.076 1.00 94.19 286 THR A N 1
ATOM 2250 C CA . THR A 1 286 ? 6.380 10.416 -21.026 1.00 94.19 286 THR A CA 1
ATOM 2251 C C . THR A 1 286 ? 6.638 11.612 -20.102 1.00 94.19 286 THR A C 1
ATOM 2253 O O . THR A 1 286 ? 7.677 11.665 -19.459 1.00 94.19 286 THR A O 1
ATOM 2256 N N . LYS A 1 287 ? 5.688 12.543 -19.946 1.00 93.06 287 LYS A N 1
ATOM 2257 C CA . LYS A 1 287 ? 5.847 13.675 -19.016 1.00 93.06 287 LYS A CA 1
ATOM 2258 C C . LYS A 1 287 ? 5.936 13.260 -17.545 1.00 93.06 287 LYS A C 1
ATOM 2260 O O . LYS A 1 287 ? 6.592 13.953 -16.774 1.00 93.06 287 LYS A O 1
ATOM 2265 N N . ALA A 1 288 ? 5.316 12.141 -17.164 1.00 94.50 288 ALA A N 1
ATOM 2266 C CA . ALA A 1 288 ? 5.422 11.597 -15.812 1.00 94.50 288 ALA A CA 1
ATOM 2267 C C . ALA A 1 288 ? 6.867 11.210 -15.470 1.00 94.50 288 ALA A C 1
ATOM 2269 O O . ALA A 1 288 ? 7.275 11.335 -14.318 1.00 94.50 288 ALA A O 1
ATOM 2270 N N . TRP A 1 289 ? 7.665 10.817 -16.474 1.00 95.25 289 TRP A N 1
ATOM 2271 C CA . TRP A 1 289 ? 9.071 10.481 -16.268 1.00 95.25 289 TRP A CA 1
ATOM 2272 C C . TRP A 1 289 ? 9.858 11.655 -15.687 1.00 95.25 289 TRP A C 1
ATOM 2274 O O . TRP A 1 289 ? 10.690 11.421 -14.830 1.00 95.25 289 TRP A O 1
ATOM 2284 N N . HIS A 1 290 ? 9.558 12.905 -16.053 1.00 92.19 290 HIS A N 1
ATOM 2285 C CA . HIS A 1 290 ? 10.268 14.063 -15.494 1.00 92.19 290 HIS A CA 1
ATOM 2286 C C . HIS A 1 290 ? 10.102 14.194 -13.977 1.00 92.19 290 HIS A C 1
ATOM 2288 O O . HIS A 1 290 ? 11.042 14.582 -13.297 1.00 92.19 290 HIS A O 1
ATOM 2294 N N . VAL A 1 291 ? 8.933 13.838 -13.434 1.00 91.06 291 VAL A N 1
ATOM 2295 C CA . VAL A 1 291 ? 8.703 13.849 -11.980 1.00 91.06 291 VAL A CA 1
ATOM 2296 C C . VAL A 1 291 ? 9.544 12.768 -11.299 1.00 91.06 291 VAL A C 1
ATOM 2298 O O . VAL A 1 291 ? 10.149 13.011 -10.256 1.00 91.06 291 VAL A O 1
ATOM 2301 N N . ILE A 1 292 ? 9.607 11.579 -11.902 1.00 93.06 292 ILE A N 1
ATOM 2302 C CA . ILE A 1 292 ? 10.363 10.449 -11.353 1.00 93.06 292 ILE A CA 1
ATOM 2303 C C . ILE A 1 292 ? 11.871 10.672 -11.479 1.00 93.06 292 ILE A C 1
ATOM 2305 O O . ILE A 1 292 ? 12.585 10.483 -10.503 1.00 93.06 292 ILE A O 1
ATOM 2309 N N . ASP A 1 293 ? 12.344 11.117 -12.640 1.00 92.75 293 ASP A N 1
ATOM 2310 C CA . ASP A 1 293 ? 13.749 11.430 -12.912 1.00 92.75 293 ASP A CA 1
ATOM 2311 C C . ASP A 1 293 ? 14.265 12.511 -11.960 1.00 92.75 293 ASP A C 1
ATOM 2313 O O . ASP A 1 293 ? 15.286 12.323 -11.305 1.00 92.75 293 ASP A O 1
ATOM 2317 N N . ASP A 1 294 ? 13.504 13.593 -11.776 1.00 88.44 294 ASP A N 1
ATOM 2318 C CA . ASP A 1 294 ? 13.818 14.597 -10.764 1.00 88.44 294 ASP A CA 1
ATOM 2319 C C . ASP A 1 294 ? 13.870 13.974 -9.356 1.00 88.44 294 ASP A C 1
ATOM 2321 O O . ASP A 1 294 ? 14.804 14.215 -8.597 1.00 88.44 294 ASP A O 1
ATOM 2325 N N . THR A 1 295 ? 12.899 13.141 -8.979 1.00 87.88 295 THR A N 1
ATOM 2326 C CA . THR A 1 295 ? 12.901 12.494 -7.653 1.00 87.88 295 THR A CA 1
ATOM 2327 C C . THR A 1 295 ? 14.156 11.636 -7.444 1.00 87.88 295 THR A C 1
ATOM 2329 O O . THR A 1 295 ? 14.792 11.704 -6.390 1.00 87.88 295 THR A O 1
ATOM 2332 N N . MET A 1 296 ? 14.559 10.880 -8.468 1.00 87.81 296 MET A N 1
ATOM 2333 C CA . MET A 1 296 ? 15.761 10.046 -8.449 1.00 87.81 296 MET A CA 1
ATOM 2334 C C . MET A 1 296 ? 17.045 10.884 -8.368 1.00 87.81 296 MET A C 1
ATOM 2336 O O . MET A 1 296 ? 17.925 10.586 -7.562 1.00 87.81 296 MET A O 1
ATOM 2340 N N . GLN A 1 297 ? 17.155 11.949 -9.171 1.00 82.75 297 GLN A N 1
ATOM 2341 C CA . GLN A 1 297 ? 18.347 12.803 -9.233 1.00 82.75 297 GLN A CA 1
ATOM 2342 C C . GLN A 1 297 ? 18.580 13.599 -7.945 1.00 82.75 297 GLN A C 1
ATOM 2344 O O . GLN A 1 297 ? 19.727 13.845 -7.574 1.00 82.75 297 GLN A O 1
ATOM 2349 N N . PHE A 1 298 ? 17.510 14.024 -7.270 1.00 71.31 298 PHE A N 1
ATOM 2350 C CA . PHE A 1 298 ? 17.603 14.897 -6.099 1.00 71.31 298 PHE A CA 1
ATOM 2351 C C . PHE A 1 298 ? 17.656 14.147 -4.760 1.00 71.31 298 PHE A C 1
ATOM 2353 O O . PHE A 1 298 ? 18.074 14.744 -3.768 1.00 71.31 298 PHE A O 1
ATOM 2360 N N . GLY A 1 299 ? 17.252 12.874 -4.713 1.00 61.69 299 GLY A N 1
ATOM 2361 C CA . GLY A 1 299 ? 16.991 12.182 -3.449 1.00 61.69 299 GLY A CA 1
ATOM 2362 C C . GLY A 1 299 ? 17.481 10.742 -3.349 1.00 61.69 299 GLY A C 1
ATOM 2363 O O . GLY A 1 299 ? 17.004 10.046 -2.467 1.00 61.69 299 GLY A O 1
ATOM 2364 N N . SER A 1 300 ? 18.372 10.243 -4.213 1.00 69.19 300 SER A N 1
ATOM 2365 C CA . SER A 1 300 ? 18.795 8.819 -4.222 1.00 69.19 300 SER A CA 1
ATOM 2366 C C . SER A 1 300 ? 17.634 7.808 -4.227 1.00 69.19 300 SER A C 1
ATOM 2368 O O . SER A 1 300 ? 17.842 6.643 -3.896 1.00 69.19 300 SER A O 1
ATOM 2370 N N . GLY A 1 301 ? 16.412 8.243 -4.552 1.00 82.06 301 GLY A N 1
ATOM 2371 C CA . GLY A 1 301 ? 15.229 7.412 -4.406 1.00 82.06 301 GLY A CA 1
ATOM 2372 C C . GLY A 1 301 ? 15.207 6.341 -5.480 1.00 82.06 301 GLY A C 1
ATOM 2373 O O . GLY A 1 301 ? 15.436 6.639 -6.656 1.00 82.06 301 GLY A O 1
ATOM 2374 N N . LEU A 1 302 ? 14.936 5.098 -5.098 1.00 90.94 302 LEU A N 1
ATOM 2375 C CA . LEU A 1 302 ? 14.900 3.981 -6.028 1.00 90.94 302 LEU A CA 1
ATOM 2376 C C . LEU A 1 302 ? 13.446 3.643 -6.374 1.00 90.94 302 LEU A C 1
ATOM 2378 O O . LEU A 1 302 ? 12.635 3.407 -5.477 1.00 90.94 302 LEU A O 1
ATOM 2382 N N . PRO A 1 303 ? 13.070 3.577 -7.664 1.00 95.19 303 PRO A N 1
ATOM 2383 C CA . PRO A 1 303 ? 11.785 3.011 -8.044 1.00 95.19 303 PRO A CA 1
ATOM 2384 C C . PRO A 1 303 ? 11.736 1.525 -7.676 1.00 95.19 303 PRO A C 1
ATOM 2386 O O . PRO A 1 303 ? 12.457 0.706 -8.249 1.00 95.19 303 PRO A O 1
ATOM 2389 N N . ILE A 1 304 ? 10.861 1.173 -6.738 1.00 95.44 304 ILE A N 1
ATOM 2390 C CA . ILE A 1 304 ? 10.717 -0.197 -6.225 1.00 95.44 304 ILE A CA 1
ATOM 2391 C C . ILE A 1 304 ? 9.419 -0.876 -6.667 1.00 95.44 304 ILE A C 1
ATOM 2393 O O . ILE A 1 304 ? 9.270 -2.085 -6.504 1.00 95.44 304 ILE A O 1
ATOM 2397 N N . ARG A 1 305 ? 8.459 -0.123 -7.220 1.00 97.25 305 ARG A N 1
ATOM 2398 C CA . ARG A 1 305 ? 7.181 -0.678 -7.688 1.00 97.25 305 ARG A CA 1
ATOM 2399 C C . ARG A 1 305 ? 6.581 0.149 -8.817 1.00 97.25 305 ARG A C 1
ATOM 2401 O O . ARG A 1 305 ? 6.563 1.375 -8.739 1.00 97.25 305 ARG A O 1
ATOM 2408 N N . LEU A 1 306 ? 6.019 -0.527 -9.816 1.00 98.31 306 LEU A N 1
ATOM 2409 C CA . LEU A 1 306 ? 5.167 0.079 -10.842 1.00 98.31 306 LEU A CA 1
ATOM 2410 C C . LEU A 1 306 ? 3.763 -0.536 -10.781 1.00 98.31 306 LEU A C 1
ATOM 2412 O O . LEU A 1 306 ? 3.589 -1.696 -11.134 1.00 98.31 306 LEU A O 1
ATOM 2416 N N . GLY A 1 307 ? 2.769 0.225 -10.336 1.00 98.00 307 GLY A N 1
ATOM 2417 C CA . GLY A 1 307 ? 1.357 -0.152 -10.309 1.00 98.00 307 GLY A CA 1
ATOM 2418 C C . GLY A 1 307 ? 0.591 0.332 -11.543 1.00 98.00 307 GLY A C 1
ATOM 2419 O O . GLY A 1 307 ? 0.809 1.450 -11.997 1.00 98.00 307 GLY A O 1
ATOM 2420 N N . ILE A 1 308 ? -0.344 -0.460 -12.068 1.00 97.75 308 ILE A N 1
ATOM 2421 C CA . ILE A 1 308 ? -1.247 -0.055 -13.158 1.00 97.75 308 ILE A CA 1
ATOM 2422 C C . ILE A 1 308 ? -2.660 -0.524 -12.859 1.00 97.75 308 ILE A C 1
ATOM 2424 O O . ILE A 1 308 ? -2.874 -1.715 -12.621 1.00 97.75 308 ILE A O 1
ATOM 2428 N N . ASP A 1 309 ? -3.615 0.403 -12.912 1.00 97.38 309 ASP A N 1
ATOM 2429 C CA . ASP A 1 309 ? -5.040 0.075 -12.851 1.00 97.38 309 ASP A CA 1
ATOM 2430 C C . ASP A 1 309 ? -5.431 -0.701 -14.133 1.00 97.38 309 ASP A C 1
ATOM 2432 O O . ASP A 1 309 ? -5.202 -0.243 -15.256 1.00 97.38 309 ASP A O 1
ATOM 2436 N N . LEU A 1 310 ? -6.004 -1.896 -13.973 1.00 96.44 310 LEU A N 1
ATOM 2437 C CA . LEU A 1 310 ? -6.400 -2.825 -15.038 1.00 96.44 310 LEU A CA 1
ATOM 2438 C C . LEU A 1 310 ? -7.768 -2.445 -15.622 1.00 96.44 310 LEU A C 1
ATOM 2440 O O . LEU A 1 310 ? -8.754 -3.177 -15.520 1.00 96.44 310 LEU A O 1
ATOM 2444 N N . VAL A 1 311 ? -7.809 -1.256 -16.211 1.00 94.31 311 VAL A N 1
ATOM 2445 C CA . VAL A 1 311 ? -8.991 -0.614 -16.794 1.00 94.31 311 VAL A CA 1
ATOM 2446 C C . VAL A 1 311 ? -8.663 -0.064 -18.188 1.00 94.31 311 VAL A C 1
ATOM 2448 O O . VAL A 1 311 ? -7.550 -0.224 -18.696 1.00 94.31 311 VAL A O 1
ATOM 2451 N N . ASP A 1 312 ? -9.644 0.566 -18.836 1.00 91.50 312 ASP A N 1
ATOM 2452 C CA . ASP A 1 312 ? -9.445 1.189 -20.146 1.00 91.50 312 ASP A CA 1
ATOM 2453 C C . ASP A 1 312 ? -8.396 2.310 -20.097 1.00 91.50 312 ASP A C 1
ATOM 2455 O O . ASP A 1 312 ? -8.249 3.027 -19.105 1.00 91.50 312 ASP A O 1
ATOM 2459 N N . GLU A 1 313 ? -7.729 2.508 -21.231 1.00 87.19 313 GLU A N 1
ATOM 2460 C CA . GLU A 1 313 ? -6.703 3.520 -21.463 1.00 87.19 313 GLU A CA 1
ATOM 2461 C C . GLU A 1 313 ? -7.088 4.930 -20.969 1.00 87.19 313 GLU A C 1
ATOM 2463 O O . GLU A 1 313 ? -6.234 5.689 -20.508 1.00 87.19 313 GLU A O 1
ATOM 2468 N N . LYS A 1 314 ? -8.363 5.322 -21.075 1.00 86.56 314 LYS A N 1
ATOM 2469 C CA . LYS A 1 314 ? -8.809 6.681 -20.717 1.00 86.56 314 LYS A CA 1
ATOM 2470 C C . LYS A 1 314 ? -8.826 6.957 -19.219 1.00 86.56 314 LYS A C 1
ATOM 2472 O O . LYS A 1 314 ? -8.832 8.120 -18.828 1.00 86.56 314 LYS A O 1
ATOM 2477 N N . VAL A 1 315 ? -8.899 5.910 -18.407 1.00 88.69 315 VAL A N 1
ATOM 2478 C CA . VAL A 1 315 ? -9.056 6.007 -16.949 1.00 88.69 315 VAL A CA 1
ATOM 2479 C C . VAL A 1 315 ? -7.944 5.286 -16.193 1.00 88.69 315 VAL A C 1
ATOM 2481 O O . VAL A 1 315 ? -7.868 5.412 -14.974 1.00 88.69 315 VAL A O 1
ATOM 2484 N N . ALA A 1 316 ? -7.074 4.558 -16.901 1.00 92.88 316 ALA A N 1
ATOM 2485 C CA . ALA A 1 316 ? -5.942 3.865 -16.317 1.00 92.88 316 ALA A CA 1
ATOM 2486 C C . ALA A 1 316 ? -4.983 4.853 -15.647 1.00 92.88 316 ALA A C 1
ATOM 2488 O O . ALA A 1 316 ? -4.457 5.784 -16.265 1.00 92.88 316 ALA A O 1
ATOM 2489 N N . ARG A 1 317 ? -4.739 4.606 -14.364 1.00 95.56 317 ARG A N 1
ATOM 2490 C CA . ARG A 1 317 ? -3.733 5.294 -13.569 1.00 95.56 317 ARG A CA 1
ATOM 2491 C C . ARG A 1 317 ? -2.490 4.424 -13.469 1.00 95.56 317 ARG A C 1
ATOM 2493 O O . ARG A 1 317 ? -2.582 3.216 -13.242 1.00 95.56 317 ARG A O 1
ATOM 2500 N N . VAL A 1 318 ? -1.335 5.063 -13.602 1.00 97.56 318 VAL A N 1
ATOM 2501 C CA . VAL A 1 318 ? -0.018 4.445 -13.442 1.00 97.56 318 VAL A CA 1
ATOM 2502 C C . VAL A 1 318 ? 0.611 4.988 -12.173 1.00 97.56 318 VAL A C 1
ATOM 2504 O O . VAL A 1 318 ? 0.652 6.192 -11.965 1.00 97.56 318 VAL A O 1
ATOM 2507 N N . GLU A 1 319 ? 1.088 4.109 -11.312 1.00 97.69 319 GLU A N 1
ATOM 2508 C CA . GLU A 1 319 ? 1.653 4.442 -10.015 1.00 97.69 319 GLU A CA 1
ATOM 2509 C C . GLU A 1 319 ? 3.121 4.030 -9.967 1.00 97.69 319 GLU A C 1
ATOM 2511 O O . GLU A 1 319 ? 3.434 2.865 -10.176 1.00 97.69 319 GLU A O 1
ATOM 2516 N N . VAL A 1 320 ? 4.024 4.959 -9.674 1.00 97.69 320 VAL A N 1
ATOM 2517 C CA . VAL A 1 320 ? 5.441 4.653 -9.443 1.00 97.69 320 VAL A CA 1
ATOM 2518 C C . VAL A 1 320 ? 5.734 4.863 -7.967 1.00 97.69 320 VAL A C 1
ATOM 2520 O O . VAL A 1 320 ? 5.556 5.967 -7.460 1.00 97.69 320 VAL A O 1
ATOM 2523 N N . VAL A 1 321 ? 6.172 3.814 -7.277 1.00 96.56 321 VAL A N 1
ATOM 2524 C CA . VAL A 1 321 ? 6.554 3.884 -5.862 1.00 96.56 321 VAL A CA 1
ATOM 2525 C C . VAL A 1 321 ? 8.066 3.972 -5.761 1.00 96.56 321 VAL A C 1
ATOM 2527 O O . VAL A 1 321 ? 8.778 3.126 -6.308 1.00 96.56 321 VAL A O 1
ATOM 2530 N N . VAL A 1 322 ? 8.533 4.997 -5.058 1.00 94.81 322 VAL A N 1
ATOM 2531 C CA . VAL A 1 322 ? 9.946 5.312 -4.852 1.00 94.81 322 VAL A CA 1
ATOM 2532 C C . VAL A 1 322 ? 10.251 5.223 -3.363 1.00 94.81 322 VAL A C 1
ATOM 2534 O O . VAL A 1 322 ? 9.479 5.749 -2.559 1.00 94.81 322 VAL A O 1
ATOM 2537 N N . ASP A 1 323 ? 11.341 4.555 -2.998 1.00 93.12 323 ASP A N 1
ATOM 2538 C CA . ASP A 1 323 ? 11.838 4.541 -1.623 1.00 93.12 323 ASP A CA 1
ATOM 2539 C C . ASP A 1 323 ? 12.766 5.730 -1.327 1.00 93.12 323 ASP A C 1
ATOM 2541 O O . ASP A 1 323 ? 13.318 6.356 -2.229 1.00 93.12 323 ASP A O 1
ATOM 2545 N N . PHE A 1 324 ? 12.899 6.086 -0.050 1.00 91.50 324 PHE A N 1
ATOM 2546 C CA . PHE A 1 324 ? 13.774 7.166 0.420 1.00 91.50 324 PHE A CA 1
ATOM 2547 C C . PHE A 1 324 ? 14.703 6.644 1.520 1.00 91.50 324 PHE A C 1
ATOM 2549 O O . PHE A 1 324 ? 14.665 7.090 2.668 1.00 91.50 324 PHE A O 1
ATOM 2556 N N . TRP A 1 325 ? 15.535 5.662 1.166 1.00 89.19 325 TRP A N 1
ATOM 2557 C CA . TRP A 1 325 ? 16.444 4.997 2.102 1.00 89.19 325 TRP A CA 1
ATOM 2558 C C . TRP A 1 325 ? 17.457 5.940 2.749 1.00 89.19 325 TRP A C 1
ATOM 2560 O O . TRP A 1 325 ? 18.131 6.711 2.065 1.00 89.19 325 TRP A O 1
ATOM 2570 N N . GLY A 1 326 ? 17.583 5.846 4.078 1.00 87.38 326 GLY A N 1
ATOM 2571 C CA . GLY A 1 326 ? 18.598 6.557 4.858 1.00 87.38 326 GLY A CA 1
ATOM 2572 C C . GLY A 1 326 ? 18.421 8.076 4.903 1.00 87.38 326 GLY A C 1
ATOM 2573 O O . GLY A 1 326 ? 19.306 8.784 5.384 1.00 87.38 326 GLY A O 1
ATOM 2574 N N . HIS A 1 327 ? 17.300 8.607 4.407 1.00 89.62 327 HIS A N 1
ATOM 2575 C CA . HIS A 1 327 ? 17.049 10.043 4.455 1.00 89.62 327 HIS A CA 1
ATOM 2576 C C . HIS A 1 327 ? 16.655 10.497 5.860 1.00 89.62 327 HIS A C 1
ATOM 2578 O O . HIS A 1 327 ? 15.860 9.822 6.523 1.00 89.62 327 HIS A O 1
ATO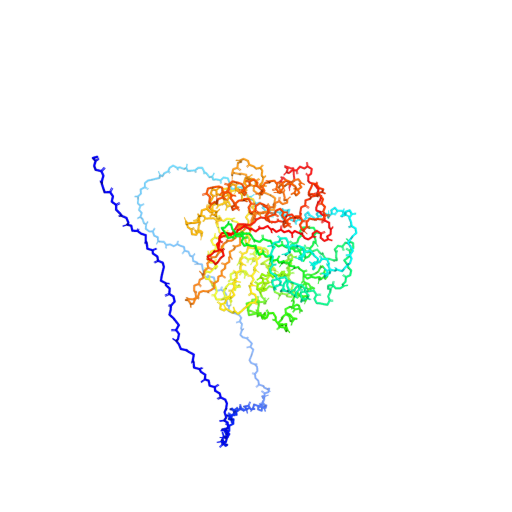M 2584 N N . PRO A 1 328 ? 17.141 11.672 6.299 1.00 92.44 328 PRO A N 1
ATOM 2585 C CA . PRO A 1 328 ? 16.563 12.384 7.427 1.00 92.44 328 PRO A CA 1
ATOM 2586 C C . PRO A 1 328 ? 15.074 12.662 7.216 1.00 92.44 328 PRO A C 1
ATOM 2588 O O . PRO A 1 328 ? 14.644 12.945 6.091 1.00 92.44 328 PRO A O 1
ATOM 2591 N N . ILE A 1 329 ? 14.299 12.658 8.301 1.00 93.94 329 ILE A N 1
ATOM 2592 C CA . ILE A 1 329 ? 12.855 12.945 8.287 1.00 93.94 329 ILE A CA 1
ATOM 2593 C C . ILE A 1 329 ? 12.542 14.247 7.546 1.00 93.94 329 ILE A C 1
ATOM 2595 O O . ILE A 1 329 ? 11.662 14.260 6.684 1.00 93.94 329 ILE A O 1
ATOM 2599 N N . LYS A 1 330 ? 13.276 15.328 7.831 1.00 92.81 330 LYS A N 1
ATOM 2600 C CA . LYS A 1 330 ? 13.050 16.626 7.177 1.00 92.81 330 LYS A CA 1
ATOM 2601 C C . LYS A 1 330 ? 13.283 16.589 5.667 1.00 92.81 330 LYS A C 1
ATOM 2603 O O . LYS A 1 330 ? 12.526 17.192 4.914 1.00 92.81 330 LYS A O 1
ATOM 2608 N N . ASN A 1 331 ? 14.286 15.837 5.208 1.00 90.38 331 ASN A N 1
ATOM 2609 C CA . ASN A 1 331 ? 14.580 15.718 3.782 1.00 90.38 331 ASN A CA 1
ATOM 2610 C C . ASN A 1 331 ? 13.464 14.943 3.083 1.00 90.38 331 ASN A C 1
ATOM 2612 O O . ASN A 1 331 ? 12.957 15.390 2.057 1.00 90.38 331 ASN A O 1
ATOM 2616 N N . PHE A 1 332 ? 13.043 13.817 3.668 1.00 90.88 332 PHE A N 1
ATOM 2617 C CA . PHE A 1 332 ? 11.896 13.065 3.170 1.00 90.88 332 PHE A CA 1
ATOM 2618 C C . PHE A 1 332 ? 10.641 13.944 3.094 1.00 90.88 332 PHE A C 1
ATOM 2620 O O . PHE A 1 332 ? 10.026 14.009 2.035 1.00 90.88 332 PHE A O 1
ATOM 2627 N N . ALA A 1 333 ? 10.297 14.670 4.163 1.00 91.25 333 ALA A N 1
ATOM 2628 C CA . ALA A 1 333 ? 9.125 15.546 4.207 1.00 91.25 333 ALA A CA 1
ATOM 2629 C C . ALA A 1 333 ? 9.172 16.666 3.154 1.00 91.25 333 ALA A C 1
ATOM 2631 O O . ALA A 1 333 ? 8.169 16.923 2.479 1.00 91.25 333 ALA A O 1
ATOM 2632 N N . TYR A 1 334 ? 10.339 17.288 2.972 1.00 88.00 334 TYR A N 1
ATOM 2633 C CA . TYR A 1 334 ? 10.569 18.300 1.945 1.00 88.00 334 TYR A CA 1
ATOM 2634 C C . TYR A 1 334 ? 10.322 17.739 0.537 1.00 88.00 334 TYR A C 1
ATOM 2636 O O . TYR A 1 334 ? 9.522 18.285 -0.227 1.00 88.00 334 TYR A O 1
ATOM 2644 N N . PHE A 1 335 ? 10.949 16.605 0.198 1.00 82.19 335 PHE A N 1
ATOM 2645 C CA . PHE A 1 335 ? 10.788 15.978 -1.120 1.00 82.19 335 PHE A CA 1
ATOM 2646 C C . PHE A 1 335 ? 9.369 15.452 -1.355 1.00 82.19 335 PHE A C 1
ATOM 2648 O O . PHE A 1 335 ? 8.842 15.561 -2.463 1.00 82.19 335 PHE A O 1
ATOM 2655 N N . ALA A 1 336 ? 8.738 14.934 -0.305 1.00 81.25 336 ALA A N 1
ATOM 2656 C CA . ALA A 1 336 ? 7.372 14.440 -0.308 1.00 81.25 336 ALA A CA 1
ATOM 2657 C C . ALA A 1 336 ? 6.319 15.535 -0.553 1.00 81.25 336 ALA A C 1
ATOM 2659 O O . ALA A 1 336 ? 5.242 15.212 -1.059 1.00 81.25 336 ALA A O 1
ATOM 2660 N N . THR A 1 337 ? 6.586 16.801 -0.193 1.00 80.31 337 THR A N 1
ATOM 2661 C CA . THR A 1 337 ? 5.541 17.843 -0.145 1.00 80.31 337 THR A CA 1
ATOM 2662 C C . THR A 1 337 ? 5.852 19.159 -0.877 1.00 80.31 337 THR A C 1
ATOM 2664 O O . THR A 1 337 ? 5.008 19.632 -1.634 1.00 80.31 337 THR A O 1
ATOM 2667 N N . ASP A 1 338 ? 7.023 19.786 -0.742 1.00 68.69 338 ASP A N 1
ATOM 2668 C CA . ASP A 1 338 ? 7.191 21.171 -1.240 1.00 68.69 338 ASP A CA 1
ATOM 2669 C C . ASP A 1 338 ? 7.367 21.248 -2.769 1.00 68.69 338 ASP A C 1
ATOM 2671 O O . ASP A 1 338 ? 7.024 22.249 -3.407 1.00 68.69 338 ASP A O 1
ATOM 2675 N N . ARG A 1 339 ? 7.868 20.174 -3.393 1.00 68.31 339 ARG A N 1
ATOM 2676 C CA . ARG A 1 339 ? 8.247 20.198 -4.815 1.00 68.31 339 ARG A CA 1
ATOM 2677 C C . ARG A 1 339 ? 7.086 19.952 -5.780 1.00 68.31 339 ARG A C 1
ATOM 2679 O O . ARG A 1 339 ? 7.017 20.610 -6.818 1.00 68.31 339 ARG A O 1
ATOM 2686 N N . TYR A 1 340 ? 6.189 19.020 -5.455 1.00 69.81 340 TYR A N 1
ATOM 2687 C CA . TYR A 1 340 ? 5.140 18.557 -6.378 1.00 69.81 340 TYR A CA 1
ATOM 2688 C C . TYR A 1 340 ? 3.721 18.601 -5.808 1.00 69.81 340 TYR A C 1
ATOM 2690 O O . TYR A 1 340 ? 2.758 18.466 -6.566 1.00 69.81 340 TYR A O 1
ATOM 2698 N N . TYR A 1 341 ? 3.565 18.827 -4.503 1.00 65.19 341 TYR A N 1
ATOM 2699 C CA . TYR A 1 341 ? 2.250 18.907 -3.884 1.00 65.19 341 TYR A CA 1
ATOM 2700 C C . TYR A 1 341 ? 1.645 20.306 -4.084 1.00 65.19 341 TYR A C 1
ATOM 2702 O O . TYR A 1 341 ? 2.338 21.323 -3.973 1.00 65.19 341 TYR A O 1
ATOM 2710 N N . PRO A 1 342 ? 0.338 20.415 -4.377 1.00 58.28 342 PRO A N 1
ATOM 2711 C CA . PRO A 1 342 ? -0.313 21.712 -4.410 1.00 58.28 342 PRO A CA 1
ATOM 2712 C C . PRO A 1 342 ? -0.251 22.371 -3.023 1.00 58.28 342 PRO A C 1
ATOM 2714 O O . PRO A 1 342 ? -0.802 21.853 -2.055 1.00 58.28 342 PRO A O 1
ATOM 2717 N N . ARG A 1 343 ? 0.346 23.571 -2.951 1.00 57.38 343 ARG A N 1
ATOM 2718 C CA . ARG A 1 343 ? 0.594 24.384 -1.732 1.00 57.38 343 ARG A CA 1
ATOM 2719 C C . ARG A 1 343 ? -0.637 24.777 -0.891 1.00 57.38 343 ARG A C 1
ATOM 2721 O O . ARG A 1 343 ? -0.519 25.571 0.035 1.00 57.38 343 ARG A O 1
ATOM 2728 N N . ASN A 1 344 ? -1.821 24.265 -1.214 1.00 59.44 344 ASN A N 1
ATOM 2729 C CA . ASN A 1 344 ? -3.074 24.590 -0.534 1.00 59.44 344 ASN A CA 1
ATOM 2730 C C . ASN A 1 344 ? -3.584 23.462 0.382 1.00 59.44 344 ASN A C 1
ATOM 2732 O O . ASN A 1 344 ? -4.650 23.625 0.981 1.00 59.44 344 ASN A O 1
ATOM 2736 N N . ASN A 1 345 ? -2.868 22.337 0.496 1.00 66.00 345 ASN A N 1
ATOM 2737 C CA . ASN A 1 345 ? -3.224 21.281 1.441 1.00 66.00 345 ASN A CA 1
ATOM 2738 C C . ASN A 1 345 ? -2.801 21.667 2.874 1.00 66.00 345 ASN A C 1
ATOM 2740 O O . ASN A 1 345 ? -1.757 22.280 3.069 1.00 66.00 345 ASN A O 1
ATOM 2744 N N . LYS A 1 346 ? -3.630 21.344 3.875 1.00 71.56 346 LYS A N 1
ATOM 2745 C CA . LYS A 1 346 ? -3.355 21.607 5.301 1.00 71.56 346 LYS A CA 1
ATOM 2746 C C . LYS A 1 346 ? -2.881 20.380 6.090 1.00 71.56 346 LYS A C 1
ATOM 2748 O O . LYS A 1 346 ? -2.524 20.535 7.245 1.00 71.56 346 LYS A O 1
ATOM 2753 N N . ILE A 1 347 ? -2.958 19.193 5.498 1.00 75.94 347 ILE A N 1
ATOM 2754 C CA . ILE A 1 347 ? -2.724 17.888 6.128 1.00 75.94 347 ILE A CA 1
ATOM 2755 C C . ILE A 1 347 ? -1.480 17.224 5.540 1.00 75.94 347 ILE A C 1
ATOM 2757 O O . ILE A 1 347 ? -0.699 16.637 6.273 1.00 75.94 347 ILE A O 1
ATOM 2761 N N . VAL A 1 348 ? -1.258 17.344 4.231 1.00 83.50 348 VAL A N 1
ATOM 2762 C CA . VAL A 1 348 ? -0.021 16.875 3.589 1.00 83.50 348 VAL A CA 1
ATOM 2763 C C . VAL A 1 348 ? 0.925 18.060 3.387 1.00 83.50 348 VAL A C 1
ATOM 2765 O O . VAL A 1 348 ? 1.214 18.473 2.266 1.00 83.50 348 VAL A O 1
ATOM 2768 N N . THR A 1 349 ? 1.329 18.673 4.500 1.00 87.69 349 THR A N 1
ATOM 2769 C CA . THR A 1 349 ? 2.351 19.730 4.546 1.00 87.69 349 THR A CA 1
ATOM 2770 C C . THR A 1 349 ? 3.664 19.160 5.062 1.00 87.69 349 THR A C 1
ATOM 2772 O O . THR A 1 349 ? 3.661 18.150 5.763 1.00 87.69 349 THR A O 1
ATOM 2775 N N . GLU A 1 350 ? 4.782 19.821 4.760 1.00 90.19 350 GLU A N 1
ATOM 2776 C CA . GLU A 1 350 ? 6.097 19.439 5.289 1.00 90.19 350 GLU A CA 1
ATOM 2777 C C . GLU A 1 350 ? 6.068 19.303 6.819 1.00 90.19 350 GLU A C 1
ATOM 2779 O O . GLU A 1 350 ? 6.401 18.243 7.341 1.00 90.19 350 GLU A O 1
ATOM 2784 N N . ASP A 1 351 ? 5.558 20.320 7.524 1.00 91.44 351 ASP A N 1
ATOM 2785 C CA . ASP A 1 351 ? 5.447 20.323 8.989 1.00 91.44 351 ASP A CA 1
ATOM 2786 C C . ASP A 1 351 ? 4.631 19.140 9.530 1.00 91.44 351 ASP A C 1
ATOM 2788 O O . ASP A 1 351 ? 4.999 18.534 10.537 1.00 91.44 351 ASP A O 1
ATOM 2792 N N . GLU A 1 352 ? 3.521 18.791 8.872 1.00 91.94 352 GLU A N 1
ATOM 2793 C CA . GLU A 1 352 ? 2.661 17.699 9.329 1.00 91.94 352 GLU A CA 1
ATOM 2794 C C . GLU A 1 352 ? 3.275 16.330 9.022 1.00 91.94 352 GLU A C 1
ATOM 2796 O O . GLU A 1 352 ? 3.140 15.412 9.830 1.00 91.94 352 GLU A O 1
ATOM 2801 N N . VAL A 1 353 ? 4.012 16.192 7.914 1.00 93.00 353 VAL A N 1
ATOM 2802 C CA . VAL A 1 353 ? 4.779 14.975 7.610 1.00 93.00 353 VAL A CA 1
ATOM 2803 C C . VAL A 1 353 ? 5.928 14.802 8.599 1.00 93.00 353 VAL A C 1
ATOM 2805 O O . VAL A 1 353 ? 6.099 13.707 9.130 1.00 93.00 353 VAL A O 1
ATOM 2808 N N . VAL A 1 354 ? 6.666 15.870 8.924 1.00 94.88 354 VAL A N 1
ATOM 2809 C CA . VAL A 1 354 ? 7.691 15.837 9.980 1.00 94.88 354 VAL A CA 1
ATOM 2810 C C . VAL A 1 354 ? 7.061 15.441 11.315 1.00 94.88 354 VAL A C 1
ATOM 2812 O O . VAL A 1 354 ? 7.570 14.545 11.988 1.00 94.88 354 VAL A O 1
ATOM 2815 N N . ARG A 1 355 ? 5.927 16.052 11.692 1.00 95.19 355 ARG A N 1
ATOM 2816 C CA . ARG A 1 355 ? 5.199 15.716 12.926 1.00 95.19 355 ARG A CA 1
ATOM 2817 C C . ARG A 1 355 ? 4.774 14.248 12.952 1.00 95.19 355 ARG A C 1
ATOM 2819 O O . ARG A 1 355 ? 4.995 13.583 13.961 1.00 95.19 355 ARG A O 1
ATOM 2826 N N . LEU A 1 356 ? 4.194 13.746 11.861 1.00 94.94 356 LEU A N 1
ATOM 2827 C CA . LEU A 1 356 ? 3.788 12.349 11.722 1.00 94.94 356 LEU A CA 1
ATOM 2828 C C . LEU A 1 356 ? 4.978 11.403 11.885 1.00 94.94 356 LEU A C 1
ATOM 2830 O O . LEU A 1 356 ? 4.902 10.487 12.697 1.00 94.94 356 LEU A O 1
ATOM 2834 N N . CYS A 1 357 ? 6.070 11.625 11.147 1.00 94.81 357 CYS A N 1
ATOM 2835 C CA . CYS A 1 357 ? 7.274 10.801 11.243 1.00 94.81 357 CYS A CA 1
ATOM 2836 C C . CYS A 1 357 ? 7.811 10.776 12.675 1.00 94.81 357 CYS A C 1
ATOM 2838 O O . CYS A 1 357 ? 8.087 9.709 13.202 1.00 94.81 357 CYS A O 1
ATOM 2840 N N . LYS A 1 358 ? 7.920 11.932 13.333 1.00 94.62 358 LYS A N 1
ATOM 2841 C CA . LYS A 1 358 ? 8.428 12.013 14.709 1.00 94.62 358 LYS A CA 1
ATOM 2842 C C . LYS A 1 358 ? 7.579 11.223 15.697 1.00 94.62 358 LYS A C 1
ATOM 2844 O O . LYS A 1 358 ? 8.133 10.512 16.526 1.00 94.62 358 LYS A O 1
ATOM 2849 N N . ILE A 1 359 ? 6.253 11.317 15.574 1.00 95.44 359 ILE A N 1
ATOM 2850 C CA . ILE A 1 359 ? 5.326 10.549 16.409 1.00 95.44 359 ILE A CA 1
ATOM 2851 C C . ILE A 1 359 ? 5.450 9.061 16.089 1.00 95.44 359 ILE A C 1
ATOM 2853 O O . ILE A 1 359 ? 5.709 8.278 16.986 1.00 95.44 359 ILE A O 1
ATOM 2857 N N . LEU A 1 360 ? 5.325 8.642 14.826 1.00 93.25 360 LEU A N 1
ATOM 2858 C CA . LEU A 1 360 ? 5.342 7.216 14.485 1.00 93.25 360 LEU A CA 1
ATOM 2859 C C . LEU A 1 360 ? 6.688 6.547 14.775 1.00 93.25 360 LEU A C 1
ATOM 2861 O O . LEU A 1 360 ? 6.708 5.401 15.211 1.00 93.25 360 LEU A O 1
ATOM 2865 N N . LEU A 1 361 ? 7.799 7.245 14.563 1.00 90.19 361 LEU A N 1
ATOM 2866 C CA . LEU A 1 361 ? 9.144 6.708 14.765 1.00 90.19 361 LEU A CA 1
ATOM 2867 C C . LEU A 1 361 ? 9.648 6.892 16.206 1.00 90.19 361 LEU A C 1
ATOM 2869 O O . LEU A 1 361 ? 10.666 6.301 16.547 1.00 90.19 361 LEU A O 1
ATOM 2873 N N . ASP A 1 362 ? 8.932 7.665 17.035 1.00 90.88 362 ASP A N 1
ATOM 2874 C CA . ASP A 1 362 ? 9.295 8.021 18.419 1.00 90.88 362 ASP A CA 1
ATOM 2875 C C . ASP A 1 362 ? 10.677 8.672 18.521 1.00 90.88 362 ASP A C 1
ATOM 2877 O O . ASP A 1 362 ? 11.591 8.215 19.207 1.00 90.88 362 ASP A O 1
ATOM 2881 N N . VAL A 1 363 ? 10.832 9.758 17.759 1.00 91.31 363 VAL A N 1
ATOM 2882 C CA . VAL A 1 363 ? 12.072 10.534 17.687 1.00 91.31 363 VAL A CA 1
ATOM 2883 C C . VAL A 1 363 ? 11.801 12.027 17.834 1.00 91.31 363 VAL A C 1
ATOM 2885 O O . VAL A 1 363 ? 10.818 12.572 17.329 1.00 91.31 363 VAL A O 1
ATOM 2888 N N . GLU A 1 364 ? 12.712 12.724 18.509 1.00 90.94 364 GLU A N 1
ATOM 2889 C CA . GLU A 1 364 ? 12.600 14.171 18.717 1.00 90.94 364 GLU A CA 1
ATOM 2890 C C . GLU A 1 364 ? 13.270 14.997 17.613 1.00 90.94 364 GLU A C 1
ATOM 2892 O O . GLU A 1 364 ? 12.858 16.135 17.379 1.00 90.94 364 GLU A O 1
ATOM 2897 N N . ASP A 1 365 ? 14.281 14.448 16.940 1.00 92.44 365 ASP A N 1
ATOM 2898 C CA . ASP A 1 365 ? 15.116 15.166 15.975 1.00 92.44 365 ASP A CA 1
ATOM 2899 C C . ASP A 1 365 ? 14.678 14.871 14.531 1.00 92.44 365 ASP A C 1
ATOM 2901 O O . ASP A 1 365 ? 14.559 13.708 14.137 1.00 92.44 365 ASP A O 1
ATOM 2905 N N . ASP A 1 366 ? 14.442 15.915 13.735 1.00 92.44 366 ASP A N 1
ATOM 2906 C CA . ASP A 1 366 ? 14.077 15.787 12.319 1.00 92.44 366 ASP A CA 1
ATOM 2907 C C . ASP A 1 366 ? 15.286 15.485 11.410 1.00 92.44 366 ASP A C 1
ATOM 2909 O O . ASP A 1 366 ? 15.108 15.094 10.250 1.00 92.44 366 ASP A O 1
ATOM 2913 N N . ASP A 1 367 ? 16.503 15.581 11.959 1.00 93.06 367 ASP A N 1
ATOM 2914 C CA . ASP A 1 367 ? 17.743 15.070 11.375 1.00 93.06 367 ASP A CA 1
ATOM 2915 C C . ASP A 1 367 ? 17.892 13.544 11.508 1.00 93.06 367 ASP A C 1
ATOM 2917 O O . ASP A 1 367 ? 18.814 12.961 10.931 1.00 93.06 367 ASP A O 1
ATOM 2921 N N . THR A 1 368 ? 16.984 12.869 12.224 1.00 91.06 368 THR A N 1
ATOM 2922 C CA . THR A 1 368 ? 17.043 11.411 12.386 1.00 91.06 368 THR A CA 1
ATOM 2923 C C . THR A 1 368 ? 16.874 10.710 11.041 1.00 91.06 368 THR A C 1
ATOM 2925 O O . THR A 1 368 ? 15.851 10.862 10.369 1.00 91.06 368 THR A O 1
ATOM 2928 N N . ALA A 1 369 ? 17.877 9.916 10.663 1.00 88.44 369 ALA A N 1
ATOM 2929 C CA . ALA A 1 369 ? 17.847 9.104 9.456 1.00 88.44 369 ALA A CA 1
ATOM 2930 C C . ALA A 1 369 ? 16.928 7.886 9.626 1.00 88.44 369 ALA A C 1
ATOM 2932 O O . ALA A 1 369 ? 17.003 7.149 10.613 1.00 88.44 369 ALA A O 1
ATOM 2933 N N . MET A 1 370 ? 16.074 7.647 8.634 1.00 88.31 370 MET A N 1
ATOM 2934 C CA . MET A 1 370 ? 15.208 6.470 8.584 1.00 88.31 370 MET A CA 1
ATOM 2935 C C . MET A 1 370 ? 15.973 5.287 7.983 1.00 88.31 370 MET A C 1
ATOM 2937 O O . MET A 1 370 ? 15.913 5.020 6.786 1.00 88.31 370 MET A O 1
ATOM 2941 N N . ASN A 1 371 ? 16.711 4.598 8.852 1.00 84.25 371 ASN A N 1
ATOM 2942 C CA . ASN A 1 371 ? 17.642 3.518 8.498 1.00 84.25 371 ASN A CA 1
ATOM 2943 C C . ASN A 1 371 ? 17.038 2.097 8.626 1.00 84.25 371 ASN A C 1
ATOM 2945 O O . ASN A 1 371 ? 17.730 1.113 8.387 1.00 84.25 371 ASN A O 1
ATOM 2949 N N . GLY A 1 372 ? 15.773 1.981 9.047 1.00 86.38 372 GLY A N 1
ATOM 2950 C CA . GLY A 1 372 ? 15.007 0.733 9.028 1.00 86.38 372 GLY A CA 1
ATOM 2951 C C . GLY A 1 372 ? 14.426 0.472 7.636 1.00 86.38 372 GLY A C 1
ATOM 2952 O O . GLY A 1 372 ? 15.100 0.637 6.627 1.00 86.38 372 GLY A O 1
ATOM 2953 N N . GLU A 1 373 ? 13.150 0.089 7.550 1.00 89.06 373 GLU A N 1
ATOM 2954 C CA . GLU A 1 373 ? 12.470 0.122 6.249 1.00 89.06 373 GLU A CA 1
ATOM 2955 C C . GLU A 1 373 ? 12.283 1.585 5.810 1.00 89.06 373 GLU A C 1
ATOM 2957 O O . GLU A 1 373 ? 11.906 2.414 6.642 1.00 89.06 373 GLU A O 1
ATOM 2962 N N . PRO A 1 374 ? 12.547 1.932 4.538 1.00 90.88 374 PRO A N 1
ATOM 2963 C CA . PRO A 1 374 ? 12.508 3.315 4.099 1.00 90.88 374 PRO A CA 1
ATOM 2964 C C . PRO A 1 374 ? 11.063 3.781 3.908 1.00 90.88 374 PRO A C 1
ATOM 2966 O O . PRO A 1 374 ? 10.216 3.002 3.451 1.00 90.88 374 PRO A O 1
ATOM 2969 N N . PRO A 1 375 ? 10.752 5.058 4.182 1.00 93.50 375 PRO A N 1
ATOM 2970 C CA . PRO A 1 375 ? 9.487 5.615 3.746 1.00 93.50 375 PRO A CA 1
ATOM 2971 C C . PRO A 1 375 ? 9.409 5.646 2.225 1.00 93.50 375 PRO A C 1
ATOM 2973 O O . PRO A 1 375 ? 10.419 5.748 1.521 1.00 93.50 375 PRO A O 1
ATOM 2976 N N . LEU A 1 376 ? 8.183 5.548 1.724 1.00 94.44 376 LEU A N 1
ATOM 2977 C CA . LEU A 1 376 ? 7.904 5.493 0.300 1.00 94.44 376 LEU A CA 1
ATOM 2978 C C . LEU A 1 376 ? 7.048 6.678 -0.121 1.00 94.44 376 LEU A C 1
ATOM 2980 O O . LEU A 1 376 ? 6.173 7.136 0.617 1.00 94.44 376 LEU A O 1
ATOM 2984 N N . VAL A 1 377 ? 7.235 7.106 -1.363 1.00 93.81 377 VAL A N 1
ATOM 2985 C CA . VAL A 1 377 ? 6.299 7.993 -2.050 1.00 93.81 377 VAL A CA 1
ATOM 2986 C C . VAL A 1 377 ? 5.769 7.283 -3.281 1.00 93.81 377 VAL A C 1
ATOM 2988 O O . VAL A 1 377 ? 6.522 6.842 -4.146 1.00 93.81 377 VAL A O 1
ATOM 2991 N N . SER A 1 378 ? 4.451 7.180 -3.354 1.00 94.94 378 SER A N 1
ATOM 2992 C CA . SER A 1 378 ? 3.715 6.734 -4.525 1.00 94.94 378 SER A CA 1
ATOM 2993 C C . SER A 1 378 ? 3.315 7.945 -5.365 1.00 94.94 378 SER A C 1
ATOM 2995 O O . SER A 1 378 ? 2.571 8.811 -4.901 1.00 94.94 378 SER A O 1
ATOM 2997 N N . TYR A 1 379 ? 3.796 7.990 -6.605 1.00 94.12 379 TYR A N 1
ATOM 2998 C CA . TYR A 1 379 ? 3.441 8.973 -7.624 1.00 94.12 379 TYR A CA 1
ATOM 2999 C C . TYR A 1 379 ? 2.421 8.354 -8.577 1.00 94.12 379 TYR A C 1
ATOM 3001 O O . TYR A 1 379 ? 2.750 7.503 -9.402 1.00 94.12 379 TYR A O 1
ATOM 3009 N N . SER A 1 380 ? 1.167 8.768 -8.444 1.00 94.44 380 SER A N 1
ATOM 3010 C CA . SER A 1 380 ? 0.031 8.302 -9.230 1.00 94.44 380 SER A CA 1
ATOM 3011 C C . SER A 1 380 ? -0.260 9.267 -10.378 1.00 94.44 380 SER A C 1
ATOM 3013 O O . SER A 1 380 ? -0.675 10.400 -10.152 1.00 94.44 380 SER A O 1
ATOM 3015 N N . PHE A 1 381 ? -0.100 8.802 -11.612 1.00 94.31 381 PHE A N 1
ATOM 3016 C CA . PHE A 1 381 ? -0.332 9.558 -12.837 1.00 94.31 381 PHE A CA 1
ATOM 3017 C C . PHE A 1 381 ? -1.605 9.095 -13.534 1.00 94.31 381 PHE A C 1
ATOM 3019 O O . PHE A 1 381 ? -1.766 7.910 -13.826 1.00 94.31 381 PHE A O 1
ATOM 3026 N N . THR A 1 382 ? -2.488 10.036 -13.855 1.00 93.38 382 THR A N 1
ATOM 3027 C CA . THR A 1 382 ? -3.654 9.796 -14.716 1.00 93.38 382 THR A CA 1
ATOM 3028 C C . THR A 1 382 ? -3.532 10.644 -15.971 1.00 93.38 382 THR A C 1
ATOM 3030 O O . THR A 1 382 ? -3.175 11.821 -15.899 1.00 93.38 382 THR A O 1
ATOM 3033 N N . ARG A 1 383 ? -3.815 10.068 -17.141 1.00 91.25 383 ARG A N 1
ATOM 3034 C CA . ARG A 1 383 ? -3.742 10.821 -18.394 1.00 91.25 383 ARG A CA 1
ATOM 3035 C C . ARG A 1 383 ? -4.947 11.746 -18.536 1.00 91.25 383 ARG A C 1
ATOM 3037 O O . ARG A 1 383 ? -6.086 11.348 -18.325 1.00 91.25 383 ARG A O 1
ATOM 3044 N N . THR A 1 384 ? -4.688 12.975 -18.953 1.00 88.06 384 THR A N 1
ATOM 3045 C CA . THR A 1 384 ? -5.720 13.964 -19.282 1.00 88.06 384 THR A CA 1
ATOM 3046 C C . THR A 1 384 ? -6.040 13.945 -20.779 1.00 88.06 384 THR A C 1
ATOM 3048 O O . THR A 1 384 ? -5.261 13.439 -21.589 1.00 88.06 384 THR A O 1
ATOM 3051 N N . GLU A 1 385 ? -7.158 14.554 -21.183 1.00 84.50 385 GLU A N 1
ATOM 3052 C CA . GLU A 1 385 ? -7.569 14.630 -22.597 1.00 84.50 385 GLU A CA 1
ATOM 3053 C C . GLU A 1 385 ? -6.508 15.275 -23.508 1.00 84.50 385 GLU A C 1
ATOM 3055 O O . GLU A 1 385 ? -6.359 14.890 -24.666 1.00 84.50 385 GLU A O 1
ATOM 3060 N N . ASN A 1 386 ? -5.711 16.206 -22.973 1.00 85.00 386 ASN A N 1
ATOM 3061 C CA . ASN A 1 386 ? -4.654 16.906 -23.709 1.00 85.00 386 ASN A CA 1
ATOM 3062 C C . ASN A 1 386 ? -3.320 16.138 -23.747 1.00 85.00 386 ASN A C 1
ATOM 3064 O O . ASN A 1 386 ? -2.285 16.732 -24.055 1.00 85.00 386 ASN A O 1
ATOM 3068 N N . ARG A 1 387 ? -3.323 14.841 -23.398 1.00 77.31 387 ARG A N 1
ATOM 3069 C CA . ARG A 1 387 ? -2.115 14.011 -23.211 1.00 77.31 387 ARG A CA 1
ATOM 3070 C C . ARG A 1 387 ? -1.125 14.597 -22.201 1.00 77.31 387 ARG A C 1
ATOM 3072 O O . ARG A 1 387 ? 0.082 14.378 -22.283 1.00 77.31 387 ARG A O 1
ATOM 3079 N N . ASP A 1 388 ? -1.638 15.381 -21.259 1.00 86.94 388 ASP A N 1
ATOM 3080 C CA . ASP A 1 388 ? -0.900 15.747 -20.057 1.00 86.94 388 ASP A CA 1
ATOM 3081 C C . ASP A 1 388 ? -1.108 14.697 -18.967 1.00 86.94 388 ASP A C 1
ATOM 3083 O O . ASP A 1 388 ? -1.999 13.853 -19.094 1.00 86.94 388 ASP A O 1
ATOM 3087 N N . VAL A 1 389 ? -0.336 14.779 -17.888 1.00 90.00 389 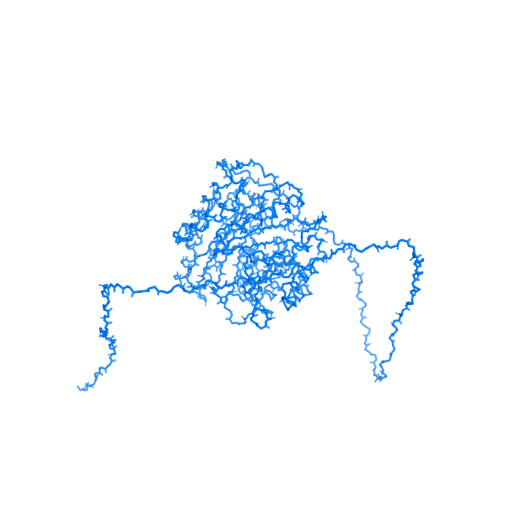VAL A N 1
ATOM 3088 C CA . VAL A 1 389 ? -0.506 13.903 -16.724 1.00 90.00 389 VAL A CA 1
ATOM 3089 C C . VAL A 1 389 ? -0.997 14.696 -15.520 1.00 90.00 389 VAL A C 1
ATOM 3091 O O . VAL A 1 389 ? -0.468 15.754 -15.186 1.00 90.00 389 VAL A O 1
ATOM 3094 N N . GLU A 1 390 ? -2.024 14.177 -14.863 1.00 90.69 390 GLU A N 1
ATOM 3095 C CA . GLU A 1 390 ? -2.421 14.604 -13.531 1.00 90.69 390 GLU A CA 1
ATOM 3096 C C . GLU A 1 390 ? -1.671 13.763 -12.502 1.00 90.69 390 GLU A C 1
ATOM 3098 O O . GLU A 1 390 ? -1.702 12.536 -12.575 1.00 90.69 390 GLU A O 1
ATOM 3103 N N . LEU A 1 391 ? -1.002 14.433 -11.564 1.00 89.50 391 LEU A N 1
ATOM 3104 C CA . LEU A 1 391 ? -0.261 13.809 -10.477 1.00 89.50 391 LEU A CA 1
ATOM 3105 C C . LEU A 1 391 ? -1.083 13.836 -9.183 1.00 89.50 391 LEU A C 1
ATOM 3107 O O . LEU A 1 391 ? -1.536 14.894 -8.745 1.00 89.50 391 LEU A O 1
ATOM 3111 N N . GLU A 1 392 ? -1.202 12.675 -8.551 1.00 89.50 392 GLU A N 1
ATOM 3112 C CA . GLU A 1 392 ? -1.569 12.504 -7.148 1.00 89.50 392 GLU A CA 1
ATOM 3113 C C . GLU A 1 392 ? -0.419 11.806 -6.417 1.00 89.50 392 GLU A C 1
ATOM 3115 O O . GLU A 1 392 ? 0.274 10.969 -6.995 1.00 89.50 392 GLU A O 1
ATOM 3120 N N . MET A 1 393 ? -0.217 12.121 -5.142 1.00 89.44 393 MET A N 1
ATOM 3121 C CA . MET A 1 393 ? 0.891 11.575 -4.358 1.00 89.44 393 MET A CA 1
ATOM 3122 C C . MET A 1 393 ? 0.384 10.951 -3.061 1.00 89.44 393 MET A C 1
ATOM 3124 O O . MET A 1 393 ? -0.464 11.527 -2.377 1.00 89.44 393 MET A O 1
ATOM 3128 N N . THR A 1 394 ? 0.919 9.782 -2.713 1.00 93.00 394 THR A N 1
ATOM 3129 C CA . THR A 1 394 ? 0.673 9.117 -1.425 1.00 93.00 394 THR A CA 1
ATOM 3130 C C . THR A 1 394 ? 1.996 8.872 -0.720 1.00 93.00 394 THR A C 1
ATOM 3132 O O . THR A 1 394 ? 2.920 8.320 -1.308 1.00 93.00 394 THR A O 1
ATOM 3135 N N . LEU A 1 395 ? 2.087 9.287 0.536 1.00 94.44 395 LEU A N 1
ATOM 3136 C CA . LEU A 1 395 ? 3.230 9.029 1.405 1.00 94.44 395 LEU A CA 1
ATOM 3137 C C . LEU A 1 395 ? 2.951 7.753 2.178 1.00 94.44 395 LEU A C 1
ATOM 3139 O O . LEU A 1 395 ? 1.847 7.617 2.694 1.00 94.44 395 LEU A O 1
ATOM 3143 N N . HIS A 1 396 ? 3.924 6.856 2.279 1.00 95.44 396 HIS A N 1
ATOM 3144 C CA . HIS A 1 396 ? 3.829 5.632 3.066 1.00 95.44 396 HIS A CA 1
ATOM 3145 C C . HIS A 1 396 ? 4.961 5.613 4.088 1.00 95.44 396 HIS A C 1
ATOM 3147 O O . HIS A 1 396 ? 6.137 5.629 3.731 1.00 95.44 396 HIS A O 1
ATOM 3153 N N . ILE A 1 397 ? 4.596 5.577 5.360 1.00 95.06 397 ILE A N 1
ATOM 3154 C CA . ILE A 1 397 ? 5.516 5.518 6.487 1.00 95.06 397 ILE A CA 1
ATOM 3155 C C . ILE A 1 397 ? 5.510 4.063 6.969 1.00 95.06 397 ILE A C 1
ATOM 3157 O O . ILE A 1 397 ? 4.432 3.549 7.292 1.00 95.06 397 ILE A O 1
ATOM 3161 N N . PRO A 1 398 ? 6.660 3.376 6.976 1.00 91.62 398 PRO A N 1
ATOM 3162 C CA . PRO A 1 398 ? 6.783 2.039 7.527 1.00 91.62 398 PRO A CA 1
ATOM 3163 C C . PRO A 1 398 ? 6.844 2.133 9.041 1.00 91.62 398 PRO A C 1
ATOM 3165 O O . PRO A 1 398 ? 7.417 3.064 9.604 1.00 91.62 398 PRO A O 1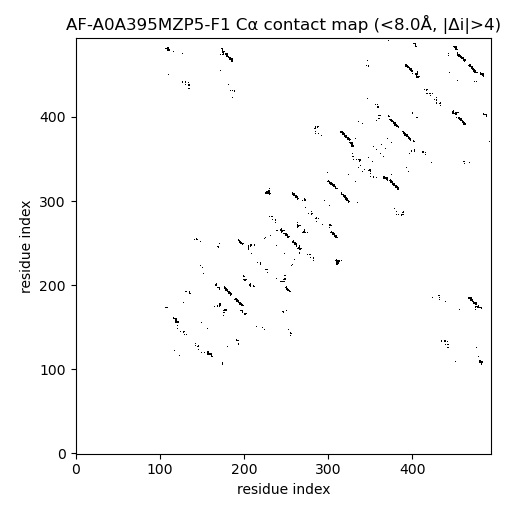
ATOM 3168 N N . VAL A 1 399 ? 6.234 1.160 9.702 1.00 85.31 399 VAL A N 1
ATOM 3169 C CA . VAL A 1 399 ? 5.914 1.303 11.128 1.00 85.31 399 VAL A CA 1
ATOM 3170 C C . VAL A 1 399 ? 6.536 0.195 11.957 1.00 85.31 399 VAL A C 1
ATOM 3172 O O . VAL A 1 399 ? 7.181 0.464 12.966 1.00 85.31 399 VAL A O 1
ATOM 3175 N N . TRP A 1 400 ? 6.465 -1.044 11.469 1.00 84.56 400 TRP A N 1
ATOM 3176 C CA . TRP A 1 400 ? 7.022 -2.203 12.158 1.00 84.56 400 TRP A CA 1
ATOM 3177 C C . TRP A 1 400 ? 8.536 -2.120 12.445 1.00 84.56 400 TRP A C 1
ATOM 3179 O O . TRP A 1 400 ? 8.953 -2.682 13.460 1.00 84.56 400 TRP A O 1
ATOM 3189 N N . PRO A 1 401 ? 9.398 -1.442 11.645 1.00 86.88 401 PRO A N 1
ATOM 3190 C CA . PRO A 1 401 ? 10.816 -1.404 11.968 1.00 86.88 401 PRO A CA 1
ATOM 3191 C C . PRO A 1 401 ? 11.132 -0.570 13.212 1.00 86.88 401 PRO A C 1
ATOM 3193 O O . PRO A 1 401 ? 12.198 -0.732 13.794 1.00 86.88 401 PRO A O 1
ATOM 3196 N N . TYR A 1 402 ? 10.213 0.316 13.597 1.00 86.88 402 TYR A N 1
ATOM 3197 C CA . TYR A 1 402 ? 10.443 1.404 14.547 1.00 86.88 402 TYR A CA 1
ATOM 3198 C C . TYR A 1 402 ? 9.666 1.228 15.852 1.00 86.88 402 TYR A C 1
ATOM 3200 O O . TYR A 1 402 ? 9.469 2.180 16.611 1.00 86.88 402 TYR A O 1
ATOM 3208 N N . MET A 1 403 ? 9.180 0.010 16.094 1.00 87.31 403 MET A N 1
ATOM 3209 C CA . MET A 1 403 ? 8.299 -0.299 17.210 1.00 87.31 403 MET A CA 1
ATOM 3210 C C . MET A 1 403 ? 8.621 -1.647 17.826 1.00 87.31 403 MET A C 1
ATOM 3212 O O . MET A 1 403 ? 9.089 -2.571 17.161 1.00 87.31 403 MET A O 1
ATOM 3216 N N . HIS A 1 404 ? 8.343 -1.736 19.121 1.00 91.19 404 HIS A N 1
ATOM 3217 C CA . HIS A 1 404 ? 8.457 -2.970 19.885 1.00 91.19 404 HIS A CA 1
ATOM 3218 C C . HIS A 1 404 ? 7.340 -3.963 19.516 1.00 91.19 404 HIS A C 1
ATOM 3220 O O . HIS A 1 404 ? 7.613 -5.141 19.280 1.00 91.19 404 HIS A O 1
ATOM 3226 N N . ASP A 1 405 ? 6.100 -3.471 19.428 1.00 94.50 405 ASP A N 1
ATOM 3227 C CA . ASP A 1 405 ? 4.873 -4.237 19.189 1.00 94.50 405 ASP A CA 1
ATOM 3228 C C . ASP A 1 405 ? 3.783 -3.367 18.524 1.00 94.50 405 ASP A C 1
ATOM 3230 O O . ASP A 1 405 ? 3.951 -2.160 18.328 1.00 94.50 405 ASP A O 1
ATOM 3234 N N . ASP A 1 406 ? 2.657 -3.980 18.150 1.00 96.00 406 ASP A N 1
ATOM 3235 C CA . ASP A 1 406 ? 1.542 -3.280 17.500 1.00 96.00 406 ASP A CA 1
ATOM 3236 C C . ASP A 1 406 ? 0.697 -2.416 18.457 1.00 96.00 406 ASP A C 1
ATOM 3238 O O . ASP A 1 406 ? -0.080 -1.580 17.986 1.00 96.00 406 ASP A O 1
ATOM 3242 N N . ALA A 1 407 ? 0.832 -2.583 19.779 1.00 96.62 407 ALA A N 1
ATOM 3243 C CA . ALA A 1 407 ? 0.112 -1.764 20.756 1.00 96.62 407 ALA A CA 1
ATOM 3244 C C . ALA A 1 407 ? 0.699 -0.348 20.797 1.00 96.62 407 ALA A C 1
ATOM 3246 O O . ALA A 1 407 ? -0.046 0.633 20.786 1.00 96.62 407 ALA A O 1
ATOM 3247 N N . GLN A 1 408 ? 2.032 -0.239 20.740 1.00 95.81 408 GLN A N 1
ATOM 3248 C CA . GLN A 1 408 ? 2.710 1.048 20.568 1.00 95.81 408 GLN A CA 1
ATOM 3249 C C . GLN A 1 408 ? 2.293 1.732 19.266 1.00 95.81 408 GLN A C 1
ATOM 3251 O O . GLN A 1 408 ? 2.092 2.944 19.247 1.00 95.81 408 GLN A O 1
ATOM 3256 N N . PHE A 1 409 ? 2.109 0.972 18.180 1.00 94.25 409 PHE A N 1
ATOM 3257 C CA . PHE A 1 409 ? 1.637 1.562 16.928 1.00 94.25 409 PHE A CA 1
ATOM 3258 C C . PHE A 1 409 ? 0.264 2.195 17.069 1.00 94.25 409 PHE A C 1
ATOM 3260 O O . PHE A 1 409 ? 0.062 3.333 16.642 1.00 94.25 409 PHE A O 1
ATOM 3267 N N . GLN A 1 410 ? -0.659 1.464 17.690 1.00 97.25 410 GLN A N 1
ATOM 3268 C CA . GLN A 1 410 ? -1.995 1.968 17.948 1.00 97.25 410 GLN A CA 1
ATOM 3269 C C . GLN A 1 410 ? -1.939 3.284 18.735 1.00 97.25 410 GLN A C 1
ATOM 3271 O O . GLN A 1 410 ? -2.542 4.266 18.305 1.00 97.25 410 GLN A O 1
ATOM 3276 N N . GLU A 1 411 ? -1.176 3.332 19.831 1.00 97.25 411 GLU A N 1
ATOM 3277 C CA . GLU A 1 411 ? -1.025 4.536 20.656 1.00 97.25 411 GLU A CA 1
ATOM 3278 C C . GLU A 1 411 ? -0.508 5.731 19.840 1.00 97.25 411 GLU A C 1
ATOM 3280 O O . GLU A 1 411 ? -1.111 6.805 19.866 1.00 97.25 411 GLU A O 1
ATOM 3285 N N . ARG A 1 412 ? 0.556 5.539 19.049 1.00 96.56 412 ARG A N 1
ATOM 3286 C CA . ARG A 1 412 ? 1.171 6.617 18.254 1.00 96.56 412 ARG A CA 1
ATOM 3287 C C . ARG A 1 412 ? 0.261 7.100 17.118 1.00 96.56 412 ARG A C 1
ATOM 3289 O O . ARG A 1 412 ? 0.215 8.296 16.821 1.00 96.56 412 ARG A O 1
ATOM 3296 N N . VAL A 1 413 ? -0.509 6.206 16.492 1.00 96.00 413 VAL A N 1
ATOM 3297 C CA . VAL A 1 413 ? -1.525 6.595 15.498 1.00 96.00 413 VAL A CA 1
ATOM 3298 C C . VAL A 1 413 ? -2.642 7.408 16.139 1.00 96.00 413 VAL A C 1
ATOM 3300 O O . VAL A 1 413 ? -3.023 8.451 15.603 1.00 96.00 413 VAL A O 1
ATOM 3303 N N . GLU A 1 414 ? -3.161 6.955 17.279 1.00 97.06 414 GLU A N 1
ATOM 3304 C CA . GLU A 1 414 ? -4.220 7.653 18.007 1.00 97.06 414 GLU A CA 1
ATOM 3305 C C . GLU A 1 414 ? -3.748 9.029 18.502 1.00 97.06 414 GLU A C 1
ATOM 3307 O O . GLU A 1 414 ? -4.488 10.008 18.376 1.00 97.06 414 GLU A O 1
ATOM 3312 N N . GLU A 1 415 ? -2.499 9.147 18.965 1.00 97.31 415 GLU A N 1
ATOM 3313 C CA . GLU A 1 415 ? -1.871 10.425 19.316 1.00 97.31 415 GLU A CA 1
ATOM 3314 C C . GLU A 1 415 ? -1.815 11.372 18.112 1.00 97.31 415 GLU A C 1
ATOM 3316 O O . GLU A 1 415 ? -2.253 12.530 18.188 1.00 97.31 415 GLU A O 1
ATOM 3321 N N . TRP A 1 416 ? -1.309 10.890 16.972 1.00 96.25 416 TRP A N 1
ATOM 3322 C CA . TRP A 1 416 ? -1.219 11.708 15.769 1.00 96.25 416 TRP A CA 1
ATOM 3323 C C . TRP A 1 416 ? -2.603 12.190 15.314 1.00 96.25 416 TRP A C 1
ATOM 3325 O O . TRP A 1 416 ? -2.772 13.393 15.073 1.00 96.25 416 TRP A O 1
ATOM 3335 N N . MET A 1 417 ? -3.594 11.288 15.272 1.00 95.75 417 MET A N 1
ATOM 3336 C CA . MET A 1 417 ? -4.988 11.593 14.924 1.00 95.75 417 MET A CA 1
ATOM 3337 C C . MET A 1 417 ? -5.611 12.600 15.900 1.00 95.75 417 MET A C 1
ATOM 3339 O O . MET A 1 417 ? -6.276 13.545 15.468 1.00 95.75 417 MET A O 1
ATOM 3343 N N . GLY A 1 418 ? -5.353 12.458 17.204 1.00 96.19 418 GLY A N 1
ATOM 3344 C CA . GLY A 1 418 ? -5.783 13.400 18.242 1.00 96.19 418 GLY A CA 1
ATOM 3345 C C . GLY A 1 418 ? -5.211 14.811 18.056 1.00 96.19 418 GLY A C 1
ATOM 3346 O O . GLY A 1 418 ? -5.871 15.809 18.357 1.00 96.19 418 GLY A O 1
ATOM 3347 N N . GLY A 1 419 ? -4.011 14.915 17.478 1.00 95.00 419 GLY A N 1
ATOM 3348 C CA . GLY A 1 419 ? -3.355 16.182 17.139 1.00 95.00 419 GLY A CA 1
ATOM 3349 C C . GLY A 1 419 ? -3.957 16.941 15.946 1.00 95.00 419 GLY A C 1
ATOM 3350 O O . GLY A 1 419 ? -3.574 18.087 15.689 1.00 95.00 419 GLY A O 1
ATOM 3351 N N . LEU A 1 420 ? -4.937 16.371 15.236 1.00 94.69 420 LEU A N 1
ATOM 3352 C CA . LEU A 1 420 ? -5.546 16.977 14.042 1.00 94.69 420 LEU A CA 1
ATOM 3353 C C . LEU A 1 420 ? -6.596 18.064 14.341 1.00 94.69 420 LEU A C 1
ATOM 3355 O O . LEU A 1 420 ? -7.318 18.497 13.443 1.00 94.69 420 LEU A O 1
ATOM 3359 N N . SER A 1 421 ? -6.668 18.573 15.575 1.00 94.31 421 SER A N 1
ATOM 3360 C CA . SER A 1 421 ? -7.615 19.634 15.983 1.00 94.31 421 SER A CA 1
ATOM 3361 C C . SER A 1 421 ? -7.475 20.950 15.203 1.00 94.31 421 SER A C 1
ATOM 3363 O O . SER A 1 421 ? -8.390 21.774 15.183 1.00 94.31 421 SER A O 1
ATOM 3365 N N . HIS A 1 422 ? -6.346 21.150 14.523 1.00 91.44 422 HIS A N 1
ATOM 3366 C CA . HIS A 1 422 ? -6.100 22.302 13.659 1.00 91.44 422 HIS A CA 1
ATOM 3367 C C . HIS A 1 422 ? -6.797 22.198 12.281 1.00 91.44 422 HIS A C 1
ATOM 3369 O O . HIS A 1 422 ? -6.950 23.212 11.592 1.00 91.44 422 HIS A O 1
ATOM 3375 N N . VAL A 1 423 ? -7.243 20.999 11.879 1.00 91.69 423 VAL A N 1
ATOM 3376 C CA . VAL A 1 423 ? -7.896 20.718 10.581 1.00 91.69 423 VAL A CA 1
ATOM 3377 C C . VAL A 1 423 ? -9.249 20.018 10.701 1.00 91.69 423 VAL A C 1
ATOM 3379 O O . VAL A 1 423 ? -10.065 20.138 9.783 1.00 91.69 423 VAL A O 1
ATOM 3382 N N . LEU A 1 424 ? -9.512 19.328 11.811 1.00 94.31 424 LEU A N 1
ATOM 3383 C CA . LEU A 1 424 ? -10.732 18.567 12.069 1.00 94.31 424 LEU A CA 1
ATOM 3384 C C . LEU A 1 424 ? -11.436 19.048 13.342 1.00 94.31 424 LEU A C 1
ATOM 3386 O O . LEU A 1 424 ? -10.815 19.528 14.287 1.00 94.31 424 LEU A O 1
ATOM 3390 N N . SER A 1 425 ? -12.760 18.897 13.372 1.00 95.88 425 SER A N 1
ATOM 3391 C CA . SER A 1 425 ? -13.537 19.054 14.606 1.00 95.88 425 SER A CA 1
ATOM 3392 C C . SER A 1 425 ? -13.317 17.871 15.553 1.00 95.88 425 SER A C 1
ATOM 3394 O O . SER A 1 425 ? -13.009 16.769 15.103 1.00 95.88 425 SER A O 1
ATOM 3396 N N . GLN A 1 426 ? -13.564 18.067 16.852 1.00 96.88 426 GLN A N 1
ATOM 3397 C CA . GLN A 1 426 ? -13.437 16.993 17.845 1.00 96.88 426 GLN A CA 1
ATOM 3398 C C . GLN A 1 426 ? -14.262 15.753 17.470 1.00 96.88 426 GLN A C 1
ATOM 3400 O O . GLN A 1 426 ? -13.739 14.651 17.483 1.00 96.88 426 GLN A O 1
ATOM 3405 N N . GLN A 1 427 ? -15.508 15.932 17.019 1.00 96.75 427 GLN A N 1
ATOM 3406 C CA . GLN A 1 427 ? -16.350 14.813 16.586 1.00 96.75 427 GLN A CA 1
ATOM 3407 C C . GLN A 1 427 ? -15.745 14.036 15.405 1.00 96.75 427 GLN A C 1
ATOM 3409 O O . GLN A 1 427 ? -15.908 12.823 15.317 1.00 96.75 427 GLN A O 1
ATOM 3414 N N . GLN A 1 428 ? -15.076 14.720 14.470 1.00 96.44 428 GLN A N 1
ATOM 3415 C CA . GLN A 1 428 ? -14.409 14.055 13.346 1.00 96.44 428 GLN A CA 1
ATOM 3416 C C . GLN A 1 428 ? -13.187 13.258 13.812 1.00 96.44 428 GLN A C 1
ATOM 3418 O O . GLN A 1 428 ? -12.972 12.162 13.306 1.00 96.44 428 GLN A O 1
ATOM 3423 N N . ILE A 1 429 ? -12.431 13.783 14.780 1.00 97.31 429 ILE A N 1
ATOM 3424 C CA . ILE A 1 429 ? -11.304 13.083 15.410 1.00 97.31 429 ILE A CA 1
ATOM 3425 C C . ILE A 1 429 ? -11.803 11.843 16.155 1.00 97.31 429 ILE A C 1
ATOM 3427 O O . ILE A 1 429 ? -11.297 10.752 15.912 1.00 97.31 429 ILE A O 1
ATOM 3431 N N . ASP A 1 430 ? -12.840 11.985 16.982 1.00 96.69 430 ASP A N 1
ATOM 3432 C CA . ASP A 1 430 ? -13.416 10.876 17.749 1.00 96.69 430 ASP A CA 1
ATOM 3433 C C . ASP A 1 430 ? -13.901 9.755 16.812 1.00 96.69 430 ASP A C 1
ATOM 3435 O O . ASP A 1 430 ? -13.550 8.592 16.997 1.00 96.69 430 ASP A O 1
ATOM 3439 N N . ASN A 1 431 ? -14.619 10.108 15.736 1.00 96.12 431 ASN A N 1
ATOM 3440 C CA . ASN A 1 431 ? -15.084 9.146 14.730 1.00 96.12 431 ASN A CA 1
ATOM 3441 C C . ASN A 1 431 ? -13.931 8.453 13.981 1.00 96.12 431 ASN A C 1
ATOM 3443 O O . ASN A 1 431 ? -14.068 7.300 13.562 1.00 96.12 431 ASN A O 1
ATOM 3447 N N . LEU A 1 432 ? -12.827 9.168 13.742 1.00 96.88 432 LEU A N 1
ATOM 3448 C CA . LEU A 1 432 ? -11.645 8.632 13.070 1.00 96.88 432 LEU A CA 1
ATOM 3449 C C . LEU A 1 432 ? -10.942 7.604 13.962 1.00 96.88 432 LEU A C 1
ATOM 3451 O O . LEU A 1 432 ? -10.684 6.493 13.502 1.00 96.88 432 LEU A O 1
ATOM 3455 N N . VAL A 1 433 ? -10.698 7.956 15.226 1.00 97.56 433 VAL A N 1
ATOM 3456 C CA . VAL A 1 433 ? -10.062 7.085 16.224 1.00 97.56 433 VAL A CA 1
ATOM 3457 C C . VAL A 1 433 ? -10.921 5.850 16.497 1.00 97.56 433 VAL A C 1
ATOM 3459 O O . VAL A 1 433 ? -10.425 4.729 16.409 1.00 97.56 433 VAL A O 1
ATOM 3462 N N . GLU A 1 434 ? -12.226 6.024 16.734 1.00 97.50 434 GLU A N 1
ATOM 3463 C CA . GLU A 1 434 ? -13.161 4.906 16.923 1.00 97.50 434 GLU A CA 1
ATOM 3464 C C . GLU A 1 434 ? -13.191 4.000 15.685 1.00 97.50 434 GLU A C 1
ATOM 3466 O O . GLU A 1 434 ? -13.053 2.781 15.784 1.00 97.50 434 GLU A O 1
ATOM 3471 N N . GLY A 1 435 ? -13.288 4.600 14.495 1.00 97.88 435 GLY A N 1
ATOM 3472 C CA . GLY A 1 435 ? -13.316 3.862 13.242 1.00 97.88 435 GLY A CA 1
ATOM 3473 C C . GLY A 1 435 ? -12.040 3.067 12.965 1.00 97.88 435 GLY A C 1
ATOM 3474 O O . GLY A 1 435 ? -12.136 1.959 12.433 1.00 97.88 435 GLY A O 1
ATOM 3475 N N . TYR A 1 436 ? -10.874 3.617 13.306 1.00 98.38 436 TYR A N 1
ATOM 3476 C CA . TYR A 1 436 ? -9.594 2.915 13.246 1.00 98.38 436 TYR A CA 1
ATOM 3477 C C . TYR A 1 436 ? -9.562 1.750 14.241 1.00 98.38 436 TYR A C 1
ATOM 3479 O O . TYR A 1 436 ? -9.306 0.616 13.830 1.00 98.38 436 TYR A O 1
ATOM 3487 N N . GLY A 1 437 ? -9.910 2.001 15.506 1.00 98.38 437 GLY A N 1
ATOM 3488 C CA . GLY A 1 437 ? -9.926 0.985 16.558 1.00 98.38 437 GLY A CA 1
ATOM 3489 C C . GLY A 1 437 ? -10.861 -0.189 16.253 1.00 98.38 437 GLY A C 1
ATOM 3490 O O . GLY A 1 437 ? -10.507 -1.341 16.502 1.00 98.38 437 GLY A O 1
ATOM 3491 N N . ASP A 1 438 ? -12.032 0.066 15.665 1.00 98.50 438 ASP A N 1
ATOM 3492 C CA . ASP A 1 438 ? -12.956 -0.989 15.235 1.00 98.50 438 ASP A CA 1
ATOM 3493 C C . ASP A 1 438 ? -12.372 -1.850 14.110 1.00 98.50 438 ASP A C 1
ATOM 3495 O O . ASP A 1 438 ? -12.488 -3.078 14.140 1.00 98.50 438 ASP A O 1
ATOM 3499 N N . CYS A 1 439 ? -11.713 -1.225 13.128 1.00 98.56 439 CYS A N 1
ATOM 3500 C CA . CYS A 1 439 ? -11.064 -1.946 12.033 1.00 98.56 439 CYS A CA 1
ATOM 3501 C C . CYS A 1 439 ? -9.890 -2.790 12.540 1.00 98.56 439 CYS A C 1
ATOM 3503 O O . CYS A 1 439 ? -9.782 -3.955 12.164 1.00 98.56 439 CYS A O 1
ATOM 3505 N N . LEU A 1 440 ? -9.060 -2.233 13.426 1.00 98.25 440 LEU A N 1
ATOM 3506 C CA . LEU A 1 440 ? -7.939 -2.933 14.051 1.00 98.25 440 LEU A CA 1
ATOM 3507 C C . LEU A 1 440 ? -8.414 -4.170 14.823 1.00 98.25 440 LEU A C 1
ATOM 3509 O O . LEU A 1 440 ? -7.912 -5.269 14.595 1.00 98.25 440 LEU A O 1
ATOM 3513 N N . LYS A 1 441 ? -9.443 -4.031 15.667 1.00 97.75 441 LYS A N 1
ATOM 3514 C CA . LYS A 1 441 ? -10.035 -5.164 16.402 1.00 97.75 441 LYS A CA 1
ATOM 3515 C C . LYS A 1 441 ? -10.580 -6.255 15.482 1.00 97.75 441 LYS A C 1
ATOM 3517 O O . LYS A 1 441 ? -10.575 -7.419 15.865 1.00 97.75 441 LYS A O 1
ATOM 3522 N N . ALA A 1 442 ? -11.074 -5.894 14.298 1.00 97.56 442 ALA A N 1
ATOM 3523 C CA . ALA A 1 442 ? -11.622 -6.856 13.346 1.00 97.56 442 ALA A CA 1
ATOM 3524 C C . ALA A 1 442 ? -10.545 -7.710 12.658 1.00 97.56 442 ALA A C 1
ATOM 3526 O O . ALA A 1 442 ? -10.832 -8.839 12.259 1.00 97.56 442 ALA A O 1
ATOM 3527 N N . VAL A 1 443 ? -9.322 -7.188 12.508 1.00 95.62 443 VAL A N 1
ATOM 3528 C CA . VAL A 1 443 ? -8.210 -7.903 11.852 1.00 95.62 443 VAL A CA 1
ATOM 3529 C C . VAL A 1 443 ? -7.228 -8.525 12.834 1.00 95.62 443 VAL A C 1
ATOM 3531 O O . VAL A 1 443 ? -6.608 -9.531 12.488 1.00 95.62 443 VAL A O 1
ATOM 3534 N N . ALA A 1 444 ? -7.099 -7.969 14.039 1.00 95.25 444 ALA A N 1
ATOM 3535 C CA . ALA A 1 444 ? -6.231 -8.494 15.082 1.00 95.25 444 ALA A CA 1
ATOM 3536 C C . ALA A 1 444 ? -6.698 -9.885 15.537 1.00 95.25 444 ALA A C 1
ATOM 3538 O O . ALA A 1 444 ? -7.878 -10.119 15.801 1.00 95.25 444 ALA A O 1
ATOM 3539 N N . ARG A 1 445 ? -5.752 -10.823 15.643 1.00 91.94 445 ARG A N 1
ATOM 3540 C CA . ARG A 1 445 ? -6.005 -12.227 16.041 1.00 91.94 445 ARG A CA 1
ATOM 3541 C C . ARG A 1 445 ? -5.289 -12.627 17.324 1.00 91.94 445 ARG A C 1
ATOM 3543 O O . ARG A 1 445 ? -5.291 -13.788 17.712 1.00 91.94 445 ARG A O 1
ATOM 3550 N N . ARG A 1 446 ? -4.651 -11.651 17.949 1.00 94.38 446 ARG A N 1
ATOM 3551 C CA . ARG A 1 446 ? -3.851 -11.754 19.161 1.00 94.38 446 ARG A CA 1
ATOM 3552 C C . ARG A 1 446 ? -3.913 -10.412 19.894 1.00 94.38 446 ARG A C 1
ATOM 3554 O O . ARG A 1 446 ? -4.267 -9.409 19.263 1.00 94.38 446 ARG A O 1
ATOM 3561 N N . PRO A 1 447 ? -3.554 -10.373 21.183 1.00 96.06 447 PRO A N 1
ATOM 3562 C CA . PRO A 1 447 ? -3.163 -9.131 21.836 1.00 96.06 447 PRO A CA 1
ATOM 3563 C C . PRO A 1 447 ? -2.076 -8.405 21.026 1.00 96.06 447 PRO A C 1
ATOM 3565 O O . PRO A 1 447 ? -1.228 -9.031 20.377 1.00 96.06 447 PRO A O 1
ATOM 3568 N N . LEU A 1 448 ? -2.132 -7.076 21.011 1.00 96.38 448 LEU A N 1
ATOM 3569 C CA . LEU A 1 448 ? -1.245 -6.271 20.170 1.00 96.38 448 LEU A CA 1
ATOM 3570 C C . LEU A 1 448 ? 0.180 -6.239 20.732 1.00 96.38 448 LEU A C 1
ATOM 3572 O O . LEU A 1 448 ? 1.128 -6.176 19.960 1.00 96.38 448 LEU A O 1
ATOM 3576 N N . GLU A 1 449 ? 0.315 -6.377 22.049 1.00 95.94 449 GLU A N 1
ATOM 3577 C CA . GLU A 1 449 ? 1.567 -6.488 22.800 1.00 95.94 449 GLU A CA 1
ATOM 3578 C C . GLU A 1 449 ? 2.331 -7.805 22.557 1.00 95.94 449 GLU A C 1
ATOM 3580 O O . GLU A 1 449 ? 3.527 -7.888 22.826 1.00 95.94 449 GLU A O 1
ATOM 3585 N N . ASP A 1 450 ? 1.666 -8.834 22.020 1.00 93.94 450 ASP A N 1
ATOM 3586 C CA . ASP A 1 450 ? 2.248 -10.173 21.837 1.00 93.94 450 ASP A CA 1
ATOM 3587 C C . ASP A 1 450 ? 3.099 -10.306 20.556 1.00 93.94 450 ASP A C 1
ATOM 3589 O O . ASP A 1 450 ? 3.576 -11.395 20.228 1.00 93.94 450 ASP A O 1
ATOM 3593 N N . GLY A 1 451 ? 3.281 -9.227 19.792 1.00 92.88 451 GLY A N 1
ATOM 3594 C CA . GLY A 1 451 ? 4.051 -9.257 18.550 1.00 92.88 451 GLY A CA 1
ATOM 3595 C C . GLY A 1 451 ? 3.968 -7.972 17.740 1.00 92.88 451 GLY A C 1
ATOM 3596 O O . GLY A 1 451 ? 3.213 -7.054 18.061 1.00 92.88 451 GLY A O 1
ATOM 3597 N N . SER A 1 452 ? 4.731 -7.938 16.654 1.00 92.75 452 SER A N 1
ATOM 3598 C CA . SER A 1 452 ? 4.760 -6.831 15.699 1.00 92.75 452 SER A CA 1
ATOM 3599 C C . SER A 1 452 ? 4.329 -7.283 14.297 1.00 92.75 452 SER A C 1
ATOM 3601 O O . SER A 1 452 ? 4.194 -8.478 14.009 1.00 92.75 452 SER A O 1
ATOM 3603 N N . GLY A 1 453 ? 4.134 -6.321 13.393 1.00 91.88 453 GLY A N 1
ATOM 3604 C CA . GLY A 1 453 ? 3.909 -6.581 11.971 1.00 91.88 453 GLY A CA 1
ATOM 3605 C C . GLY A 1 453 ? 2.450 -6.780 11.564 1.00 91.88 453 GLY A C 1
ATOM 3606 O O . GLY A 1 453 ? 2.206 -7.021 10.378 1.00 91.88 453 GLY A O 1
ATOM 3607 N N . LEU A 1 454 ? 1.480 -6.634 12.479 1.00 95.44 454 LEU A N 1
ATOM 3608 C CA . LEU A 1 454 ? 0.078 -6.496 12.080 1.00 95.44 454 LEU A CA 1
ATOM 3609 C C . LEU A 1 454 ? -0.093 -5.204 11.280 1.00 95.44 454 LEU A C 1
ATOM 3611 O O . LEU A 1 454 ? -0.676 -5.234 10.201 1.00 95.44 454 LEU A O 1
ATOM 3615 N N . HIS A 1 455 ? 0.462 -4.089 11.751 1.00 95.75 455 HIS A N 1
ATOM 3616 C CA . HIS A 1 455 ? 0.528 -2.853 10.982 1.00 95.75 455 HIS A CA 1
ATOM 3617 C C . HIS A 1 455 ? 1.740 -2.871 10.052 1.00 95.75 455 HIS A C 1
ATOM 3619 O O . HIS A 1 455 ? 2.884 -2.984 10.485 1.00 95.75 455 HIS A O 1
ATOM 3625 N N . SER A 1 456 ? 1.485 -2.764 8.749 1.00 92.88 456 SER A N 1
ATOM 3626 C CA . SER A 1 456 ? 2.544 -2.773 7.732 1.00 92.88 456 SER A CA 1
ATOM 3627 C C . SER A 1 456 ? 2.953 -1.351 7.345 1.00 92.88 456 SER A C 1
ATOM 3629 O O . SER A 1 456 ? 4.134 -1.010 7.387 1.00 92.88 456 SER A O 1
ATOM 3631 N N . TRP A 1 457 ? 1.968 -0.496 7.057 1.00 95.75 457 TRP A N 1
ATOM 3632 C CA . TRP A 1 457 ? 2.178 0.873 6.583 1.00 95.75 457 TRP A CA 1
ATOM 3633 C C . TRP A 1 457 ? 1.117 1.828 7.119 1.00 95.75 457 TRP A C 1
ATOM 3635 O O . TRP A 1 457 ? -0.065 1.480 7.214 1.00 95.75 457 TRP A O 1
ATOM 3645 N N . PHE A 1 458 ? 1.529 3.068 7.360 1.00 97.06 458 PHE A N 1
ATOM 3646 C CA . PHE A 1 458 ? 0.639 4.205 7.555 1.00 97.06 458 PHE A CA 1
ATOM 3647 C C . PHE A 1 458 ? 0.803 5.179 6.398 1.00 97.06 458 PHE A C 1
ATOM 3649 O O . PHE A 1 458 ? 1.923 5.567 6.084 1.00 97.06 458 PHE A O 1
ATOM 3656 N N . SER A 1 459 ? -0.288 5.583 5.753 1.00 96.25 459 SER A N 1
ATOM 3657 C CA . SER A 1 459 ? -0.202 6.393 4.539 1.00 96.25 459 SER A CA 1
ATOM 3658 C C . SER A 1 459 ? -1.029 7.664 4.596 1.00 96.25 459 SER A C 1
ATOM 3660 O O . SER A 1 459 ? -2.173 7.642 5.050 1.00 96.25 459 SER A O 1
ATOM 3662 N N . LEU A 1 460 ? -0.476 8.747 4.051 1.00 93.94 460 LEU A N 1
ATOM 3663 C CA . LEU A 1 460 ? -1.161 10.020 3.837 1.00 93.94 460 LEU A CA 1
ATOM 3664 C C . LEU A 1 460 ? -1.354 10.260 2.346 1.00 93.94 460 LEU A C 1
ATOM 3666 O O . LEU A 1 460 ? -0.402 10.182 1.570 1.00 93.94 460 LEU A O 1
ATOM 3670 N N . ARG A 1 461 ? -2.579 10.590 1.945 1.00 90.12 461 ARG A N 1
ATOM 3671 C CA . ARG A 1 461 ? -2.907 10.938 0.563 1.00 90.12 461 ARG A CA 1
ATOM 3672 C C . ARG A 1 461 ? -3.809 12.156 0.529 1.00 90.12 461 ARG A C 1
ATOM 3674 O O . ARG A 1 461 ? -4.840 12.180 1.193 1.00 90.12 461 ARG A O 1
ATOM 3681 N N . ASP A 1 462 ? -3.484 13.091 -0.343 1.00 82.94 462 ASP A N 1
ATOM 3682 C CA . ASP A 1 462 ? -4.438 14.032 -0.905 1.00 82.94 462 ASP A CA 1
ATOM 3683 C C . ASP A 1 462 ? -4.871 13.527 -2.272 1.00 82.94 462 ASP A C 1
ATOM 3685 O O . ASP A 1 462 ? -4.057 13.196 -3.139 1.00 82.94 462 ASP A O 1
ATOM 3689 N N . SER A 1 463 ? -6.176 13.452 -2.463 1.00 77.06 463 SER A N 1
ATOM 3690 C CA . SER A 1 463 ? -6.762 13.174 -3.757 1.00 77.06 463 SER A CA 1
ATOM 3691 C C . SER A 1 463 ? -7.765 14.259 -4.073 1.00 77.06 463 SER A C 1
ATOM 3693 O O . SER A 1 463 ? -8.667 14.537 -3.283 1.00 77.06 463 SER A O 1
ATOM 3695 N N . LYS A 1 464 ? -7.719 14.790 -5.295 1.00 76.31 464 LYS A N 1
ATOM 3696 C CA . LYS A 1 464 ? -8.768 15.714 -5.747 1.00 76.31 464 LYS A CA 1
ATOM 3697 C C . LYS A 1 464 ? -10.141 15.043 -5.772 1.00 76.31 464 LYS A C 1
ATOM 3699 O O . LYS A 1 464 ? -11.158 15.707 -5.588 1.00 76.31 464 LYS A O 1
ATOM 3704 N N . LYS A 1 465 ? -10.167 13.726 -5.999 1.00 76.25 465 LYS A N 1
ATOM 3705 C CA . LYS A 1 465 ? -11.388 12.922 -6.100 1.00 76.25 465 LYS A CA 1
ATOM 3706 C C . LYS A 1 465 ? -11.940 12.513 -4.735 1.00 76.25 465 LYS A C 1
ATOM 3708 O O . LYS A 1 465 ? -13.156 12.498 -4.557 1.00 76.25 465 LYS A O 1
ATOM 3713 N N . HIS A 1 466 ? -11.068 12.158 -3.793 1.00 76.00 466 HIS A N 1
ATOM 3714 C CA . HIS A 1 466 ? -11.472 11.568 -2.509 1.00 76.00 466 HIS A CA 1
ATOM 3715 C C . HIS A 1 466 ? -11.239 12.479 -1.294 1.00 76.00 466 HIS A C 1
ATOM 3717 O O . HIS A 1 466 ? -11.760 12.196 -0.215 1.00 76.00 466 HIS A O 1
ATOM 3723 N N . GLY A 1 467 ? -10.547 13.603 -1.481 1.00 85.38 467 GLY A N 1
ATOM 3724 C CA . GLY A 1 467 ? -10.083 14.480 -0.414 1.00 85.38 467 GLY A CA 1
ATOM 3725 C C . GLY A 1 467 ? -8.874 13.906 0.323 1.00 85.38 467 GLY A C 1
ATOM 3726 O O . GLY A 1 467 ? -8.219 12.977 -0.152 1.00 85.38 467 GLY A O 1
ATOM 3727 N N . ASP A 1 468 ? -8.611 14.469 1.503 1.00 89.25 468 ASP A N 1
ATOM 3728 C CA . ASP A 1 468 ? -7.546 14.020 2.398 1.00 89.25 468 ASP A CA 1
ATOM 3729 C C . ASP A 1 468 ? -7.923 12.673 3.034 1.00 89.25 468 ASP A C 1
ATOM 3731 O O . ASP A 1 468 ? -8.948 12.552 3.721 1.00 89.25 468 ASP A O 1
ATOM 3735 N N . MET A 1 469 ? -7.083 11.668 2.809 1.00 92.44 469 MET A N 1
ATOM 3736 C CA . MET A 1 469 ? -7.263 10.301 3.279 1.00 92.44 469 MET A CA 1
ATOM 3737 C C . MET A 1 469 ? -6.048 9.862 4.096 1.00 92.44 469 MET A C 1
ATOM 3739 O O . MET A 1 469 ? -4.901 10.071 3.699 1.00 92.44 469 MET A O 1
ATOM 3743 N N . VAL A 1 470 ? -6.315 9.159 5.190 1.00 95.56 470 VAL A N 1
ATOM 3744 C CA . VAL A 1 470 ? -5.317 8.354 5.904 1.00 95.56 470 VAL A CA 1
ATOM 3745 C C . VAL A 1 470 ? -5.566 6.897 5.573 1.00 95.56 470 VAL A C 1
ATOM 3747 O O . VAL A 1 470 ? -6.718 6.480 5.553 1.00 95.56 470 VAL A O 1
ATOM 3750 N N . THR A 1 471 ? -4.527 6.111 5.316 1.00 97.50 471 THR A N 1
ATOM 3751 C CA . THR A 1 471 ? -4.665 4.672 5.059 1.00 97.50 471 THR A CA 1
ATOM 3752 C C . THR A 1 471 ? -3.804 3.870 6.013 1.00 97.50 471 THR A C 1
ATOM 3754 O O . THR A 1 471 ? -2.610 4.126 6.116 1.00 97.50 471 THR A O 1
ATOM 3757 N N . VAL A 1 472 ? -4.398 2.878 6.669 1.00 97.88 472 VAL A N 1
ATOM 3758 C CA . VAL A 1 472 ? -3.667 1.907 7.489 1.00 97.88 472 VAL A CA 1
ATOM 3759 C C . VAL A 1 472 ? -3.652 0.571 6.760 1.00 97.88 472 VAL A C 1
ATOM 3761 O O . VAL A 1 472 ? -4.702 0.100 6.315 1.00 97.88 472 VAL A O 1
ATOM 3764 N N . HIS A 1 473 ? -2.467 -0.012 6.612 1.00 97.75 473 HIS A N 1
ATOM 3765 C CA . HIS A 1 473 ? -2.260 -1.319 5.997 1.00 97.75 473 HIS A CA 1
ATOM 3766 C C . HIS A 1 473 ? -2.080 -2.377 7.080 1.00 97.75 473 HIS A C 1
ATOM 3768 O O . HIS A 1 473 ? -1.256 -2.212 7.982 1.00 97.75 473 HIS A O 1
ATOM 3774 N N . PHE A 1 474 ? -2.838 -3.460 6.964 1.00 97.19 474 PHE A N 1
ATOM 3775 C CA . PHE A 1 474 ? -2.849 -4.574 7.893 1.00 97.19 474 PHE A CA 1
ATOM 3776 C C . PHE A 1 474 ? -2.343 -5.842 7.209 1.00 97.19 474 PHE A C 1
ATOM 3778 O O . PHE A 1 474 ? -2.915 -6.303 6.216 1.00 97.19 474 PHE A O 1
ATOM 3785 N N . SER A 1 475 ? -1.314 -6.454 7.785 1.00 95.44 475 SER A N 1
ATOM 3786 C CA . SER A 1 475 ? -0.952 -7.826 7.469 1.00 95.44 475 SER A CA 1
ATOM 3787 C C . SER A 1 475 ? -2.101 -8.757 7.839 1.00 95.44 475 SER A C 1
ATOM 3789 O O . SER A 1 475 ? -2.821 -8.548 8.814 1.00 95.44 475 SER A O 1
ATOM 3791 N N . THR A 1 476 ? -2.260 -9.836 7.081 1.00 94.56 476 THR A N 1
ATOM 3792 C CA . THR A 1 476 ? -3.230 -10.872 7.444 1.00 94.56 476 THR A CA 1
ATOM 3793 C C . THR A 1 476 ? -2.735 -11.810 8.547 1.00 94.56 476 THR A C 1
ATOM 3795 O O . THR A 1 476 ? -3.519 -12.635 9.019 1.00 94.56 476 THR A O 1
ATOM 3798 N N . GLU A 1 477 ? -1.455 -11.702 8.935 1.00 93.75 477 GLU A N 1
ATOM 3799 C CA . GLU A 1 477 ? -0.768 -12.590 9.888 1.00 93.75 477 GLU A CA 1
ATOM 3800 C C . GLU A 1 477 ? -1.023 -14.075 9.617 1.00 93.75 477 GLU A C 1
ATOM 3802 O O . GLU A 1 477 ? -1.093 -14.910 10.520 1.00 93.75 477 GLU A O 1
ATOM 3807 N N . MET A 1 478 ? -1.133 -14.425 8.332 1.00 92.75 478 MET A N 1
ATOM 3808 C CA . MET A 1 478 ? -1.438 -15.776 7.887 1.00 92.75 478 MET A CA 1
ATOM 3809 C C . MET A 1 478 ? -0.399 -16.784 8.350 1.00 92.75 478 MET A C 1
ATOM 3811 O O . MET A 1 478 ? -0.748 -17.942 8.533 1.00 92.75 478 MET A O 1
ATOM 3815 N N . TYR A 1 479 ? 0.851 -16.385 8.574 1.00 91.44 479 TYR A N 1
ATOM 3816 C CA . TYR A 1 479 ? 1.892 -17.258 9.124 1.00 91.44 479 TYR A CA 1
ATOM 3817 C C . TYR A 1 479 ? 2.367 -16.850 10.518 1.00 91.44 479 TYR A C 1
ATOM 3819 O O . TYR A 1 479 ? 3.397 -17.338 10.966 1.00 91.44 479 TYR A O 1
ATOM 3827 N N . GLY A 1 480 ? 1.571 -16.047 11.222 1.00 90.50 480 GLY A N 1
ATOM 3828 C CA . GLY A 1 480 ? 1.892 -15.533 12.546 1.00 90.50 480 GLY A CA 1
ATOM 3829 C C . GLY A 1 480 ? 2.441 -14.113 12.520 1.00 90.50 480 GLY A C 1
ATOM 3830 O O . GLY A 1 480 ? 2.655 -13.510 11.463 1.00 90.50 480 GLY A O 1
ATOM 3831 N N . ALA A 1 481 ? 2.622 -13.585 13.723 1.00 92.25 481 ALA A N 1
ATOM 3832 C CA . ALA A 1 481 ? 3.178 -12.266 13.962 1.00 92.25 481 ALA A CA 1
ATOM 3833 C C . ALA A 1 481 ? 4.695 -12.270 13.775 1.00 92.25 481 ALA A C 1
ATOM 3835 O O . ALA A 1 481 ? 5.352 -13.310 13.897 1.00 92.25 481 ALA A O 1
ATOM 3836 N N . LEU A 1 482 ? 5.274 -11.100 13.535 1.00 90.56 482 LEU A N 1
ATOM 3837 C CA . LEU A 1 482 ? 6.702 -10.924 13.761 1.00 90.56 482 LEU A CA 1
ATOM 3838 C C . LEU A 1 482 ? 6.969 -10.913 15.277 1.00 90.56 482 LEU A C 1
ATOM 3840 O O . LEU A 1 482 ? 6.090 -10.526 16.055 1.00 90.56 482 LEU A O 1
ATOM 3844 N N . PRO A 1 483 ? 8.153 -11.369 15.723 1.00 85.44 483 PRO A N 1
ATOM 3845 C CA . PRO A 1 483 ? 8.521 -11.284 17.129 1.00 85.44 483 PRO A CA 1
ATOM 3846 C C . PRO A 1 483 ? 8.464 -9.840 17.639 1.00 85.44 483 PRO A C 1
ATO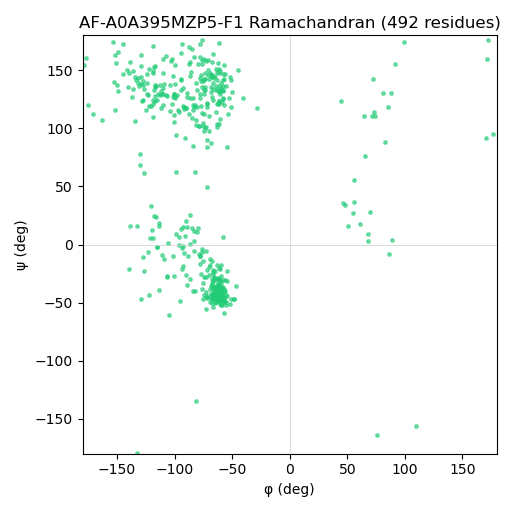M 3848 O O . PRO A 1 483 ? 8.621 -8.872 16.888 1.00 85.44 483 PRO A O 1
ATOM 3851 N N . VAL A 1 484 ? 8.256 -9.720 18.945 1.00 85.31 484 VAL A N 1
ATOM 3852 C CA . VAL A 1 484 ? 8.456 -8.474 19.682 1.00 85.31 484 VAL A CA 1
ATOM 3853 C C . VAL A 1 484 ? 9.929 -8.062 19.576 1.00 85.31 484 VAL A C 1
ATOM 3855 O O . VAL A 1 484 ? 10.813 -8.914 19.693 1.00 85.31 484 VAL A O 1
ATOM 3858 N N . ARG A 1 485 ? 10.214 -6.776 19.340 1.00 77.19 485 ARG A N 1
ATOM 3859 C CA . ARG A 1 485 ? 11.599 -6.286 19.201 1.00 77.19 485 ARG A CA 1
ATOM 3860 C C . ARG A 1 485 ? 12.161 -5.849 20.548 1.00 77.19 485 ARG A C 1
ATOM 3862 O O . ARG A 1 485 ? 11.673 -4.886 21.120 1.00 77.19 485 ARG A O 1
ATOM 3869 N N . GLU A 1 486 ? 13.217 -6.505 21.030 1.00 71.44 486 GLU A N 1
ATOM 3870 C CA . GLU A 1 486 ? 13.816 -6.221 22.349 1.00 71.44 486 GLU A CA 1
ATOM 3871 C C . GLU A 1 486 ? 14.480 -4.829 22.445 1.00 71.44 486 GLU A C 1
ATOM 3873 O O . GLU A 1 486 ? 14.577 -4.268 23.538 1.00 71.44 486 GLU A O 1
ATOM 3878 N N . SER A 1 487 ? 14.891 -4.236 21.319 1.00 62.12 487 SER A N 1
ATOM 3879 C CA . SER A 1 487 ? 15.321 -2.837 21.231 1.00 62.12 487 SER A CA 1
ATOM 3880 C C . SER A 1 487 ? 15.031 -2.263 19.836 1.00 62.12 487 SER A C 1
ATOM 3882 O O . SER A 1 487 ? 15.255 -2.912 18.816 1.00 62.12 487 SER A O 1
ATOM 3884 N N . VAL A 1 488 ? 14.522 -1.027 19.778 1.00 60.28 488 VAL A N 1
ATOM 3885 C CA . VAL A 1 488 ? 14.314 -0.286 18.513 1.00 60.28 488 VAL A CA 1
ATOM 3886 C C . VAL A 1 488 ? 15.645 0.303 17.994 1.00 60.28 488 VAL A C 1
ATOM 3888 O O . VAL A 1 488 ? 15.730 0.767 16.862 1.00 60.28 488 VAL A O 1
ATOM 3891 N N . SER A 1 489 ? 16.714 0.259 18.801 1.00 48.03 489 SER A N 1
ATOM 3892 C CA . SER A 1 489 ? 17.924 1.071 18.619 1.00 48.03 489 SER A CA 1
ATOM 3893 C C . SER A 1 489 ? 19.234 0.325 18.317 1.00 48.03 489 SER A C 1
ATOM 3895 O O . SER A 1 489 ? 20.236 1.007 18.110 1.00 48.03 489 SER A O 1
ATOM 3897 N N . GLU A 1 490 ? 19.286 -1.013 18.264 1.00 38.12 490 GLU A N 1
ATOM 3898 C CA . GLU A 1 490 ? 20.570 -1.725 18.048 1.00 38.12 490 GLU A CA 1
ATOM 3899 C C . GLU A 1 490 ? 20.758 -2.354 16.656 1.00 38.12 490 GLU A C 1
ATOM 3901 O O . GLU A 1 490 ? 21.887 -2.403 16.184 1.00 38.12 490 GLU A O 1
ATOM 3906 N N . GLU A 1 491 ? 19.702 -2.730 15.930 1.00 39.72 491 GLU A N 1
ATOM 3907 C CA . GLU A 1 491 ? 19.847 -3.366 14.597 1.00 39.72 491 GLU A CA 1
ATOM 3908 C C . GLU A 1 491 ? 19.951 -2.377 13.422 1.00 39.72 491 GLU A C 1
ATOM 3910 O O . GLU A 1 491 ? 20.049 -2.777 12.268 1.00 39.72 491 GLU A O 1
ATOM 3915 N N . VAL A 1 492 ? 19.916 -1.075 13.694 1.00 42.72 492 VAL A N 1
ATOM 3916 C CA . VAL A 1 492 ? 19.869 -0.023 12.664 1.00 42.72 492 VAL A CA 1
ATOM 3917 C C . VAL A 1 492 ? 21.278 0.486 12.280 1.00 42.72 492 VAL A C 1
ATOM 3919 O O . VAL A 1 492 ? 21.423 1.343 11.412 1.00 42.72 492 VAL A O 1
ATOM 3922 N N . ASN A 1 493 ? 22.329 -0.047 12.918 1.00 30.84 493 ASN A N 1
ATOM 3923 C CA . ASN A 1 493 ? 23.728 0.366 12.737 1.00 30.84 493 ASN A CA 1
ATOM 3924 C C . ASN A 1 493 ? 24.683 -0.756 12.270 1.00 30.84 493 ASN A C 1
ATOM 3926 O O . ASN A 1 493 ? 25.888 -0.499 12.222 1.00 30.84 493 ASN A O 1
ATOM 3930 N N . GLU A 1 494 ? 24.197 -1.965 11.959 1.00 30.20 494 GLU A N 1
ATOM 3931 C CA . GLU A 1 494 ? 25.034 -3.058 11.415 1.00 30.20 494 GLU A CA 1
ATOM 3932 C C . GLU A 1 494 ? 24.829 -3.275 9.923 1.00 30.20 494 GLU A C 1
ATOM 3934 O O . GLU A 1 494 ? 23.665 -3.511 9.533 1.00 30.20 494 GLU A O 1
#

pLDDT: mean 78.59, std 24.06, range [22.55, 98.56]

Radius of gyration: 30.0 Å; Cα contacts (8 Å, |Δi|>4): 772; chains: 1; bounding box: 100×81×84 Å

Nearest PDB structures (foldseek):
  5jxm-assembly1_A  TM=8.826E-01  e=1.488E-23  Streptomyces sp. RM-5-8
  5inj-assembly1_A  TM=8.834E-01  e=5.107E-23  Streptomyces sp. RM-5-8
  5k9m-assembly1_A  TM=8.837E-01  e=5.388E-23  Streptomyces sp. RM-5-8
  7w8u-assembly1_A  TM=8.645E-01  e=5.107E-23  Actinacidiphila reveromycinica
  4yzj-assembly1_A  TM=8.814E-01  e=3.003E-21  Streptomyces blastmyceticus

Secondary structure (DSSP, 8-state):
---------PPPPP------------------PPPPPPPPP----PPPPPP------PPPPPPPP------------------PPPPPPP-----------S-----PPPPPSS---SBHHHHHHHHHHHHHHHTT--HHHHHHHHHHHHHHTTTTTTSBPPSS-SS--SS-TTS-SEEEEEEEETTT--EEEEEEEE----SSHHHHHHHHHHHHHHHTTSSS----HHHHHHHHHHS-SS--SS-SEEEEEETTEEEEEE-TTTT-GGGHHHHHHHHHHHTT-HHHHHHHHHHHHHH---EEEEEEESS-TTT-EEEEEEE-TT-BHHHHHHHHHTTTS-TT-SSSSHHHHHHHHHHHHT-S-TT-B--SSPPEEEEEEEE-TTS-EEEEEEEEEE-GGG-SSHHHHHHHHHHHHHGGGGTS-HHHHHHHHHHHHHHHHHH--S-GGG-B-SEEEEEEEEETTTEEEEEEEEE--TT-PBPPPS-SSSTT--

Organism: NCBI:txid2675880